Protein AF-A0A1Q4BIJ0-F1 (afdb_monomer_lite)

Sequence (460 aa):
MELNVNDRIIAKPTLNDIAAAIDAAPYPAGWYINLEADDGTYIEAFPEDRAFRLHCERKDQSWRSADTVDAAQLKDILGLYLRRDPSWHRACDWKSEDDNNAPATGISSKSEPPAWAIAVFVGTIATFFIGFNLMDAISDSWRDALPSSDYFWISLIFAPMVLLLVLALAVKLIAVRKAAHWPSAMGRVTRSAIRARRSQGTSDTVQVHNEPAIAYEFTALGRKWTGQRISLGDDTGGANTEATLQRYPVGATVKVFYNPKDPKDCVLERDPPAGLGKGCLIGLAALILFGIVVWYLVTNATSLLGQYLPKGNPPLTVFATCFGLLLLLISITGRRASRIAANWPTVQGRIVVSEVKTVNNAPEGHSRTRYTPAVEYVYQVNGHDYHGRQINYGITTSGSRKSAEKTTARYPVGKVLDVHYDPANPSNATLEHSTGFYWFILAIAAACFALAVYTSGLLG

Structure (mmCIF, N/CA/C/O backbone):
data_AF-A0A1Q4BIJ0-F1
#
_entry.id   AF-A0A1Q4BIJ0-F1
#
loop_
_atom_site.group_PDB
_atom_site.id
_atom_site.type_symbol
_atom_site.label_atom_id
_atom_site.label_alt_id
_atom_site.label_comp_id
_atom_site.label_asym_id
_atom_site.label_entity_id
_atom_site.label_seq_id
_atom_site.pdbx_PDB_ins_code
_atom_site.Cartn_x
_atom_site.Cartn_y
_atom_site.Cartn_z
_atom_site.occupancy
_atom_site.B_iso_or_equiv
_atom_site.auth_seq_id
_atom_site.auth_comp_id
_atom_site.auth_asym_id
_atom_site.auth_atom_id
_atom_site.pdbx_PDB_model_num
ATOM 1 N N . MET A 1 1 ? -18.326 16.879 -4.953 1.00 86.38 1 MET A N 1
ATOM 2 C CA . MET A 1 1 ? -18.970 16.451 -3.697 1.00 86.38 1 MET A CA 1
ATOM 3 C C . MET A 1 1 ? -19.418 15.027 -3.877 1.00 86.38 1 MET A C 1
ATOM 5 O O . MET A 1 1 ? -20.100 14.745 -4.855 1.00 86.38 1 MET A O 1
ATOM 9 N N . GLU A 1 2 ? -19.012 14.159 -2.966 1.00 85.94 2 GLU A N 1
ATOM 10 C CA . GLU A 1 2 ? -19.294 12.729 -2.984 1.00 85.94 2 GLU A CA 1
ATOM 11 C C . GLU A 1 2 ? -20.067 12.368 -1.715 1.00 85.94 2 GLU A C 1
ATOM 13 O O . GLU A 1 2 ? -19.727 12.829 -0.629 1.00 85.94 2 GLU A O 1
ATOM 18 N N . LEU A 1 3 ? -21.132 11.579 -1.850 1.00 87.19 3 LEU A N 1
ATOM 19 C CA . LEU A 1 3 ? -21.892 11.065 -0.712 1.00 87.19 3 LEU A CA 1
ATOM 20 C C . LEU A 1 3 ? -21.524 9.602 -0.502 1.00 87.19 3 LEU A C 1
ATOM 22 O O . LEU A 1 3 ? -21.690 8.788 -1.406 1.00 87.19 3 LEU A O 1
ATOM 26 N N . ASN A 1 4 ? -21.065 9.262 0.690 1.00 84.00 4 ASN A N 1
ATOM 27 C CA . ASN A 1 4 ? -20.798 7.904 1.116 1.00 84.00 4 ASN A CA 1
ATOM 28 C C . ASN A 1 4 ? -21.829 7.505 2.176 1.00 84.00 4 ASN A C 1
ATOM 30 O O . ASN A 1 4 ? -21.890 8.104 3.246 1.00 84.00 4 ASN A O 1
ATOM 34 N N . VAL A 1 5 ? -22.652 6.505 1.871 1.00 87.19 5 VAL A N 1
ATOM 35 C CA . VAL A 1 5 ? -23.630 5.940 2.807 1.00 87.19 5 VAL A CA 1
ATOM 36 C C . VAL A 1 5 ? -23.211 4.513 3.098 1.00 87.19 5 VAL A C 1
ATOM 38 O O . VAL A 1 5 ? -23.379 3.647 2.238 1.00 87.19 5 VAL A O 1
ATOM 41 N N . ASN A 1 6 ? -22.679 4.261 4.295 1.00 80.75 6 ASN A N 1
ATOM 42 C CA . ASN A 1 6 ? -22.272 2.924 4.732 1.00 80.75 6 ASN A CA 1
ATOM 43 C C . ASN A 1 6 ? -21.430 2.179 3.667 1.00 80.75 6 ASN A C 1
ATOM 45 O O . ASN A 1 6 ? -21.803 1.099 3.204 1.00 80.75 6 ASN A O 1
ATOM 49 N N . ASP A 1 7 ? -20.340 2.817 3.230 1.00 71.94 7 ASP A N 1
ATOM 50 C CA . ASP A 1 7 ? -19.381 2.357 2.209 1.00 71.94 7 ASP A CA 1
ATOM 51 C C . ASP A 1 7 ? -19.888 2.334 0.752 1.00 71.94 7 ASP A C 1
ATOM 53 O O . ASP A 1 7 ? -19.166 1.918 -0.162 1.00 71.94 7 ASP A O 1
ATOM 57 N N . ARG A 1 8 ? -21.103 2.835 0.488 1.00 77.75 8 ARG A N 1
ATOM 58 C CA . ARG A 1 8 ? -21.632 3.043 -0.867 1.00 77.75 8 ARG A CA 1
ATOM 59 C C . ARG A 1 8 ? -21.433 4.491 -1.314 1.00 77.75 8 ARG A C 1
ATOM 61 O O . ARG A 1 8 ? -22.084 5.393 -0.794 1.00 77.75 8 ARG A O 1
ATOM 68 N N . ILE A 1 9 ? -20.606 4.692 -2.342 1.00 79.38 9 ILE A N 1
ATOM 69 C CA . ILE A 1 9 ? -20.271 6.022 -2.876 1.00 79.38 9 ILE A CA 1
ATOM 70 C C . ILE A 1 9 ? -21.228 6.435 -4.002 1.00 79.38 9 ILE A C 1
ATOM 72 O O . ILE A 1 9 ? -21.471 5.688 -4.952 1.00 79.38 9 ILE A O 1
ATOM 76 N N . ILE A 1 10 ? -21.720 7.668 -3.916 1.00 85.69 10 ILE A N 1
ATOM 77 C CA . ILE A 1 10 ? -22.498 8.375 -4.930 1.00 85.69 10 ILE A CA 1
ATOM 78 C C . ILE A 1 10 ? -21.699 9.627 -5.314 1.00 85.69 10 ILE A C 1
ATOM 80 O O . ILE A 1 10 ? -21.695 10.623 -4.597 1.00 85.69 10 ILE A O 1
ATOM 84 N N . ALA A 1 11 ? -21.008 9.574 -6.458 1.00 78.31 11 ALA A N 1
ATOM 85 C CA . ALA A 1 11 ? -20.055 10.608 -6.894 1.00 78.31 11 ALA A CA 1
ATOM 86 C C . ALA A 1 11 ? -20.697 11.957 -7.290 1.00 78.31 11 ALA A C 1
ATOM 88 O O . ALA A 1 11 ? -20.009 12.964 -7.438 1.00 78.31 11 ALA A O 1
ATOM 89 N N . LYS A 1 12 ? -22.015 11.980 -7.520 1.00 88.25 12 LYS A N 1
ATOM 90 C CA . LYS A 1 12 ? -22.801 13.191 -7.812 1.00 88.25 12 LYS A CA 1
ATOM 91 C C . LYS A 1 12 ? -24.128 13.126 -7.056 1.00 88.25 12 LYS A C 1
ATOM 93 O O . LYS A 1 12 ? -25.154 12.839 -7.673 1.00 88.25 12 LYS A O 1
ATOM 98 N N . PRO A 1 13 ? -24.101 13.306 -5.729 1.00 91.12 13 PRO A N 1
ATOM 99 C CA . PRO A 1 13 ? -25.284 13.129 -4.912 1.00 91.12 13 PRO A CA 1
ATOM 100 C C . PRO A 1 13 ? -26.304 14.234 -5.162 1.00 91.12 13 PRO A C 1
ATOM 102 O O . PRO A 1 13 ? -25.963 15.398 -5.380 1.00 91.12 13 PRO A O 1
ATOM 105 N N . THR A 1 14 ? -27.572 13.853 -5.115 1.00 93.56 14 THR A N 1
ATOM 106 C CA . THR A 1 14 ? -28.728 14.747 -5.153 1.00 93.56 14 THR A CA 1
ATOM 107 C C . THR A 1 14 ? -29.363 14.851 -3.766 1.00 93.56 14 THR A C 1
ATOM 109 O O . THR A 1 14 ? -29.119 14.024 -2.887 1.00 93.56 14 THR A O 1
ATOM 112 N N . LEU A 1 15 ? -30.232 15.847 -3.562 1.00 92.00 15 LEU A N 1
ATOM 113 C CA . LEU A 1 15 ? -31.019 15.957 -2.324 1.00 92.00 15 LEU A CA 1
ATOM 114 C C . LEU A 1 15 ? -31.876 14.705 -2.074 1.00 92.00 15 LEU A C 1
ATOM 116 O O . LEU A 1 15 ? -32.070 14.315 -0.926 1.00 92.00 15 LEU A O 1
ATOM 120 N N . ASN A 1 16 ? -32.341 14.052 -3.143 1.00 92.44 16 ASN A N 1
ATOM 121 C CA . ASN A 1 16 ? -33.109 12.815 -3.044 1.00 92.44 16 ASN A CA 1
ATOM 122 C C . ASN A 1 16 ? -32.250 11.648 -2.549 1.00 92.44 16 ASN A C 1
ATOM 124 O O . ASN A 1 16 ? -32.754 10.826 -1.794 1.00 92.44 16 ASN A O 1
ATOM 128 N N . ASP A 1 17 ? -30.968 11.584 -2.925 1.00 90.25 17 ASP A N 1
ATOM 129 C CA . ASP A 1 17 ? -30.052 10.540 -2.445 1.00 90.25 17 ASP A CA 1
ATOM 130 C C . ASP A 1 17 ? -29.789 10.681 -0.940 1.00 90.25 17 ASP A C 1
ATOM 132 O O . ASP A 1 17 ? -29.810 9.691 -0.210 1.00 90.25 17 ASP A O 1
ATOM 136 N N . ILE A 1 18 ? -29.614 11.920 -0.464 1.00 91.94 18 ILE A N 1
ATOM 137 C CA . ILE A 1 18 ? -29.474 12.237 0.965 1.00 91.94 18 ILE A CA 1
ATOM 138 C C . ILE A 1 18 ? -30.755 11.858 1.718 1.00 91.94 18 ILE A C 1
ATOM 140 O O . ILE A 1 18 ? -30.697 11.163 2.732 1.00 91.94 18 ILE A O 1
ATOM 144 N N . ALA A 1 19 ? -31.918 12.281 1.214 1.00 93.19 19 ALA A N 1
ATOM 145 C CA . ALA A 1 19 ? -33.196 11.984 1.850 1.00 93.19 19 ALA A CA 1
ATOM 146 C C . ALA A 1 19 ? -33.470 10.475 1.899 1.00 93.19 19 ALA A C 1
ATOM 148 O O . ALA A 1 19 ? -33.804 9.959 2.959 1.00 93.19 19 ALA A O 1
ATOM 149 N N . ALA A 1 20 ? -33.244 9.761 0.793 1.00 90.88 20 ALA A N 1
ATOM 150 C CA . ALA A 1 20 ? -33.418 8.314 0.719 1.00 90.88 20 ALA A CA 1
ATOM 151 C C . ALA A 1 20 ? -32.497 7.564 1.690 1.00 90.88 20 ALA A C 1
ATOM 153 O O . ALA A 1 20 ? -32.920 6.575 2.281 1.00 90.88 20 ALA A O 1
ATOM 154 N N . ALA A 1 21 ? -31.261 8.034 1.888 1.00 90.00 21 ALA A N 1
ATOM 155 C CA . ALA A 1 21 ? -30.342 7.448 2.860 1.00 90.00 21 ALA A CA 1
ATOM 156 C C . ALA A 1 21 ? -30.822 7.637 4.310 1.00 90.00 21 ALA A 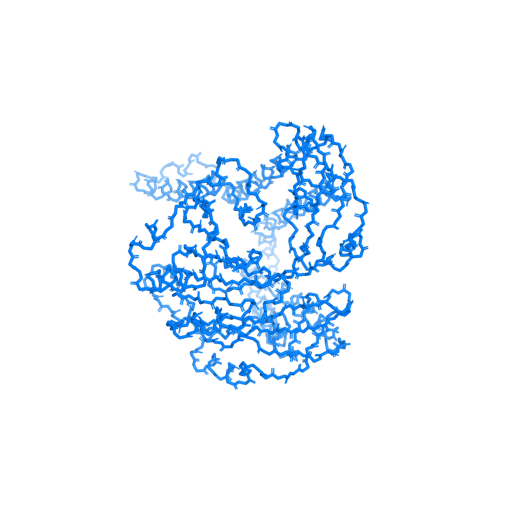C 1
ATOM 158 O O . ALA A 1 21 ? -30.732 6.705 5.105 1.00 90.00 21 ALA A O 1
ATOM 159 N N . ILE A 1 22 ? -31.360 8.816 4.637 1.00 91.62 22 ILE A N 1
ATOM 160 C CA . ILE A 1 22 ? -31.866 9.166 5.977 1.00 91.62 22 ILE A CA 1
ATOM 161 C C . ILE A 1 22 ? -33.271 8.592 6.237 1.00 91.62 22 ILE A C 1
ATOM 163 O O . ILE A 1 22 ? -33.682 8.450 7.378 1.00 91.62 22 ILE A O 1
ATOM 167 N N . ASP A 1 23 ? -34.039 8.240 5.210 1.00 91.94 23 ASP A N 1
ATOM 168 C CA . ASP A 1 23 ? -35.353 7.604 5.393 1.00 91.94 23 ASP A CA 1
ATOM 169 C C . ASP A 1 23 ? -35.275 6.072 5.437 1.00 91.94 23 ASP A C 1
ATOM 171 O O . ASP A 1 23 ? -36.260 5.410 5.758 1.00 91.94 23 ASP A O 1
ATOM 175 N N . ALA A 1 24 ? -34.103 5.488 5.168 1.00 86.75 24 ALA A N 1
ATOM 176 C CA . ALA A 1 24 ? -33.889 4.041 5.101 1.00 86.75 24 ALA A CA 1
ATOM 177 C C . ALA A 1 24 ? -33.825 3.332 6.472 1.00 86.75 24 ALA A C 1
ATOM 179 O O . ALA A 1 24 ? -33.307 2.218 6.558 1.00 86.75 24 ALA A O 1
ATOM 180 N N . ALA A 1 25 ? -34.328 3.951 7.546 1.00 77.44 25 ALA A N 1
ATOM 181 C CA . ALA A 1 25 ? -34.373 3.335 8.870 1.00 77.44 25 ALA A CA 1
ATOM 182 C C . ALA A 1 25 ? -35.164 2.003 8.844 1.00 77.44 25 ALA A C 1
ATOM 184 O O . ALA A 1 25 ? -36.178 1.905 8.148 1.00 77.44 25 ALA A O 1
ATOM 185 N N . PRO A 1 26 ? -34.768 0.978 9.628 1.00 81.75 26 PRO A N 1
ATOM 186 C CA . PRO A 1 26 ? -33.729 0.985 10.664 1.00 81.75 26 PRO A CA 1
ATOM 187 C C . PRO A 1 26 ? -32.293 0.871 10.120 1.00 81.75 26 PRO A C 1
ATOM 189 O O . PRO A 1 26 ? -32.035 0.165 9.148 1.00 81.75 26 PRO A O 1
ATOM 192 N N . TYR A 1 27 ? -31.340 1.522 10.796 1.00 83.81 27 TYR A N 1
ATOM 193 C CA . TYR A 1 27 ? -29.927 1.516 10.400 1.00 83.81 27 TYR A CA 1
ATOM 194 C C . TYR A 1 27 ? -29.164 0.298 10.944 1.00 83.81 27 TYR A C 1
ATOM 196 O O . TYR A 1 27 ? -29.341 -0.056 12.113 1.00 83.81 27 TYR A O 1
ATOM 204 N N . PRO A 1 28 ? -28.282 -0.335 10.145 1.00 76.44 28 PRO A N 1
ATOM 205 C CA . PRO A 1 28 ? -27.388 -1.380 10.635 1.00 76.44 28 PRO A CA 1
ATOM 206 C C . PRO A 1 28 ? -26.351 -0.827 11.628 1.00 76.44 28 PRO A C 1
ATOM 208 O O . PRO A 1 28 ? -26.053 0.368 11.658 1.00 76.44 28 PRO A O 1
ATOM 211 N N . ALA A 1 29 ? -25.763 -1.708 12.441 1.00 70.56 29 ALA A N 1
ATOM 212 C CA . ALA A 1 29 ? -24.706 -1.325 13.374 1.00 70.56 29 ALA A CA 1
ATOM 213 C C . ALA A 1 29 ? -23.483 -0.770 12.620 1.00 70.56 29 ALA A C 1
ATOM 215 O O . ALA A 1 29 ? -22.953 -1.432 11.730 1.00 70.56 29 ALA A O 1
ATOM 216 N N . GLY A 1 30 ? -23.029 0.430 12.994 1.00 68.25 30 GLY A N 1
ATOM 217 C CA . GLY A 1 30 ? -21.918 1.116 12.324 1.00 68.25 30 GLY A CA 1
ATOM 218 C C . GLY A 1 30 ? -22.308 1.897 11.067 1.00 68.25 30 GLY A C 1
ATOM 219 O O . GLY A 1 30 ? -21.415 2.378 10.375 1.00 68.25 30 GLY A O 1
ATOM 220 N N . TRP A 1 31 ? -23.607 2.045 10.781 1.00 85.94 31 TRP A N 1
ATOM 221 C CA . TRP A 1 31 ? -24.082 2.909 9.702 1.00 85.94 31 TRP A CA 1
ATOM 222 C C . TRP A 1 31 ? -23.600 4.349 9.893 1.00 85.94 31 TRP A C 1
ATOM 224 O O . TRP A 1 31 ? -23.631 4.886 11.003 1.00 85.94 31 TRP A O 1
ATOM 234 N N . TYR A 1 32 ? -23.197 4.973 8.793 1.00 85.44 32 TYR A N 1
ATOM 235 C CA . TYR A 1 32 ? -22.818 6.376 8.730 1.00 85.44 32 TYR A CA 1
ATOM 236 C C . TYR A 1 32 ? -23.207 6.958 7.371 1.00 85.44 32 TYR A C 1
ATOM 238 O O . TYR A 1 32 ? -23.329 6.236 6.372 1.00 85.44 32 TYR A O 1
ATOM 246 N N . ILE A 1 33 ? -23.375 8.275 7.340 1.00 88.19 33 ILE A N 1
ATOM 247 C CA . ILE A 1 33 ? -23.522 9.059 6.118 1.00 88.19 33 ILE A CA 1
ATOM 248 C C . ILE A 1 33 ? -22.468 10.159 6.127 1.00 88.19 33 ILE A C 1
ATOM 250 O O . ILE A 1 33 ? -22.396 10.935 7.071 1.00 88.19 33 ILE A O 1
ATOM 254 N N . ASN A 1 34 ? -21.643 10.216 5.090 1.00 89.88 34 ASN A N 1
ATOM 255 C CA . ASN A 1 34 ? -20.579 11.198 4.941 1.00 89.88 34 ASN A CA 1
ATOM 256 C C . ASN A 1 34 ? -20.732 11.928 3.602 1.00 89.88 34 ASN A C 1
ATOM 258 O O . ASN A 1 34 ? -20.774 11.288 2.553 1.00 89.88 34 ASN A O 1
ATOM 262 N N . LEU A 1 35 ? -20.823 13.255 3.632 1.00 89.94 35 LEU A N 1
ATOM 263 C CA . LEU A 1 35 ? -20.842 14.102 2.446 1.00 89.94 35 LEU A CA 1
ATOM 264 C C . LEU A 1 35 ? -19.529 14.890 2.383 1.00 89.94 35 LEU A C 1
ATOM 266 O O . LEU A 1 35 ? -19.307 15.805 3.174 1.00 89.94 35 LEU A O 1
ATOM 270 N N . GLU A 1 36 ? -18.678 14.536 1.424 1.00 86.38 36 GLU A N 1
ATOM 271 C CA . GLU A 1 36 ? -17.321 15.064 1.269 1.00 86.38 36 GLU A CA 1
ATOM 272 C C . GLU A 1 36 ? -17.242 16.044 0.092 1.00 86.38 36 GLU A C 1
ATOM 274 O O . GLU A 1 36 ? -17.779 15.803 -0.995 1.00 86.38 36 GLU A O 1
ATOM 279 N N . ALA A 1 37 ? -16.592 17.185 0.304 1.00 83.31 37 ALA A N 1
ATOM 280 C CA . ALA A 1 37 ? -16.313 18.193 -0.706 1.00 83.31 37 ALA A CA 1
ATOM 281 C C . ALA A 1 37 ? -14.951 17.964 -1.375 1.00 83.31 37 ALA A C 1
ATOM 283 O O . ALA A 1 37 ? -14.056 17.330 -0.831 1.00 83.31 37 ALA A O 1
ATOM 284 N N . ASP A 1 38 ? -14.766 18.543 -2.564 1.00 78.12 38 ASP A N 1
ATOM 285 C CA . ASP A 1 38 ? -13.561 18.315 -3.382 1.00 78.12 38 ASP A CA 1
ATOM 286 C C . ASP A 1 38 ? -12.271 18.880 -2.745 1.00 78.12 38 ASP A C 1
ATOM 288 O O . ASP A 1 38 ? -11.174 18.610 -3.225 1.00 78.12 38 ASP A O 1
ATOM 292 N N . ASP A 1 39 ? -12.395 19.698 -1.694 1.00 72.56 39 ASP A N 1
ATOM 293 C CA . ASP A 1 39 ? -11.279 20.258 -0.928 1.00 72.56 39 ASP A CA 1
ATOM 294 C C . ASP A 1 39 ? -10.913 19.432 0.321 1.00 72.56 39 ASP A C 1
ATOM 296 O O . ASP A 1 39 ? -10.081 19.876 1.114 1.00 72.56 39 ASP A O 1
ATOM 300 N N . GLY A 1 40 ? -11.520 18.250 0.487 1.00 68.62 40 GLY A N 1
ATOM 301 C CA . GLY A 1 40 ? -11.313 17.343 1.618 1.00 68.62 40 GLY A CA 1
ATOM 302 C C . GLY A 1 40 ? -12.094 17.717 2.881 1.00 68.62 40 GLY A C 1
ATOM 303 O O . GLY A 1 40 ? -11.981 17.027 3.888 1.00 68.62 40 GLY A O 1
ATOM 304 N N . THR A 1 41 ? -12.884 18.797 2.854 1.00 79.69 41 THR A N 1
ATOM 305 C CA . THR A 1 41 ? -13.832 19.104 3.934 1.00 79.69 41 THR A CA 1
ATOM 306 C C . THR A 1 41 ? -14.989 18.113 3.872 1.00 79.69 41 THR A C 1
ATOM 308 O O . THR A 1 41 ? -15.486 17.839 2.780 1.00 79.69 41 THR A O 1
ATOM 311 N N . TYR A 1 42 ? -15.473 17.623 5.010 1.00 86.50 42 TYR A N 1
ATOM 312 C CA . TYR A 1 42 ? -16.628 16.725 5.018 1.00 86.50 42 TYR A CA 1
ATOM 313 C C . TYR A 1 42 ? -17.540 16.927 6.226 1.00 86.50 42 TYR A C 1
ATOM 315 O O . TYR A 1 42 ? -17.110 17.435 7.262 1.00 86.50 42 TYR A O 1
ATOM 323 N N . ILE A 1 43 ? -18.806 16.526 6.070 1.00 89.50 43 ILE A N 1
ATOM 324 C CA . ILE A 1 43 ? -19.767 16.368 7.166 1.00 89.50 43 ILE A CA 1
ATOM 325 C C . ILE A 1 43 ? -20.175 14.902 7.226 1.00 89.50 43 ILE A C 1
ATOM 327 O O . ILE A 1 43 ? -20.760 14.371 6.282 1.00 89.50 43 ILE A O 1
ATOM 331 N N . GLU A 1 44 ? -19.916 14.275 8.363 1.00 89.19 44 GLU A N 1
ATOM 332 C CA . GLU A 1 44 ? -20.292 12.905 8.672 1.00 89.19 44 GLU A CA 1
ATOM 333 C C . GLU A 1 44 ? -21.363 12.883 9.765 1.00 89.19 44 GLU A C 1
ATOM 335 O O . GLU A 1 44 ? -21.318 13.670 10.709 1.00 89.19 44 GLU A O 1
ATOM 340 N N . ALA A 1 45 ? -22.345 11.993 9.651 1.00 89.44 45 ALA A N 1
ATOM 341 C CA . ALA A 1 45 ? -23.373 11.801 10.661 1.00 89.44 45 ALA A CA 1
ATOM 342 C C . ALA A 1 45 ? -23.534 10.325 11.028 1.00 89.44 45 ALA A C 1
ATOM 344 O O . ALA A 1 45 ? -23.565 9.441 10.166 1.00 89.44 45 ALA A O 1
ATOM 345 N N . PHE A 1 46 ? -23.691 10.089 12.330 1.00 86.56 46 PHE A N 1
ATOM 346 C CA . PHE A 1 46 ? -23.890 8.774 12.926 1.00 86.56 46 PHE A CA 1
ATOM 347 C C . PHE A 1 46 ? -25.230 8.726 13.658 1.00 86.56 46 PHE A C 1
ATOM 349 O O . PHE A 1 46 ? -25.602 9.717 14.292 1.00 86.56 46 PHE A O 1
ATOM 356 N N . PRO A 1 47 ? -25.947 7.597 13.625 1.00 85.38 47 PRO A N 1
ATOM 357 C CA . PRO A 1 47 ? -27.176 7.433 14.372 1.00 85.38 47 PRO A CA 1
ATOM 358 C C . PRO A 1 47 ? -26.842 7.263 15.858 1.00 85.38 47 PRO A C 1
ATOM 360 O O . PRO A 1 47 ? -25.985 6.461 16.231 1.00 85.38 47 PRO A O 1
ATOM 363 N N . GLU A 1 48 ? -27.534 8.014 16.708 1.00 82.44 48 GLU A N 1
ATOM 364 C CA . GLU A 1 48 ? -27.437 7.939 18.163 1.00 82.44 48 GLU A CA 1
ATOM 365 C C . GLU A 1 48 ? -28.855 7.928 18.743 1.00 82.44 48 GLU A C 1
ATOM 367 O O . GLU A 1 48 ? -29.610 8.895 18.626 1.00 82.44 48 GLU A O 1
ATOM 372 N N . ASP A 1 49 ? -29.244 6.785 19.309 1.00 79.94 49 ASP A N 1
ATOM 373 C CA . ASP A 1 49 ? -30.607 6.473 19.750 1.00 79.94 49 ASP A CA 1
ATOM 374 C C . ASP A 1 49 ? -31.678 6.664 18.653 1.00 79.94 49 ASP A C 1
ATOM 376 O O . ASP A 1 49 ? -31.874 5.785 17.814 1.00 79.94 49 ASP A O 1
ATOM 380 N N . ARG A 1 50 ? -32.407 7.791 18.670 1.00 81.00 50 ARG A N 1
ATOM 381 C CA . ARG A 1 50 ? -33.462 8.156 17.696 1.00 81.00 50 ARG A CA 1
ATOM 382 C C . ARG A 1 50 ? -33.116 9.399 16.867 1.00 81.00 50 ARG A C 1
ATOM 384 O O . ARG A 1 50 ? -33.982 9.934 16.178 1.00 81.00 50 ARG A O 1
ATOM 391 N N . ALA A 1 51 ? -31.880 9.868 16.967 1.00 90.00 51 ALA A N 1
ATOM 392 C CA . ALA A 1 51 ? -31.386 11.086 16.346 1.00 90.00 51 ALA A CA 1
ATOM 393 C C . ALA A 1 51 ? -30.002 10.828 15.724 1.00 90.00 51 ALA A C 1
ATOM 395 O O . ALA A 1 51 ? -29.572 9.679 15.592 1.00 90.00 51 ALA A O 1
ATOM 396 N N . PHE A 1 52 ? -29.312 11.889 15.316 1.00 89.31 52 PHE A N 1
ATOM 397 C CA . PHE A 1 52 ? -27.999 11.817 14.692 1.00 89.31 52 PHE A CA 1
ATOM 398 C C . PHE A 1 52 ? -27.016 12.744 15.375 1.00 89.31 52 PHE A C 1
ATOM 400 O O . PHE A 1 52 ? -27.364 13.853 15.775 1.00 89.31 52 PHE A O 1
ATOM 407 N N . ARG A 1 53 ? -25.758 12.326 15.448 1.00 90.94 53 ARG A N 1
ATOM 408 C CA . ARG A 1 53 ? -24.660 13.203 15.841 1.00 90.94 53 ARG A CA 1
ATOM 409 C C . ARG A 1 53 ? -23.759 13.478 14.654 1.00 90.94 53 ARG A C 1
ATOM 411 O O . ARG A 1 53 ? -23.411 12.548 13.929 1.00 90.94 53 ARG A O 1
ATOM 418 N N . LEU A 1 54 ? -23.395 14.747 14.477 1.00 90.19 54 LEU A N 1
ATOM 419 C CA . LEU A 1 54 ? -22.596 15.198 13.345 1.00 90.19 54 LEU A CA 1
ATOM 420 C C . LEU A 1 54 ? -21.146 15.408 13.755 1.00 90.19 54 LEU A C 1
ATOM 422 O O . LEU A 1 54 ? -20.852 15.851 14.868 1.00 90.19 54 LEU A O 1
ATOM 426 N N . HIS A 1 55 ? -20.266 15.132 12.810 1.00 86.75 55 HIS A N 1
ATOM 427 C CA . HIS A 1 55 ? -18.853 15.443 12.822 1.00 86.75 55 HIS A CA 1
ATOM 428 C C . HIS A 1 55 ? -18.542 16.227 11.544 1.00 86.75 55 HIS A C 1
ATOM 430 O O . HIS A 1 55 ? -19.017 15.880 10.467 1.00 86.75 55 HIS A O 1
ATOM 436 N N . CYS A 1 56 ? -17.764 17.294 11.653 1.00 85.19 56 CYS A N 1
ATOM 437 C CA . CYS A 1 56 ? -17.279 18.055 10.513 1.00 85.19 56 CYS A CA 1
ATOM 438 C C . CYS A 1 56 ? -15.774 18.242 10.639 1.00 85.19 56 CYS A C 1
ATOM 440 O O . CYS A 1 56 ? -15.309 18.660 11.694 1.00 85.19 56 CYS A O 1
ATOM 442 N N . GLU A 1 57 ? -15.034 18.038 9.554 1.00 80.56 57 GLU A N 1
ATOM 443 C CA . GLU A 1 57 ? -13.592 18.287 9.508 1.00 80.56 57 GLU A CA 1
ATOM 444 C C . GLU A 1 57 ? -13.260 19.265 8.380 1.00 80.56 57 GLU A C 1
ATOM 446 O O . GLU A 1 57 ? -13.729 19.112 7.249 1.00 80.56 57 GLU A O 1
ATOM 451 N N . ARG A 1 58 ? -12.461 20.294 8.682 1.00 79.81 58 ARG A N 1
ATOM 452 C CA . ARG A 1 58 ? -11.987 21.293 7.719 1.00 79.81 58 ARG A CA 1
ATOM 453 C C . ARG A 1 58 ? -10.535 21.657 8.001 1.00 79.81 58 ARG A C 1
ATOM 455 O O . ARG A 1 58 ? -10.272 22.356 8.972 1.00 79.81 58 ARG A O 1
ATOM 462 N N . LYS A 1 59 ? -9.617 21.293 7.096 1.00 57.06 59 LYS A N 1
ATOM 463 C CA . LYS A 1 59 ? -8.213 21.767 7.089 1.00 57.06 59 LYS A CA 1
ATOM 464 C C . LYS A 1 59 ? -7.566 21.777 8.491 1.00 57.06 59 LYS A C 1
ATOM 466 O O . LYS A 1 59 ? -7.057 22.814 8.909 1.00 57.06 59 LYS A O 1
ATOM 471 N N . ASP A 1 60 ? -7.642 20.649 9.198 1.00 57.56 60 ASP A N 1
ATOM 472 C CA . ASP A 1 60 ? -7.111 20.416 10.557 1.00 57.56 60 ASP A CA 1
ATOM 473 C C . ASP A 1 60 ? -7.940 20.962 11.735 1.00 57.56 60 ASP A C 1
ATOM 475 O O . ASP A 1 60 ? -7.458 20.999 12.865 1.00 57.56 60 ASP A O 1
ATOM 479 N N . GLN A 1 61 ? -9.191 21.365 11.512 1.00 70.44 61 GLN A N 1
ATOM 480 C CA . GLN A 1 61 ? -10.146 21.656 12.584 1.00 70.44 61 GLN A CA 1
ATOM 481 C C . GLN A 1 61 ? -11.311 20.679 12.503 1.00 70.44 61 GLN A C 1
ATOM 483 O O . GLN A 1 61 ? -11.965 20.591 11.460 1.00 70.44 61 GLN A O 1
ATOM 488 N N . SER A 1 62 ? -11.575 19.967 13.597 1.00 76.19 62 SER A N 1
ATOM 489 C CA . SER A 1 62 ? -12.747 19.113 13.727 1.00 76.19 62 SER A CA 1
ATOM 490 C C . SER A 1 62 ? -13.752 19.696 14.716 1.00 76.19 62 SER A C 1
ATOM 492 O O . SER A 1 62 ? -13.417 20.224 15.783 1.00 76.19 62 SER A O 1
ATOM 494 N N . TRP A 1 63 ? -15.022 19.617 14.337 1.00 82.56 63 TRP A N 1
ATOM 495 C CA . TRP A 1 63 ? -16.144 20.018 15.165 1.00 82.56 63 TRP A CA 1
ATOM 496 C C . TRP A 1 63 ? -17.149 18.889 15.267 1.00 82.56 63 TRP A C 1
ATOM 498 O O . TRP A 1 63 ? -17.412 18.164 14.309 1.00 82.56 63 TRP A O 1
ATOM 508 N N . ARG A 1 64 ? -17.791 18.810 16.424 1.00 85.56 64 ARG A N 1
ATOM 509 C CA . ARG A 1 64 ? -18.887 17.884 16.687 1.00 85.56 64 ARG A CA 1
ATOM 510 C C . ARG A 1 64 ? -20.144 18.664 17.032 1.00 85.56 64 ARG A C 1
ATOM 512 O O . ARG A 1 64 ? -20.052 19.697 17.699 1.00 85.56 64 ARG A O 1
ATOM 519 N N . SER A 1 65 ? -21.313 18.180 16.621 1.00 88.00 65 SER A N 1
ATOM 520 C CA . SER A 1 65 ? -22.565 18.796 17.063 1.00 88.00 65 SER A CA 1
ATOM 521 C C . SER A 1 65 ? -22.689 18.705 18.589 1.00 88.00 65 SER A C 1
ATOM 523 O O . SER A 1 65 ? -22.381 17.672 19.194 1.00 88.00 65 SER A O 1
ATOM 525 N N . ALA A 1 66 ? -23.084 19.811 19.222 1.00 82.31 66 ALA A N 1
ATOM 526 C CA . ALA A 1 66 ? -23.233 19.910 20.672 1.00 82.31 66 ALA A CA 1
ATOM 527 C C . ALA A 1 66 ? -24.329 18.974 21.192 1.00 82.31 66 ALA A C 1
ATOM 529 O O . ALA A 1 66 ? -24.130 18.317 22.215 1.00 82.31 66 ALA A O 1
ATOM 530 N N . ASP A 1 67 ? -25.425 18.908 20.439 1.00 84.62 67 ASP A N 1
ATOM 531 C CA . ASP A 1 67 ? -26.590 18.066 20.662 1.00 84.62 67 ASP A CA 1
ATOM 532 C C . ASP A 1 67 ? -26.825 17.162 19.443 1.00 84.62 67 ASP A C 1
ATOM 534 O O . ASP A 1 67 ? -26.234 17.343 18.369 1.00 84.62 67 ASP A O 1
ATOM 538 N N . THR A 1 68 ? -27.672 16.149 19.612 1.00 88.56 68 THR A N 1
ATOM 539 C CA . THR A 1 68 ? -28.128 15.306 18.503 1.00 88.56 68 THR A CA 1
ATOM 540 C C . THR A 1 68 ? -29.190 16.034 17.682 1.00 88.56 68 THR A C 1
ATOM 542 O O . THR A 1 68 ? -30.104 16.622 18.257 1.00 88.56 68 THR A O 1
ATOM 545 N N . VAL A 1 69 ? -29.116 15.941 16.357 1.00 91.25 69 VAL A N 1
ATOM 546 C CA . VAL A 1 69 ? -30.102 16.509 15.425 1.00 91.25 69 VAL A CA 1
ATOM 547 C C . VAL A 1 69 ? -31.071 15.434 14.944 1.00 91.25 69 VAL A C 1
ATOM 549 O O . VAL A 1 69 ? -30.703 14.263 14.819 1.00 91.25 69 VAL A O 1
ATOM 552 N N . ASP A 1 70 ? -32.311 15.808 14.655 1.00 93.19 70 ASP A N 1
ATOM 553 C CA . ASP A 1 70 ? -33.284 14.873 14.089 1.00 93.19 70 ASP A CA 1
ATOM 554 C C . ASP A 1 70 ? -33.070 14.636 12.576 1.00 93.19 70 ASP A C 1
ATOM 556 O O . ASP A 1 70 ? -32.225 15.252 11.922 1.00 93.19 70 ASP A O 1
ATOM 560 N N . ALA A 1 71 ? -33.838 13.705 12.003 1.00 91.12 71 ALA A N 1
ATOM 561 C CA . ALA A 1 71 ? -33.745 13.352 10.587 1.00 91.12 71 ALA A CA 1
ATOM 562 C C . ALA A 1 71 ? -34.081 14.518 9.636 1.00 91.12 71 ALA A C 1
ATOM 564 O O . ALA A 1 71 ? -33.533 14.581 8.535 1.00 91.12 71 ALA A O 1
ATOM 565 N N . ALA A 1 72 ? -34.981 15.426 10.028 1.00 90.44 72 ALA A N 1
ATOM 566 C CA . ALA A 1 72 ? -35.369 16.567 9.202 1.00 90.44 72 ALA A CA 1
ATOM 567 C C . ALA A 1 72 ? -34.255 17.622 9.190 1.00 90.44 72 ALA A C 1
ATOM 569 O O . ALA A 1 72 ? -33.817 18.049 8.124 1.00 90.44 72 ALA A O 1
ATOM 570 N N . GLN A 1 73 ? -33.716 17.943 10.366 1.00 91.81 73 GLN A N 1
ATOM 571 C CA . GLN A 1 73 ? -32.574 18.836 10.529 1.00 91.81 73 GLN A CA 1
ATOM 572 C C . G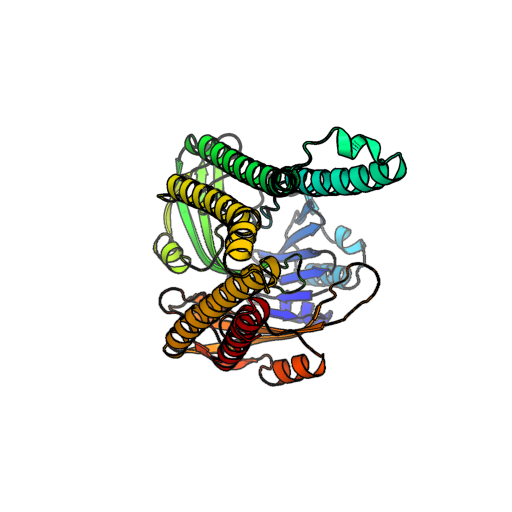LN A 1 73 ? -31.329 18.306 9.815 1.00 91.81 73 GLN A C 1
ATOM 574 O O . GLN A 1 73 ? -30.639 19.071 9.144 1.00 91.81 73 GLN A O 1
ATOM 579 N N . LEU A 1 74 ? -31.052 16.998 9.886 1.00 93.19 74 LEU A N 1
ATOM 580 C CA . LEU A 1 74 ? -29.924 16.401 9.168 1.00 93.19 74 LEU A CA 1
ATOM 581 C C . LEU A 1 74 ? -30.057 16.570 7.645 1.00 93.19 74 LEU A C 1
ATOM 583 O O . LEU A 1 74 ? -29.079 16.925 6.981 1.00 93.19 74 LEU A O 1
ATOM 587 N N . LYS A 1 75 ? -31.257 16.351 7.086 1.00 95.31 75 LYS A N 1
ATOM 588 C CA . LYS A 1 75 ? -31.531 16.568 5.653 1.00 95.31 75 LYS A CA 1
ATOM 589 C C . LYS A 1 75 ? -31.296 18.021 5.250 1.00 95.31 75 LYS A C 1
ATOM 591 O O . LYS A 1 75 ? -30.701 18.266 4.201 1.00 95.31 75 LYS A O 1
ATOM 596 N N . ASP A 1 76 ? -31.716 18.968 6.084 1.00 93.19 76 ASP A N 1
ATOM 597 C CA . ASP A 1 76 ? -31.520 20.395 5.830 1.00 93.19 76 ASP A CA 1
ATOM 598 C C . ASP A 1 76 ? -30.038 20.783 5.881 1.00 93.19 76 ASP A C 1
ATOM 600 O O . ASP A 1 76 ? -29.548 21.435 4.955 1.00 93.19 76 ASP A O 1
ATOM 604 N N . ILE A 1 77 ? -29.295 20.325 6.896 1.00 93.00 77 ILE A N 1
ATOM 605 C CA . ILE A 1 77 ? -27.852 20.579 7.041 1.00 93.00 77 ILE A CA 1
ATOM 606 C C . ILE A 1 77 ? -27.087 20.034 5.834 1.00 93.00 77 ILE A C 1
ATOM 608 O O . ILE A 1 77 ? -26.356 20.779 5.175 1.00 93.00 77 ILE A O 1
ATOM 612 N N . LEU A 1 78 ? -27.277 18.753 5.504 1.00 93.00 78 LEU A N 1
ATOM 613 C CA . LEU A 1 78 ? -26.595 18.126 4.371 1.00 93.00 78 LEU A CA 1
ATOM 614 C C . LEU A 1 78 ? -27.050 18.722 3.034 1.00 93.00 78 LEU A C 1
ATOM 616 O O . LEU A 1 78 ? -26.250 18.826 2.107 1.00 93.00 78 LEU A O 1
ATOM 620 N N . GLY A 1 79 ? -28.301 19.175 2.925 1.00 93.31 79 GLY A N 1
ATOM 621 C CA . GLY A 1 79 ? -28.808 19.860 1.739 1.00 93.31 79 GLY A CA 1
ATOM 622 C C . GLY A 1 79 ? -28.216 21.258 1.538 1.00 93.31 79 GLY A C 1
ATOM 623 O O . GLY A 1 79 ? -27.905 21.640 0.407 1.00 93.31 79 GLY A O 1
ATOM 624 N N . LEU A 1 80 ? -28.030 22.027 2.614 1.00 93.00 80 LEU A N 1
ATOM 625 C CA . LEU A 1 80 ? -27.301 23.300 2.587 1.00 93.00 80 LEU A CA 1
ATOM 626 C C . LEU A 1 80 ? -25.824 23.074 2.247 1.00 93.00 80 LEU A C 1
ATOM 628 O O . LEU A 1 80 ? -25.287 23.760 1.375 1.00 93.00 80 LEU A O 1
ATOM 632 N N . TYR A 1 81 ? -25.201 22.059 2.850 1.00 92.62 81 TYR A N 1
ATOM 633 C CA . TYR A 1 81 ? -23.820 21.686 2.557 1.00 92.62 81 TYR A CA 1
ATOM 634 C C . TYR A 1 81 ? -23.637 21.278 1.093 1.00 92.62 81 TYR A C 1
ATOM 636 O O . TYR A 1 81 ? -22.761 21.816 0.422 1.00 92.62 81 TYR A O 1
ATOM 644 N N . LEU A 1 82 ? -24.524 20.436 0.547 1.00 92.31 82 LEU A N 1
ATOM 645 C CA . LEU A 1 82 ? -24.508 20.014 -0.858 1.00 92.31 82 LEU A CA 1
ATOM 646 C C . LEU A 1 82 ? -24.575 21.203 -1.833 1.00 92.31 82 LEU A C 1
ATOM 648 O O . LEU A 1 82 ? -23.963 21.185 -2.901 1.00 92.31 82 LEU A O 1
ATOM 652 N N . ARG A 1 83 ? -25.306 22.261 -1.461 1.00 92.00 83 ARG A N 1
ATOM 653 C CA . ARG A 1 83 ? -25.424 23.507 -2.237 1.00 92.00 83 ARG A CA 1
ATOM 654 C C . ARG A 1 83 ? -24.277 24.495 -1.998 1.00 92.00 83 ARG A C 1
ATOM 656 O O . ARG A 1 83 ? -24.291 25.571 -2.589 1.00 92.00 83 ARG A O 1
ATOM 663 N N . ARG A 1 84 ? -23.286 24.137 -1.171 1.00 88.62 84 ARG A N 1
ATOM 664 C CA . ARG A 1 84 ? -22.184 25.006 -0.716 1.00 88.62 84 ARG A CA 1
ATOM 665 C C . ARG A 1 84 ? -22.672 26.286 -0.026 1.00 88.62 84 ARG A C 1
ATOM 667 O O . ARG A 1 84 ? -21.993 27.310 -0.072 1.00 88.62 84 ARG A O 1
ATOM 674 N N . ASP A 1 85 ? -23.838 26.233 0.615 1.00 89.00 85 ASP A N 1
ATOM 675 C CA . ASP A 1 85 ? -24.397 27.367 1.346 1.00 89.00 85 ASP A CA 1
ATOM 676 C C . ASP A 1 85 ? -23.782 27.438 2.753 1.00 89.00 85 ASP A C 1
ATOM 678 O O . ASP A 1 85 ? -24.037 26.547 3.560 1.00 89.00 85 ASP A O 1
ATOM 682 N N . PRO A 1 86 ? -23.009 28.482 3.104 1.00 83.62 86 PRO A N 1
ATOM 683 C CA . PRO A 1 86 ? -22.293 28.560 4.380 1.00 83.62 86 PRO A CA 1
ATOM 684 C C . PRO A 1 86 ? -23.205 28.604 5.619 1.00 83.62 86 PRO A C 1
ATOM 686 O O . PRO A 1 86 ? -22.714 28.480 6.741 1.00 83.62 86 PRO A O 1
ATOM 689 N N . SER A 1 87 ? -24.519 28.785 5.450 1.00 87.12 87 SER A N 1
ATOM 690 C CA . SER A 1 87 ? -25.486 28.769 6.550 1.00 87.12 87 SER A CA 1
ATOM 691 C C . SER A 1 87 ? -25.655 27.399 7.215 1.00 87.12 87 SER A C 1
ATOM 693 O O . SER A 1 87 ? -26.129 27.364 8.351 1.00 87.12 87 SER A O 1
ATOM 695 N N . TRP A 1 88 ? -25.195 26.296 6.599 1.00 87.12 88 TRP A N 1
ATOM 696 C CA . TRP A 1 88 ? -25.230 24.956 7.215 1.00 87.12 88 TRP A CA 1
ATOM 697 C C . TRP A 1 88 ? -24.556 24.932 8.598 1.00 87.12 88 TRP A C 1
ATOM 699 O O . TRP A 1 88 ? -25.028 24.261 9.509 1.00 87.12 88 TRP A O 1
ATOM 709 N N . HIS A 1 89 ? -23.499 25.726 8.799 1.00 82.19 89 HIS A N 1
ATOM 710 C CA . HIS A 1 89 ? -22.771 25.788 10.070 1.00 82.19 89 HIS A CA 1
ATOM 711 C C . HIS A 1 89 ? -23.591 26.460 11.190 1.00 82.19 89 HIS A C 1
ATOM 713 O O . HIS A 1 89 ? -23.265 26.334 12.364 1.00 82.19 89 HIS A O 1
ATOM 719 N N . ARG A 1 90 ? -24.660 27.193 10.856 1.00 83.94 90 ARG A N 1
ATOM 720 C CA . ARG A 1 90 ? -25.570 27.808 11.839 1.00 83.94 90 ARG A CA 1
ATOM 721 C C . ARG A 1 90 ? -26.807 26.960 12.122 1.00 83.94 90 ARG A C 1
ATOM 723 O O . ARG A 1 90 ? -27.598 27.330 12.980 1.00 83.94 90 ARG A O 1
ATOM 730 N N . ALA A 1 91 ? -26.998 25.870 11.384 1.00 81.81 91 ALA A N 1
ATOM 731 C CA . ALA A 1 91 ? -28.168 25.011 11.524 1.00 81.81 91 ALA A CA 1
ATOM 732 C C . ALA A 1 91 ? -28.085 24.079 12.749 1.00 81.81 91 ALA A C 1
ATOM 734 O O . ALA A 1 91 ? -29.094 23.496 13.135 1.00 81.81 91 ALA A O 1
ATOM 735 N N . CYS A 1 92 ? -26.918 23.977 13.393 1.00 85.25 92 CYS A N 1
ATOM 736 C CA . CYS A 1 92 ? -26.756 23.382 14.716 1.00 85.25 92 CYS A CA 1
ATOM 737 C C . CYS A 1 92 ? -25.585 24.028 15.468 1.00 85.25 92 CYS A C 1
ATOM 739 O O . CYS A 1 92 ? -24.712 24.649 14.857 1.00 85.25 92 CYS A O 1
ATOM 741 N N . ASP A 1 93 ? -25.551 23.846 16.786 1.00 86.25 93 ASP A N 1
ATOM 742 C CA . ASP A 1 93 ? -24.425 24.271 17.612 1.00 86.25 93 ASP A CA 1
ATOM 743 C C . ASP A 1 93 ? -23.252 23.296 17.467 1.00 86.25 93 ASP A C 1
ATOM 745 O O . ASP A 1 93 ? -23.412 22.079 17.584 1.00 86.25 93 ASP A O 1
ATOM 749 N N . TRP A 1 94 ? -22.058 23.838 17.239 1.00 83.25 94 TRP A N 1
ATOM 750 C CA . TRP A 1 94 ? -20.823 23.079 17.048 1.00 83.25 94 TRP A CA 1
ATOM 751 C C . TRP A 1 94 ? -19.877 23.287 18.229 1.00 83.25 94 TRP A C 1
ATOM 753 O O . TRP A 1 94 ? -19.673 24.411 18.688 1.00 83.25 94 TRP A O 1
ATOM 763 N N . LYS A 1 95 ? -19.257 22.207 18.700 1.00 83.38 95 LYS A N 1
ATOM 764 C CA . LYS A 1 95 ? -18.169 22.233 19.683 1.00 83.38 95 LYS A CA 1
ATOM 765 C C . LYS A 1 95 ? -16.871 21.830 18.997 1.00 83.38 95 LYS A C 1
ATOM 767 O O . LYS A 1 95 ? -16.857 20.837 18.273 1.00 83.38 95 LYS A O 1
ATOM 772 N N . SER A 1 96 ? -15.804 22.599 19.222 1.00 73.75 96 SER A N 1
ATOM 773 C CA . SER A 1 96 ? -14.454 22.204 18.801 1.00 73.75 96 SER A CA 1
ATOM 774 C C . SER A 1 96 ? -14.068 20.910 19.508 1.00 73.75 96 SER A C 1
ATOM 776 O O . SER A 1 96 ? -14.257 20.784 20.718 1.00 73.75 96 SER A O 1
ATOM 778 N N . GLU A 1 97 ? -13.544 19.949 18.759 1.00 58.28 97 GLU A N 1
ATOM 779 C CA . GLU A 1 97 ? -13.164 18.646 19.298 1.00 58.28 97 GLU A CA 1
ATOM 780 C C . GLU A 1 97 ? -11.859 18.678 20.120 1.00 58.28 97 GLU A C 1
ATOM 782 O O . GLU A 1 97 ? -11.555 17.732 20.857 1.00 58.28 97 GLU A O 1
ATOM 787 N N . ASP A 1 98 ? -11.134 19.801 20.061 1.00 51.16 98 ASP A N 1
ATOM 788 C CA . ASP A 1 98 ? -9.950 20.078 20.881 1.00 51.16 98 ASP A CA 1
ATOM 789 C C . ASP A 1 98 ? -10.287 20.210 22.377 1.00 51.16 98 ASP A C 1
ATOM 791 O O . ASP A 1 98 ? -9.478 19.844 23.235 1.00 51.16 98 ASP A O 1
ATOM 795 N N . ASP A 1 99 ? -11.513 20.628 22.709 1.00 40.81 99 ASP A N 1
ATOM 796 C CA . ASP A 1 99 ? -11.988 20.780 24.083 1.00 40.81 99 ASP A CA 1
ATOM 797 C C . ASP A 1 99 ? -12.870 19.595 24.500 1.00 40.81 99 ASP A C 1
ATOM 799 O O . ASP A 1 99 ? -14.095 19.614 24.440 1.00 40.81 99 ASP A O 1
ATOM 803 N N . ASN A 1 100 ? -12.203 18.571 25.032 1.00 43.62 100 ASN A N 1
ATOM 804 C CA . ASN A 1 100 ? -12.767 17.501 25.855 1.00 43.62 100 ASN A CA 1
ATOM 805 C C . ASN A 1 100 ? -13.811 16.573 25.186 1.00 43.62 100 ASN A C 1
ATOM 807 O O . ASN A 1 100 ? -15.003 16.858 25.104 1.00 43.62 100 ASN A O 1
ATOM 811 N N . ASN A 1 101 ? -13.369 15.324 24.981 1.00 40.69 101 ASN A N 1
ATOM 812 C CA . ASN A 1 101 ? -14.197 14.106 25.002 1.00 40.69 101 ASN A CA 1
ATOM 813 C C . ASN A 1 101 ? -14.828 13.618 23.677 1.00 40.69 101 ASN A C 1
ATOM 815 O O . ASN A 1 101 ? -15.970 13.148 23.656 1.00 40.69 101 ASN A O 1
ATOM 819 N N . ALA A 1 102 ? -14.069 13.621 22.580 1.00 35.44 102 ALA A N 1
ATOM 820 C CA . ALA A 1 102 ? -14.418 12.825 21.405 1.00 35.44 102 ALA A CA 1
ATOM 821 C C . ALA A 1 102 ? -13.962 11.358 21.508 1.00 35.44 102 ALA A C 1
ATOM 823 O O . ALA A 1 102 ? -12.824 11.103 21.918 1.00 35.44 102 ALA A O 1
ATOM 824 N N . PRO A 1 103 ? -14.806 10.382 21.114 1.00 32.16 103 PRO A N 1
ATOM 825 C CA . PRO A 1 103 ? -14.314 9.065 20.737 1.00 32.16 103 PRO A CA 1
ATOM 826 C C . PRO A 1 103 ? -13.392 9.257 19.534 1.00 32.16 103 PRO A C 1
ATOM 828 O O . PRO A 1 103 ? -13.779 9.899 18.567 1.00 32.16 103 PRO A O 1
ATOM 831 N N . ALA A 1 104 ? -12.169 8.741 19.622 1.00 35.47 104 ALA A N 1
ATOM 832 C CA . ALA A 1 104 ? -11.150 8.925 18.599 1.00 35.47 104 ALA A CA 1
ATOM 833 C C . ALA A 1 104 ? -11.615 8.339 17.252 1.00 35.47 104 ALA A C 1
ATOM 835 O O . ALA A 1 104 ? -11.416 7.156 16.976 1.00 35.47 104 ALA A O 1
ATOM 836 N N . THR A 1 105 ? -12.234 9.155 16.402 1.00 32.91 105 THR A N 1
ATOM 837 C CA . THR A 1 105 ? -12.282 8.937 14.960 1.00 32.91 105 THR A CA 1
ATOM 838 C C . THR A 1 105 ? -10.878 9.218 14.454 1.00 32.91 105 THR A C 1
ATOM 840 O O . THR A 1 105 ? -10.473 10.348 14.218 1.00 32.91 105 THR A O 1
ATOM 843 N N . GLY A 1 106 ? -10.065 8.163 14.402 1.00 42.78 106 GLY A N 1
ATOM 844 C CA . GLY A 1 106 ? -8.726 8.249 13.858 1.00 42.78 106 GLY A CA 1
ATOM 845 C C . GLY A 1 106 ? -8.792 8.579 12.377 1.00 42.78 106 GLY A C 1
ATOM 846 O O . GLY A 1 106 ? -9.153 7.709 11.584 1.00 42.78 106 GLY A O 1
ATOM 847 N N . ILE A 1 107 ? -8.380 9.791 12.008 1.00 34.00 107 ILE A N 1
ATOM 848 C CA . ILE A 1 107 ? -7.840 10.084 10.685 1.00 34.00 107 ILE A CA 1
ATOM 849 C C . ILE A 1 107 ? -6.618 11.002 10.821 1.00 34.00 107 ILE A C 1
ATOM 851 O O . ILE A 1 107 ? -6.626 12.033 11.475 1.00 34.00 107 ILE A O 1
ATOM 855 N N . SER A 1 108 ? -5.555 10.557 10.151 1.00 34.31 108 SER A N 1
ATOM 856 C CA . SER A 1 108 ? -4.433 11.345 9.646 1.00 34.31 108 SER A CA 1
ATOM 857 C C . SER A 1 108 ? -3.482 12.004 10.654 1.00 34.31 108 SER A C 1
ATOM 859 O O . SER A 1 108 ? -3.274 13.209 10.641 1.00 34.31 108 SER A O 1
ATOM 861 N N . SER A 1 109 ? -2.661 11.190 11.325 1.00 29.42 109 SER A N 1
ATOM 862 C CA . SER A 1 109 ? -1.224 11.471 11.212 1.00 29.42 109 SER A CA 1
ATOM 863 C C . SER A 1 109 ? -0.701 10.662 10.036 1.00 29.42 109 SER A C 1
ATOM 865 O O . SER A 1 109 ? -0.128 9.586 10.188 1.00 29.42 109 SER A O 1
ATOM 867 N N . LYS A 1 110 ? -0.966 11.146 8.822 1.00 29.16 110 LYS A N 1
ATOM 868 C CA . LYS A 1 110 ? -0.160 10.785 7.660 1.00 29.16 110 LYS A CA 1
ATOM 869 C C . LYS A 1 110 ? 1.288 10.927 8.138 1.00 29.16 110 LYS A C 1
ATOM 871 O O . LYS A 1 110 ? 1.675 12.027 8.534 1.00 29.16 110 LYS A O 1
ATOM 876 N N . SER A 1 111 ? 2.078 9.851 8.192 1.00 36.78 111 SER A N 1
ATOM 877 C CA . SER A 1 111 ? 3.519 10.010 8.365 1.00 36.78 111 SER A CA 1
ATOM 878 C C . SER A 1 111 ? 4.073 10.558 7.049 1.00 36.78 111 SER A C 1
ATOM 880 O O . SER A 1 111 ? 4.822 9.898 6.329 1.00 36.78 111 SER A O 1
ATOM 882 N N . GLU A 1 112 ? 3.641 11.764 6.679 1.00 34.53 112 GLU A N 1
ATOM 883 C CA . GLU A 1 112 ? 4.419 12.583 5.781 1.00 34.53 112 GLU A CA 1
ATOM 884 C C . GLU A 1 112 ? 5.793 12.692 6.447 1.00 34.53 112 GLU A C 1
ATOM 886 O O . GLU A 1 112 ? 5.872 12.881 7.672 1.00 34.53 112 GLU A O 1
ATOM 891 N N . PRO A 1 113 ? 6.890 12.488 5.695 1.00 41.94 113 PRO A N 1
ATOM 892 C CA . PRO A 1 113 ? 8.192 12.847 6.217 1.00 41.94 113 PRO A CA 1
ATOM 893 C C . PRO A 1 113 ? 8.045 14.256 6.798 1.00 41.94 113 PRO A C 1
ATOM 895 O O . PRO A 1 113 ? 7.402 15.082 6.145 1.00 41.94 113 PRO A O 1
ATOM 898 N N . PRO A 1 114 ? 8.541 14.514 8.022 1.00 51.78 114 PRO A N 1
ATOM 899 C CA . PRO A 1 114 ? 8.293 15.776 8.695 1.00 51.78 114 PRO A CA 1
ATOM 900 C C . PRO A 1 114 ? 8.493 16.925 7.708 1.00 51.78 114 PRO A C 1
ATOM 902 O O . PRO A 1 114 ? 9.474 16.891 6.969 1.00 51.78 114 PRO A O 1
ATOM 905 N N . ALA A 1 115 ? 7.597 17.912 7.652 1.00 43.88 115 ALA A N 1
ATOM 906 C CA . ALA A 1 115 ? 7.677 18.968 6.636 1.00 43.88 115 ALA A CA 1
ATOM 907 C C . ALA A 1 115 ? 9.072 19.629 6.588 1.00 43.88 115 ALA A C 1
ATOM 909 O O . ALA A 1 115 ? 9.563 19.980 5.517 1.00 43.88 115 ALA A O 1
ATOM 910 N N . TRP A 1 116 ? 9.768 19.680 7.732 1.00 51.16 116 TRP A N 1
ATOM 911 C CA . TRP A 1 116 ? 11.166 20.097 7.824 1.00 51.16 116 TRP A CA 1
ATOM 912 C C . TRP A 1 116 ? 12.146 19.174 7.076 1.00 51.16 116 TRP A C 1
ATOM 914 O O . TRP A 1 116 ? 13.086 19.669 6.477 1.00 51.16 116 TRP A O 1
ATOM 924 N N . ALA A 1 117 ? 11.951 17.856 7.052 1.00 49.81 117 ALA A N 1
ATOM 925 C CA . ALA A 1 117 ? 12.801 16.897 6.346 1.00 49.81 117 ALA A CA 1
ATOM 926 C C . ALA A 1 117 ? 12.633 16.988 4.819 1.00 49.81 117 ALA A C 1
ATOM 928 O O . ALA A 1 117 ? 13.625 16.930 4.092 1.00 49.81 117 ALA A O 1
ATOM 929 N N . ILE A 1 118 ? 11.402 17.192 4.330 1.00 53.47 118 ILE A N 1
ATOM 930 C CA . ILE A 1 118 ? 11.141 17.447 2.902 1.00 53.47 118 ILE A CA 1
ATOM 931 C C . ILE A 1 118 ? 11.685 18.822 2.510 1.00 53.47 118 ILE A C 1
ATOM 933 O O . ILE A 1 118 ? 12.371 18.932 1.500 1.00 53.47 118 ILE A O 1
ATOM 937 N N . ALA A 1 119 ? 11.448 19.857 3.322 1.00 52.50 119 ALA A N 1
ATOM 938 C CA . ALA A 1 119 ? 11.976 21.200 3.087 1.00 52.50 119 ALA A CA 1
ATOM 939 C C . ALA A 1 119 ? 13.510 21.241 3.136 1.00 52.50 119 ALA A C 1
ATOM 941 O O . ALA A 1 119 ? 14.117 21.957 2.349 1.00 52.50 119 ALA A O 1
ATOM 942 N N . VAL A 1 120 ? 14.150 20.438 3.992 1.00 61.62 120 VAL A N 1
ATOM 943 C CA . VAL A 1 120 ? 15.607 20.266 3.988 1.00 61.62 120 VAL A CA 1
ATOM 944 C C . VAL A 1 120 ? 16.048 19.540 2.721 1.00 61.62 120 VAL A C 1
ATOM 946 O O . VAL A 1 120 ? 16.970 20.011 2.075 1.00 61.62 120 VAL A O 1
ATOM 949 N N . PHE A 1 121 ? 15.397 18.455 2.294 1.00 54.44 121 PHE A N 1
ATOM 950 C CA . PHE A 1 121 ? 15.774 17.745 1.063 1.00 54.44 121 PHE A CA 1
ATOM 951 C C . PHE A 1 121 ? 15.616 18.616 -0.192 1.00 54.44 121 PHE A C 1
ATOM 953 O O . PHE A 1 121 ? 16.572 18.810 -0.942 1.00 54.44 121 PHE A O 1
ATOM 960 N N . VAL A 1 122 ? 14.430 19.196 -0.382 1.00 59.69 122 VAL A N 1
ATOM 961 C CA . VAL A 1 122 ? 14.116 20.097 -1.497 1.00 59.69 122 VAL A CA 1
ATOM 962 C C . VAL A 1 122 ? 14.957 21.363 -1.405 1.00 59.69 122 VAL A C 1
ATOM 964 O O . VAL A 1 122 ? 15.484 21.802 -2.416 1.00 59.69 122 VAL A O 1
ATOM 967 N N . GLY A 1 123 ? 15.161 21.912 -0.207 1.00 60.31 123 GLY A N 1
ATOM 968 C CA . GLY A 1 123 ? 16.016 23.071 0.031 1.00 60.31 123 GLY A CA 1
ATOM 969 C C . GLY A 1 123 ? 17.485 22.787 -0.258 1.00 60.31 123 GLY A C 1
ATOM 970 O O . GLY A 1 123 ? 18.145 23.632 -0.845 1.00 60.31 123 GLY A O 1
ATOM 971 N N . THR A 1 124 ? 17.999 21.597 0.055 1.00 59.75 124 THR A N 1
ATOM 972 C CA . THR A 1 124 ? 19.386 21.219 -0.262 1.00 59.75 124 THR A CA 1
ATOM 973 C C . THR A 1 124 ? 19.554 21.057 -1.771 1.00 59.75 124 THR A C 1
ATOM 975 O O . THR A 1 124 ? 20.499 21.598 -2.336 1.00 59.75 124 THR A O 1
ATOM 978 N N . ILE A 1 125 ? 18.603 20.399 -2.447 1.00 58.34 125 ILE A N 1
ATOM 979 C CA . ILE A 1 125 ? 18.606 20.250 -3.911 1.00 58.34 125 ILE A CA 1
ATOM 980 C C . ILE A 1 125 ? 18.444 21.612 -4.600 1.00 58.34 125 ILE A C 1
ATOM 982 O O . ILE A 1 125 ? 19.195 21.921 -5.517 1.00 58.34 125 ILE A O 1
ATOM 986 N N . ALA A 1 126 ? 17.514 22.456 -4.152 1.00 56.81 126 ALA A N 1
ATOM 987 C CA . ALA A 1 126 ? 17.248 23.768 -4.737 1.00 56.81 126 ALA A CA 1
ATOM 988 C C . ALA A 1 126 ? 18.388 24.756 -4.478 1.00 56.81 126 ALA A C 1
ATOM 990 O O . ALA A 1 1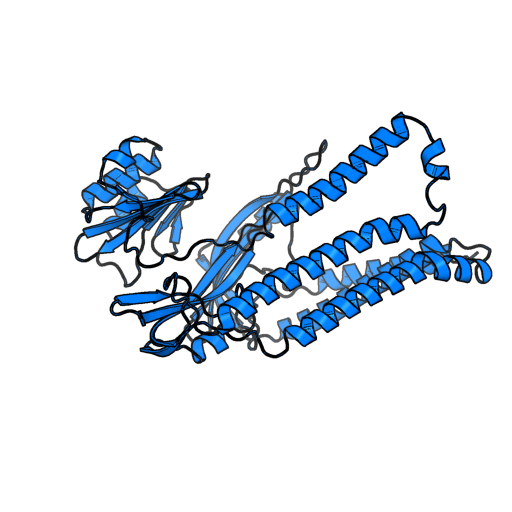26 ? 18.821 25.420 -5.409 1.00 56.81 126 ALA A O 1
ATOM 991 N N . THR A 1 127 ? 18.932 24.819 -3.259 1.00 60.38 127 THR A N 1
ATOM 992 C CA . THR A 1 127 ? 20.111 25.649 -2.946 1.00 60.38 127 THR A CA 1
ATOM 993 C C . THR A 1 127 ? 21.318 25.191 -3.755 1.00 60.38 127 THR A C 1
ATOM 995 O O . THR A 1 127 ? 22.119 26.017 -4.174 1.00 60.38 127 THR A O 1
ATOM 998 N N . PHE A 1 128 ? 21.422 23.893 -4.041 1.00 63.97 128 PHE A N 1
ATOM 999 C CA . PHE A 1 128 ? 22.463 23.356 -4.903 1.00 63.97 128 PHE A CA 1
ATOM 1000 C C . PHE A 1 128 ? 22.253 23.722 -6.379 1.00 63.97 128 PHE A C 1
ATOM 1002 O O . PHE A 1 128 ? 23.174 24.231 -7.001 1.00 63.97 128 PHE A O 1
ATOM 1009 N N . PHE A 1 129 ? 21.049 23.553 -6.934 1.00 60.09 129 PHE A N 1
ATOM 1010 C CA . PHE A 1 129 ? 20.740 23.948 -8.316 1.00 60.09 129 PHE A CA 1
ATOM 1011 C C . PHE A 1 129 ? 20.838 25.464 -8.532 1.00 60.09 129 PHE A C 1
ATOM 1013 O O . PHE A 1 129 ? 21.353 25.905 -9.560 1.00 60.09 129 PHE A O 1
ATOM 1020 N N . ILE A 1 130 ? 20.368 26.256 -7.566 1.00 62.97 130 ILE A N 1
ATOM 1021 C CA . ILE A 1 130 ? 20.450 27.719 -7.575 1.00 62.97 130 ILE A CA 1
ATOM 1022 C C . ILE A 1 130 ? 21.901 28.147 -7.383 1.00 62.97 130 ILE A C 1
ATOM 1024 O O . ILE A 1 130 ? 22.380 28.951 -8.165 1.00 62.97 130 ILE A O 1
ATOM 1028 N N . GLY A 1 131 ? 22.623 27.582 -6.413 1.00 62.56 131 GLY A N 1
ATOM 1029 C CA . GLY A 1 131 ? 24.044 27.854 -6.194 1.00 62.56 131 GLY A CA 1
ATOM 1030 C C . GLY A 1 131 ? 24.895 27.511 -7.415 1.00 62.56 131 GLY A C 1
ATOM 1031 O O . GLY A 1 131 ? 25.719 28.319 -7.815 1.00 62.56 131 GLY A O 1
ATOM 1032 N N . PHE A 1 132 ? 24.627 26.378 -8.069 1.00 59.75 132 PHE A N 1
ATOM 1033 C CA . PHE A 1 132 ? 25.288 25.952 -9.303 1.00 59.75 132 PHE A CA 1
ATOM 1034 C C . PHE A 1 132 ? 25.014 26.915 -10.467 1.00 59.75 132 PHE A C 1
ATOM 1036 O O . PHE A 1 132 ? 25.955 27.379 -11.100 1.00 59.75 132 PHE A O 1
ATOM 1043 N N . ASN A 1 133 ? 23.750 27.290 -10.707 1.00 58.81 133 ASN A N 1
ATOM 1044 C CA . ASN A 1 133 ? 23.401 28.254 -11.760 1.00 58.81 133 ASN A CA 1
ATOM 1045 C C . ASN A 1 133 ? 23.932 29.668 -11.474 1.00 58.81 133 ASN A C 1
ATOM 1047 O O . ASN A 1 133 ? 24.339 30.373 -12.393 1.00 58.81 133 ASN A O 1
ATOM 1051 N N . LEU A 1 134 ? 23.932 30.094 -10.209 1.00 58.09 134 LEU A N 1
ATOM 1052 C CA . LEU A 1 134 ? 24.424 31.411 -9.807 1.00 58.09 134 LEU A CA 1
ATOM 1053 C C . LEU A 1 134 ? 25.957 31.472 -9.870 1.00 58.09 134 LEU A C 1
ATOM 1055 O O . LEU A 1 134 ? 26.505 32.491 -10.268 1.00 58.09 134 LEU A O 1
ATOM 1059 N N . MET A 1 135 ? 26.653 30.389 -9.511 1.00 54.56 135 MET A N 1
ATOM 1060 C CA . MET A 1 135 ? 28.116 30.304 -9.575 1.00 54.56 135 MET A CA 1
ATOM 1061 C C . MET A 1 135 ? 28.626 30.152 -11.015 1.00 54.56 135 MET A C 1
ATOM 1063 O O . MET A 1 135 ? 29.629 30.782 -11.347 1.00 54.56 135 MET A O 1
ATOM 1067 N N . ASP A 1 136 ? 27.909 29.436 -11.891 1.00 56.94 136 ASP A N 1
ATOM 1068 C CA . ASP A 1 136 ? 28.172 29.432 -13.344 1.00 56.94 136 ASP A CA 1
ATOM 1069 C C . ASP A 1 136 ? 27.978 30.823 -13.977 1.00 56.94 136 ASP A C 1
ATOM 1071 O O . ASP A 1 136 ? 28.657 31.167 -14.941 1.00 56.94 136 ASP A O 1
ATOM 1075 N N . ALA A 1 137 ? 27.096 31.659 -13.418 1.00 57.50 137 ALA A N 1
ATOM 1076 C CA . ALA A 1 137 ? 26.876 33.025 -13.893 1.00 57.50 137 ALA A CA 1
ATOM 1077 C C . ALA A 1 137 ? 27.948 34.037 -13.433 1.00 57.50 137 ALA A C 1
ATOM 1079 O O . ALA A 1 137 ? 27.997 35.143 -13.973 1.00 57.50 137 ALA A O 1
ATOM 1080 N N . ILE A 1 138 ? 28.785 33.700 -12.439 1.00 59.91 138 ILE A N 1
ATOM 1081 C CA . ILE A 1 138 ? 29.733 34.642 -11.811 1.00 59.91 138 ILE A CA 1
ATOM 1082 C C . ILE A 1 138 ? 31.175 34.453 -12.320 1.00 59.91 138 ILE A C 1
ATOM 1084 O O . ILE A 1 138 ? 31.841 35.456 -12.563 1.00 59.91 138 ILE A O 1
ATOM 1088 N N . SER A 1 139 ? 31.678 33.218 -12.485 1.00 66.06 139 SER A N 1
ATOM 1089 C CA . SER A 1 139 ? 32.950 32.884 -13.183 1.00 66.06 139 SER A CA 1
ATOM 1090 C C . SER A 1 139 ? 33.234 31.373 -13.129 1.00 66.06 139 SER A C 1
ATOM 1092 O O . SER A 1 139 ? 32.747 30.717 -12.222 1.00 66.06 139 SER A O 1
ATOM 1094 N N . ASP A 1 140 ? 34.071 30.812 -14.011 1.00 63.31 140 ASP A N 1
ATOM 1095 C CA . ASP A 1 140 ? 34.441 29.377 -13.968 1.00 63.31 140 ASP A CA 1
ATOM 1096 C C . ASP A 1 140 ? 35.484 29.015 -12.882 1.00 63.31 140 ASP A C 1
ATOM 1098 O O . ASP A 1 140 ? 35.682 27.841 -12.573 1.00 63.31 140 ASP A O 1
ATOM 1102 N N . SER A 1 141 ? 36.140 30.002 -12.263 1.00 65.25 141 SER A N 1
ATOM 1103 C CA . SER A 1 141 ? 37.323 29.814 -11.398 1.00 65.25 141 SER A CA 1
ATOM 1104 C C . SER A 1 141 ? 37.054 29.102 -10.066 1.00 65.25 141 SER A C 1
ATOM 1106 O O . SER A 1 141 ? 37.974 28.580 -9.439 1.00 65.25 141 SER A O 1
ATOM 1108 N N . TRP A 1 142 ? 35.800 29.041 -9.610 1.00 60.97 142 TRP A N 1
ATOM 1109 C CA . TRP A 1 142 ? 35.442 28.275 -8.409 1.00 60.97 142 TRP A CA 1
ATOM 1110 C C . TRP A 1 142 ? 35.506 26.762 -8.646 1.00 60.97 142 TRP A C 1
ATOM 1112 O O . TRP A 1 142 ? 35.695 26.008 -7.690 1.00 60.97 142 TRP A O 1
ATOM 1122 N N . ARG A 1 143 ? 35.374 26.308 -9.903 1.00 57.88 143 ARG A N 1
ATOM 1123 C CA . ARG A 1 143 ? 35.501 24.889 -10.267 1.00 57.88 143 ARG A CA 1
ATOM 1124 C C . ARG A 1 143 ? 36.921 24.384 -10.014 1.00 57.88 143 ARG A C 1
ATOM 1126 O O . ARG A 1 143 ? 37.079 23.238 -9.609 1.00 57.88 143 ARG A O 1
ATOM 1133 N N . ASP A 1 144 ? 37.916 25.262 -10.146 1.00 61.91 144 ASP A N 1
ATOM 1134 C CA . ASP A 1 144 ? 39.330 24.966 -9.882 1.00 61.91 144 ASP A CA 1
ATOM 1135 C C . ASP A 1 144 ? 39.646 24.827 -8.381 1.00 61.91 144 ASP A C 1
ATOM 1137 O O . ASP A 1 144 ? 40.643 24.211 -8.006 1.00 61.91 144 ASP A O 1
ATOM 1141 N N . ALA A 1 145 ? 38.800 25.389 -7.507 1.00 61.91 145 ALA A N 1
ATOM 1142 C CA . ALA A 1 145 ? 38.932 25.281 -6.052 1.00 61.91 145 ALA A CA 1
ATOM 1143 C C . ALA A 1 145 ? 38.269 24.015 -5.479 1.00 61.91 145 ALA A C 1
ATOM 1145 O O . ALA A 1 145 ? 38.557 23.622 -4.344 1.00 61.91 145 ALA A O 1
ATOM 1146 N N . LEU A 1 146 ? 37.376 23.375 -6.240 1.00 60.31 146 LEU A N 1
ATOM 1147 C CA . LEU A 1 146 ? 36.782 22.099 -5.861 1.00 60.31 146 LEU A CA 1
ATOM 1148 C C . LEU A 1 146 ? 37.703 20.943 -6.267 1.00 60.31 146 LEU A C 1
ATOM 1150 O O . LEU A 1 146 ? 38.385 21.026 -7.288 1.00 60.31 146 LEU A O 1
ATOM 1154 N N . PRO A 1 147 ? 37.720 19.832 -5.507 1.00 60.81 147 PRO A N 1
ATOM 1155 C CA . PRO A 1 147 ? 38.457 18.648 -5.922 1.00 60.81 147 PRO A CA 1
ATOM 1156 C C . PRO A 1 147 ? 37.967 18.210 -7.308 1.00 60.81 147 PRO A C 1
ATOM 1158 O O . PRO A 1 147 ? 36.813 17.809 -7.452 1.00 60.81 147 PRO A O 1
ATOM 1161 N N . SER A 1 148 ? 38.841 18.244 -8.316 1.00 57.69 148 SER A N 1
ATOM 1162 C CA . SER A 1 148 ? 38.538 17.927 -9.725 1.00 57.69 148 SER A CA 1
ATOM 1163 C C . SER A 1 148 ? 38.243 16.446 -9.989 1.00 57.69 148 SER A C 1
ATOM 1165 O O . SER A 1 148 ? 38.316 15.969 -11.117 1.00 57.69 148 SER A O 1
ATOM 1167 N N . SER A 1 149 ? 37.932 15.684 -8.943 1.00 60.41 149 SER A N 1
ATOM 1168 C CA . SER A 1 149 ? 37.657 14.265 -9.057 1.00 60.41 149 SER A CA 1
ATOM 1169 C C . SER A 1 149 ? 36.176 14.056 -9.372 1.00 60.41 149 SER A C 1
ATOM 1171 O O . SER A 1 149 ? 35.315 14.529 -8.624 1.00 60.41 149 SER A O 1
ATOM 1173 N N . ASP A 1 150 ? 35.880 13.251 -10.390 1.00 57.97 150 ASP A N 1
ATOM 1174 C CA . ASP A 1 150 ? 34.519 12.840 -10.775 1.00 57.97 150 ASP A CA 1
ATOM 1175 C C . ASP A 1 150 ? 33.709 12.232 -9.601 1.00 57.97 150 ASP A C 1
ATOM 1177 O O . ASP A 1 150 ? 32.477 12.214 -9.594 1.00 57.97 150 ASP A O 1
ATOM 1181 N N . TYR A 1 151 ? 34.404 11.792 -8.549 1.00 56.50 151 TYR A N 1
ATOM 1182 C CA . TYR A 1 151 ? 33.872 11.217 -7.312 1.00 56.50 151 TYR A CA 1
ATOM 1183 C C . TYR A 1 151 ? 33.253 12.227 -6.337 1.00 56.50 151 TYR A C 1
ATOM 1185 O O . TYR A 1 151 ? 32.455 11.840 -5.475 1.00 56.50 151 TYR A O 1
ATOM 1193 N N . PHE A 1 152 ? 33.614 13.508 -6.454 1.00 61.62 152 PHE A N 1
ATOM 1194 C CA . PHE A 1 152 ? 33.071 14.580 -5.619 1.00 61.62 152 PHE A CA 1
ATOM 1195 C C . PHE A 1 152 ? 31.563 14.724 -5.861 1.00 61.62 152 PHE A C 1
ATOM 1197 O O . PHE A 1 152 ? 30.774 14.735 -4.918 1.00 61.62 152 PHE A O 1
ATOM 1204 N N . TRP A 1 153 ? 31.152 14.698 -7.130 1.00 59.91 153 TRP A N 1
ATOM 1205 C CA . TRP A 1 153 ? 29.755 14.841 -7.544 1.00 59.91 153 TRP A CA 1
ATOM 1206 C C . TRP A 1 153 ? 28.885 13.641 -7.157 1.00 59.91 153 TRP A C 1
ATOM 1208 O O . TRP A 1 153 ? 27.757 13.818 -6.700 1.00 59.91 153 TRP A O 1
ATOM 1218 N N . ILE A 1 154 ? 29.419 12.419 -7.261 1.00 61.50 154 ILE A N 1
ATOM 1219 C CA . ILE A 1 154 ? 28.719 11.204 -6.809 1.00 61.50 154 ILE A CA 1
ATOM 1220 C C . ILE A 1 154 ? 28.500 11.265 -5.290 1.00 61.50 154 ILE A C 1
ATOM 1222 O O . ILE A 1 154 ? 27.388 11.044 -4.806 1.00 61.50 154 ILE A O 1
ATOM 1226 N N . SER A 1 155 ? 29.536 11.630 -4.532 1.00 62.94 155 SER A N 1
ATOM 1227 C CA . SER A 1 155 ? 29.453 11.759 -3.072 1.00 62.94 155 SER A CA 1
ATOM 1228 C C . SER A 1 155 ? 28.451 12.835 -2.645 1.00 62.94 155 SER A C 1
ATOM 1230 O O . SER A 1 155 ? 27.736 12.646 -1.663 1.00 62.94 155 SER A O 1
ATOM 1232 N N . LEU A 1 156 ? 28.333 13.921 -3.413 1.00 65.06 156 LEU A N 1
ATOM 1233 C CA . LEU A 1 156 ? 27.401 15.017 -3.151 1.00 65.06 156 LEU A CA 1
ATOM 1234 C C . LEU A 1 156 ? 25.922 14.613 -3.280 1.00 65.06 156 LEU A C 1
ATOM 1236 O O . LEU A 1 156 ? 25.083 15.145 -2.561 1.00 65.06 156 LEU A O 1
ATOM 1240 N N . ILE A 1 157 ? 25.594 13.656 -4.155 1.00 64.69 157 ILE A N 1
ATOM 1241 C CA . ILE A 1 157 ? 24.221 13.148 -4.325 1.00 64.69 157 ILE A CA 1
ATOM 1242 C C . ILE A 1 157 ? 23.896 12.090 -3.261 1.00 64.69 157 ILE A C 1
ATOM 1244 O O . ILE A 1 157 ? 22.813 12.094 -2.672 1.00 64.69 157 ILE A O 1
ATOM 1248 N N . PHE A 1 158 ? 24.835 11.182 -2.984 1.00 66.94 158 PHE A N 1
ATOM 1249 C CA . PHE A 1 158 ? 24.596 10.058 -2.076 1.00 66.94 158 PHE A CA 1
ATOM 1250 C C . PHE A 1 158 ? 24.687 10.438 -0.590 1.00 66.94 158 PHE A C 1
ATOM 1252 O O . PHE A 1 158 ? 23.894 9.934 0.209 1.00 66.94 158 PHE A O 1
ATOM 1259 N N . ALA A 1 159 ? 25.594 11.338 -0.196 1.00 69.69 159 ALA A N 1
ATOM 1260 C CA . ALA A 1 159 ? 25.765 11.754 1.199 1.00 69.69 159 ALA A CA 1
ATOM 1261 C C . ALA A 1 159 ? 24.490 12.335 1.851 1.00 69.69 159 ALA A C 1
ATOM 1263 O O . ALA A 1 159 ? 24.137 11.873 2.940 1.00 69.69 159 ALA A O 1
ATOM 1264 N N . PRO A 1 160 ? 23.746 13.277 1.234 1.00 69.62 160 PRO A N 1
ATOM 1265 C CA . PRO A 1 160 ? 22.511 13.794 1.823 1.00 69.62 160 PRO A CA 1
ATOM 1266 C C . PRO A 1 160 ? 21.403 12.735 1.892 1.00 69.62 160 PRO A C 1
ATOM 1268 O O . PRO A 1 160 ? 20.639 12.721 2.856 1.00 69.62 160 PRO A O 1
ATOM 1271 N N . MET A 1 161 ? 21.337 11.801 0.935 1.00 65.31 161 MET A N 1
ATOM 1272 C CA . MET A 1 161 ? 20.375 10.692 0.975 1.00 65.31 161 MET A CA 1
ATOM 1273 C C . MET A 1 161 ? 20.653 9.748 2.156 1.00 65.31 161 MET A C 1
ATOM 1275 O O . MET A 1 161 ? 19.732 9.375 2.885 1.00 65.31 161 MET A O 1
ATOM 1279 N N . VAL A 1 162 ? 21.924 9.403 2.389 1.00 71.62 162 VAL A N 1
ATOM 1280 C CA . VAL A 1 162 ? 22.340 8.591 3.544 1.00 71.62 162 VAL A CA 1
ATOM 1281 C C . VAL A 1 162 ? 22.086 9.340 4.854 1.00 71.62 162 VAL A C 1
ATOM 1283 O O . VAL A 1 162 ? 21.536 8.758 5.789 1.00 71.62 162 VAL A O 1
ATOM 1286 N N . LEU A 1 163 ? 22.417 10.634 4.919 1.00 75.50 163 LEU A N 1
ATOM 1287 C CA . LEU A 1 163 ? 22.185 11.472 6.097 1.00 75.50 163 LEU A CA 1
ATOM 1288 C C . LEU A 1 163 ? 20.696 11.547 6.464 1.00 75.50 163 LEU A C 1
ATOM 1290 O O . LEU A 1 163 ? 20.346 11.362 7.630 1.00 75.50 163 LEU A O 1
ATOM 1294 N N . LEU A 1 164 ? 19.814 11.769 5.485 1.00 68.56 164 LEU A N 1
ATOM 1295 C CA . LEU A 1 164 ? 18.367 11.798 5.708 1.00 68.56 164 LEU A CA 1
ATOM 1296 C C . LEU A 1 164 ? 17.837 10.462 6.222 1.00 68.56 164 LEU A C 1
ATOM 1298 O O . LEU A 1 164 ? 17.001 10.441 7.124 1.00 68.56 164 LEU A O 1
ATOM 1302 N N . LEU A 1 165 ? 18.341 9.346 5.695 1.00 69.00 165 LEU A N 1
ATOM 1303 C CA . LEU A 1 165 ? 17.923 8.017 6.129 1.00 69.00 165 LEU A CA 1
ATOM 1304 C C . LEU A 1 165 ? 18.380 7.716 7.564 1.00 69.00 165 LEU A C 1
ATOM 1306 O O . LEU A 1 165 ? 17.598 7.200 8.365 1.00 69.00 165 LEU A O 1
ATOM 1310 N N . VAL A 1 166 ? 19.609 8.103 7.921 1.00 74.50 166 VAL A N 1
ATOM 1311 C CA . VAL A 1 166 ? 20.120 8.026 9.300 1.00 74.50 166 VAL A CA 1
ATOM 1312 C C . VAL A 1 166 ? 19.284 8.896 10.239 1.00 74.50 166 VAL A C 1
ATOM 1314 O O . VAL A 1 166 ? 18.919 8.449 11.326 1.00 74.50 166 VAL A O 1
ATOM 1317 N N . LEU A 1 167 ? 18.935 10.114 9.822 1.00 72.25 167 LEU A N 1
ATOM 1318 C CA . LEU A 1 167 ? 18.126 11.032 10.618 1.00 72.25 167 LEU A CA 1
ATOM 1319 C C . LEU A 1 167 ? 16.696 10.507 10.819 1.00 72.25 167 LEU A C 1
ATOM 1321 O O . LEU A 1 167 ? 16.192 10.520 11.941 1.00 72.25 167 LEU A O 1
ATOM 1325 N N . ALA A 1 168 ? 16.063 9.976 9.770 1.00 66.31 168 ALA A N 1
ATOM 1326 C CA . ALA A 1 168 ? 14.750 9.338 9.853 1.00 66.31 168 ALA A CA 1
ATOM 1327 C C . ALA A 1 168 ? 14.763 8.136 10.813 1.00 66.31 168 ALA A C 1
ATOM 1329 O O . ALA A 1 168 ? 13.868 7.992 11.653 1.00 66.31 168 ALA A O 1
ATOM 1330 N N . LEU A 1 169 ? 15.814 7.310 10.749 1.00 71.56 169 LEU A N 1
ATOM 1331 C CA . LEU A 1 169 ? 16.018 6.201 11.677 1.00 71.56 169 LEU A CA 1
ATOM 1332 C C . LEU A 1 169 ? 16.203 6.698 13.117 1.00 71.56 169 LEU A C 1
ATOM 1334 O O . LEU A 1 169 ? 15.579 6.163 14.031 1.00 71.56 169 LEU A O 1
ATOM 1338 N N . ALA A 1 170 ? 17.005 7.743 13.330 1.00 71.62 170 ALA A N 1
ATOM 1339 C CA . ALA A 1 170 ? 17.224 8.334 14.647 1.00 71.62 170 ALA A CA 1
ATOM 1340 C C . ALA A 1 170 ? 15.921 8.874 15.258 1.00 71.62 170 ALA A C 1
ATOM 1342 O O . ALA A 1 170 ? 15.633 8.597 16.423 1.00 71.62 170 ALA A O 1
ATOM 1343 N N . VAL A 1 171 ? 15.090 9.569 14.473 1.00 71.62 171 VAL A N 1
ATOM 1344 C CA . VAL A 1 171 ? 13.769 10.056 14.909 1.00 71.62 171 VAL A CA 1
ATOM 1345 C C . VAL A 1 171 ? 12.868 8.892 15.332 1.00 71.62 171 VAL A C 1
ATOM 1347 O O . VAL A 1 171 ? 12.283 8.932 16.417 1.00 71.62 171 VAL A O 1
ATOM 1350 N N . LYS A 1 172 ? 12.800 7.819 14.531 1.00 68.31 172 LYS A N 1
ATOM 1351 C CA . LYS A 1 172 ? 12.033 6.612 14.880 1.00 68.31 172 LYS A CA 1
ATOM 1352 C C . LYS A 1 172 ? 12.576 5.935 16.145 1.00 68.31 172 LYS A C 1
ATOM 1354 O O . LYS A 1 172 ? 11.792 5.557 17.010 1.00 68.31 172 LYS A O 1
ATOM 1359 N N . LEU A 1 173 ? 13.897 5.845 16.314 1.00 69.81 173 LEU A N 1
ATOM 1360 C CA . LEU A 1 173 ? 14.520 5.289 17.523 1.00 69.81 173 LEU A CA 1
ATOM 1361 C C . LEU A 1 173 ? 14.232 6.131 18.776 1.00 69.81 173 LEU A C 1
ATOM 1363 O O . LEU A 1 173 ? 14.018 5.574 19.854 1.00 69.81 173 LEU A O 1
ATOM 1367 N N . ILE A 1 174 ? 14.185 7.460 18.653 1.00 69.62 174 ILE A N 1
ATOM 1368 C CA . ILE A 1 174 ? 13.796 8.357 19.750 1.00 69.62 174 ILE A CA 1
ATOM 1369 C C . ILE A 1 174 ? 12.329 8.129 20.135 1.00 69.62 174 ILE A C 1
ATOM 1371 O O . ILE A 1 174 ? 12.029 8.043 21.326 1.00 69.62 174 ILE A O 1
ATOM 1375 N N . ALA A 1 175 ? 11.425 7.992 19.160 1.00 66.69 175 ALA A N 1
ATOM 1376 C CA . ALA A 1 175 ? 10.016 7.691 19.417 1.00 66.69 175 ALA A CA 1
ATOM 1377 C C . ALA A 1 175 ? 9.845 6.353 20.159 1.00 66.69 175 ALA A C 1
ATOM 1379 O O . ALA A 1 175 ? 9.148 6.294 21.171 1.00 66.69 175 ALA A O 1
ATOM 1380 N N . VAL A 1 176 ? 10.572 5.313 19.735 1.00 66.19 176 VAL A N 1
ATOM 1381 C CA . VAL A 1 176 ? 10.586 4.000 20.405 1.00 66.19 176 VAL A CA 1
ATOM 1382 C C . VAL A 1 176 ? 11.098 4.106 21.847 1.00 66.19 176 VAL A C 1
ATOM 1384 O O . VAL A 1 176 ? 10.490 3.552 22.759 1.00 66.19 176 VAL A O 1
ATOM 1387 N N . ARG A 1 177 ? 12.179 4.859 22.100 1.00 68.31 177 ARG A N 1
ATOM 1388 C CA . ARG A 1 177 ? 12.704 5.064 23.467 1.00 68.31 177 ARG A CA 1
ATOM 1389 C C . ARG A 1 177 ? 11.728 5.806 24.379 1.00 68.31 177 ARG A C 1
ATOM 1391 O O . ARG A 1 177 ? 11.627 5.472 25.560 1.00 68.31 177 ARG A O 1
ATOM 1398 N N . LYS A 1 178 ? 11.026 6.813 23.850 1.00 67.19 178 LYS A N 1
ATOM 1399 C CA . LYS A 1 178 ? 9.990 7.544 24.596 1.00 67.19 178 LYS A CA 1
ATOM 1400 C C . LYS A 1 178 ? 8.842 6.614 24.978 1.00 67.19 178 LYS A C 1
ATOM 1402 O O . LYS A 1 178 ? 8.404 6.638 26.125 1.00 67.19 178 LYS A O 1
ATOM 1407 N N . ALA A 1 179 ? 8.423 5.762 24.047 1.00 65.50 179 ALA A N 1
ATOM 1408 C CA . ALA A 1 179 ? 7.344 4.821 24.281 1.00 65.50 179 ALA A CA 1
ATOM 1409 C C . ALA A 1 179 ? 7.723 3.684 25.227 1.00 65.50 179 ALA A C 1
ATOM 1411 O O . ALA A 1 179 ? 6.870 3.248 25.983 1.00 65.50 179 ALA A O 1
ATOM 1412 N N . ALA A 1 180 ? 8.990 3.255 25.272 1.00 70.31 180 ALA A N 1
ATOM 1413 C CA . ALA A 1 180 ? 9.459 2.157 26.127 1.00 70.31 180 ALA A CA 1
ATOM 1414 C C . ALA A 1 180 ? 9.145 2.324 27.630 1.00 70.31 180 ALA A C 1
ATOM 1416 O O . ALA A 1 180 ? 9.094 1.336 28.359 1.00 70.31 180 ALA A O 1
ATOM 1417 N N . HIS A 1 181 ? 8.909 3.552 28.096 1.00 76.94 181 HIS A N 1
ATOM 1418 C CA . HIS A 1 181 ? 8.588 3.853 29.495 1.00 76.94 181 HIS A CA 1
ATOM 1419 C C . HIS A 1 181 ? 7.086 4.016 29.755 1.00 76.94 181 HIS A C 1
ATOM 1421 O O . HIS A 1 181 ? 6.689 4.376 30.862 1.00 76.94 181 HIS A O 1
ATOM 1427 N N . TRP A 1 182 ? 6.240 3.784 28.750 1.00 84.75 182 TRP A N 1
ATOM 1428 C CA . TRP A 1 182 ? 4.800 3.913 28.913 1.00 84.75 182 TRP A CA 1
ATOM 1429 C C . TRP A 1 182 ? 4.251 2.839 29.862 1.00 84.75 182 TRP A C 1
ATOM 1431 O O . TRP A 1 182 ? 4.546 1.650 29.667 1.00 84.75 182 TRP A O 1
ATOM 1441 N N . PRO A 1 183 ? 3.468 3.236 30.886 1.00 86.62 183 PRO A N 1
ATOM 1442 C CA . PRO A 1 183 ? 2.730 2.314 31.733 1.00 86.62 183 PRO A CA 1
ATOM 1443 C C . PRO A 1 183 ? 1.684 1.549 30.920 1.00 86.62 183 PRO A C 1
ATOM 1445 O O . PRO A 1 183 ? 1.267 1.968 29.839 1.00 86.62 183 PRO A O 1
ATOM 1448 N N . SER A 1 184 ? 1.249 0.418 31.470 1.00 90.31 184 SER A N 1
ATOM 1449 C CA . SER A 1 184 ? 0.226 -0.423 30.860 1.00 90.31 184 SER A CA 1
ATOM 1450 C C . SER A 1 184 ? -1.038 -0.494 31.705 1.00 90.31 184 SER A C 1
ATOM 1452 O O . SER A 1 184 ? -0.949 -0.646 32.923 1.00 90.31 184 SER A O 1
ATOM 1454 N N . ALA A 1 185 ? -2.193 -0.493 31.052 1.00 91.12 185 ALA A N 1
ATOM 1455 C CA . ALA A 1 185 ? -3.492 -0.788 31.640 1.00 91.12 185 ALA A CA 1
ATOM 1456 C C . ALA A 1 185 ? -4.138 -1.981 30.924 1.00 91.12 185 ALA A C 1
ATOM 1458 O O . ALA A 1 185 ? -3.845 -2.260 29.761 1.00 91.12 185 ALA A O 1
ATOM 1459 N N . MET A 1 186 ? -5.025 -2.691 31.619 1.00 92.88 186 MET A N 1
ATOM 1460 C CA . MET A 1 186 ? -5.849 -3.714 30.979 1.00 92.88 186 MET A CA 1
ATOM 1461 C C . MET A 1 186 ? -7.009 -3.039 30.248 1.00 92.88 186 MET A C 1
ATOM 1463 O O . MET A 1 186 ? -7.677 -2.157 30.793 1.00 92.88 186 MET A O 1
ATOM 1467 N N . GLY A 1 187 ? -7.226 -3.457 29.009 1.00 91.00 187 GLY A N 1
ATOM 1468 C CA . GLY A 1 187 ? -8.302 -3.004 28.148 1.00 91.00 187 GLY A CA 1
ATOM 1469 C C . GLY A 1 187 ? -9.026 -4.170 27.492 1.00 91.00 187 GLY A C 1
ATOM 1470 O O . GLY A 1 187 ? -8.656 -5.333 27.661 1.00 91.00 187 GLY A O 1
ATOM 1471 N N . ARG A 1 188 ? -10.067 -3.851 26.734 1.00 92.94 188 ARG A N 1
ATOM 1472 C CA . ARG A 1 188 ? -10.881 -4.806 25.992 1.00 92.94 188 ARG A CA 1
ATOM 1473 C C . ARG A 1 188 ? -10.998 -4.364 24.544 1.00 92.94 188 ARG A C 1
ATOM 1475 O O . ARG A 1 188 ? -11.269 -3.197 24.275 1.00 92.94 188 ARG A O 1
ATOM 1482 N N . VAL A 1 189 ? -10.825 -5.298 23.616 1.00 90.12 189 VAL A N 1
ATOM 1483 C CA . VAL A 1 189 ? -11.048 -5.048 22.188 1.00 90.12 189 VAL A CA 1
ATOM 1484 C C . VAL A 1 189 ? -12.547 -4.900 21.937 1.00 90.12 189 VAL A C 1
ATOM 1486 O O . VAL A 1 189 ? -13.325 -5.806 22.233 1.00 90.12 189 VAL A O 1
ATOM 1489 N N . THR A 1 190 ? -12.956 -3.763 21.388 1.00 85.44 190 THR A N 1
ATOM 1490 C CA . THR A 1 190 ? -14.349 -3.450 21.044 1.00 85.44 190 THR A CA 1
ATOM 1491 C C . THR A 1 190 ? -14.639 -3.690 19.565 1.00 85.44 190 THR A C 1
ATOM 1493 O O . THR A 1 190 ? -15.764 -4.040 19.219 1.00 85.44 190 THR A O 1
ATOM 1496 N N . ARG A 1 191 ? -13.628 -3.569 18.694 1.00 83.44 191 ARG A N 1
ATOM 1497 C CA . ARG A 1 191 ? -13.736 -3.824 17.250 1.00 83.44 191 ARG A CA 1
ATOM 1498 C C . ARG A 1 191 ? -12.475 -4.502 16.724 1.00 83.44 191 ARG A C 1
ATOM 1500 O O . ARG A 1 191 ? -11.374 -4.123 17.106 1.00 83.44 191 ARG A O 1
ATOM 1507 N N . SER A 1 192 ? -12.652 -5.465 15.825 1.00 84.56 192 SER A N 1
ATOM 1508 C CA . SER A 1 192 ? -11.574 -6.139 15.101 1.00 84.56 192 SER A CA 1
ATOM 1509 C C . SER A 1 192 ? -12.080 -6.468 13.699 1.00 84.56 192 SER A C 1
ATOM 1511 O O . SER A 1 192 ? -12.907 -7.363 13.532 1.00 84.56 192 SER A O 1
ATOM 1513 N N . ALA A 1 193 ? -11.694 -5.659 12.713 1.00 81.88 193 ALA A N 1
ATOM 1514 C CA . ALA A 1 193 ? -12.157 -5.780 11.331 1.00 81.88 193 ALA A CA 1
ATOM 1515 C C . ALA A 1 193 ? -11.082 -5.310 10.344 1.00 81.88 193 ALA A C 1
ATOM 1517 O O . ALA A 1 193 ? -10.132 -4.632 10.729 1.00 81.88 193 ALA A O 1
ATOM 1518 N N . ILE A 1 194 ? -11.244 -5.633 9.063 1.00 81.75 194 ILE A N 1
ATOM 1519 C CA . ILE A 1 194 ? -10.409 -5.080 7.991 1.00 81.75 194 ILE A CA 1
ATOM 1520 C C . ILE A 1 194 ? -11.012 -3.752 7.546 1.00 81.75 194 ILE A C 1
ATOM 1522 O O . ILE A 1 194 ? -12.221 -3.652 7.346 1.00 81.75 194 ILE A O 1
ATOM 1526 N N . ARG A 1 195 ? -10.176 -2.722 7.400 1.00 81.75 195 ARG A N 1
ATOM 1527 C CA . ARG A 1 195 ? -10.559 -1.449 6.786 1.00 81.75 195 ARG A CA 1
ATOM 1528 C C . ARG A 1 195 ? -9.750 -1.256 5.513 1.00 81.75 195 ARG A C 1
ATOM 1530 O O . ARG A 1 195 ? -8.522 -1.303 5.534 1.00 81.75 195 ARG A O 1
ATOM 1537 N N . ALA A 1 196 ? -10.441 -0.992 4.411 1.00 78.38 196 ALA A N 1
ATOM 1538 C CA . ALA A 1 196 ? -9.797 -0.542 3.189 1.00 78.38 196 ALA A CA 1
ATOM 1539 C C . ALA A 1 196 ? -9.403 0.930 3.345 1.00 78.38 196 ALA A C 1
ATOM 1541 O O . ALA A 1 196 ? -10.257 1.819 3.392 1.00 78.38 196 ALA A O 1
ATOM 1542 N N . ARG A 1 197 ? -8.101 1.198 3.431 1.00 75.06 197 ARG A N 1
ATOM 1543 C CA . ARG A 1 197 ? -7.561 2.551 3.394 1.00 75.06 197 ARG A CA 1
ATOM 1544 C C . ARG A 1 197 ? -7.227 2.917 1.957 1.00 75.06 197 ARG A C 1
ATOM 1546 O O . ARG A 1 197 ? -6.408 2.270 1.303 1.00 75.06 197 ARG A O 1
ATOM 1553 N N . ARG A 1 198 ? -7.868 3.974 1.465 1.00 73.44 198 ARG A N 1
ATOM 1554 C CA . ARG A 1 198 ? -7.580 4.568 0.158 1.00 73.44 198 ARG A CA 1
ATOM 1555 C C . ARG A 1 198 ? -6.568 5.684 0.371 1.00 73.44 198 ARG A C 1
ATOM 1557 O O . ARG A 1 198 ? -6.879 6.665 1.037 1.00 73.44 198 ARG A O 1
ATOM 1564 N N . SER A 1 199 ? -5.354 5.526 -0.142 1.00 63.09 199 SER A N 1
ATOM 1565 C CA . SER A 1 199 ? -4.346 6.583 -0.115 1.00 63.09 199 SER A CA 1
ATOM 1566 C C . SER A 1 199 ? -4.201 7.177 -1.514 1.00 63.09 199 SER A C 1
ATOM 1568 O O . SER A 1 199 ? -4.013 6.469 -2.507 1.00 63.09 199 SER A O 1
ATOM 1570 N N . GLN A 1 200 ? -4.329 8.498 -1.613 1.00 56.72 200 GLN A N 1
ATOM 1571 C CA . GLN A 1 200 ? -3.994 9.234 -2.827 1.00 56.72 200 GLN A CA 1
ATOM 1572 C C . GLN A 1 200 ? -2.554 9.729 -2.670 1.00 56.72 200 GLN A C 1
ATOM 1574 O O . GLN A 1 200 ? -2.268 10.601 -1.851 1.00 56.72 200 GLN A O 1
ATOM 1579 N N . GLY A 1 201 ? -1.623 9.083 -3.375 1.00 50.19 201 GLY A N 1
ATOM 1580 C CA . GLY A 1 201 ? -0.227 9.518 -3.413 1.00 50.19 201 GLY A CA 1
ATOM 1581 C C . GLY A 1 201 ? -0.035 10.755 -4.296 1.00 50.19 201 GLY A C 1
ATOM 1582 O O . GLY A 1 201 ? -0.953 11.197 -4.978 1.00 50.19 201 GLY A O 1
ATOM 1583 N N . THR A 1 202 ? 1.194 11.276 -4.341 1.00 40.56 202 THR A N 1
ATOM 1584 C CA . THR A 1 202 ? 1.605 12.376 -5.242 1.00 40.56 202 THR A CA 1
ATOM 1585 C C . THR A 1 202 ? 1.411 12.034 -6.727 1.00 40.56 202 THR A C 1
ATOM 1587 O O . THR A 1 202 ? 1.291 12.916 -7.569 1.00 40.56 202 THR A O 1
ATOM 1590 N N . SER A 1 203 ? 1.358 10.742 -7.061 1.00 49.06 203 SER A N 1
ATOM 1591 C CA . SER A 1 203 ? 0.819 10.253 -8.327 1.00 49.06 203 SER A CA 1
ATOM 1592 C C . SER A 1 203 ? -0.694 10.065 -8.189 1.00 49.06 203 SER A C 1
ATOM 1594 O O . SER A 1 203 ? -1.103 9.300 -7.320 1.00 49.06 203 SER A O 1
ATOM 1596 N N . ASP A 1 204 ? -1.500 10.638 -9.088 1.00 52.47 204 ASP A N 1
ATOM 1597 C CA . ASP A 1 204 ? -2.983 10.572 -9.180 1.00 52.47 204 ASP A CA 1
ATOM 1598 C C . ASP A 1 204 ? -3.629 9.157 -9.164 1.00 52.47 204 ASP A C 1
ATOM 1600 O O . ASP A 1 204 ? -4.831 8.969 -9.366 1.00 52.47 204 ASP A O 1
ATOM 1604 N N . THR A 1 205 ? -2.835 8.108 -8.958 1.00 57.50 205 THR A N 1
ATOM 1605 C CA . THR A 1 205 ? -3.293 6.733 -8.793 1.00 57.50 205 THR A CA 1
ATOM 1606 C C . THR A 1 205 ? -3.587 6.461 -7.320 1.00 57.50 205 THR A C 1
ATOM 1608 O O . THR A 1 205 ? -2.677 6.277 -6.517 1.00 57.50 205 THR A O 1
ATOM 1611 N N . VAL A 1 206 ? -4.875 6.403 -6.979 1.00 65.44 206 VAL A N 1
ATOM 1612 C CA . VAL A 1 206 ? -5.339 5.945 -5.661 1.00 65.44 206 VAL A CA 1
ATOM 1613 C C . VAL A 1 206 ? -4.879 4.499 -5.437 1.00 65.44 206 VAL A C 1
ATOM 1615 O O . VAL A 1 206 ? -5.140 3.631 -6.275 1.00 65.44 206 VAL A O 1
ATOM 1618 N N . GLN A 1 207 ? -4.207 4.237 -4.319 1.00 69.06 207 GLN A N 1
ATOM 1619 C CA . GLN A 1 207 ? -3.888 2.887 -3.859 1.00 69.06 207 GLN A CA 1
ATOM 1620 C C . GLN A 1 207 ? -4.875 2.467 -2.771 1.00 69.06 207 GLN A C 1
ATOM 1622 O O . GLN A 1 207 ? -5.308 3.288 -1.965 1.00 69.06 207 GLN A O 1
ATOM 1627 N N . VAL A 1 208 ? -5.267 1.194 -2.779 1.00 76.25 208 VAL A N 1
ATOM 1628 C CA . VAL A 1 208 ? -6.115 0.603 -1.739 1.00 76.25 208 VAL A CA 1
ATOM 1629 C C . VAL A 1 208 ? -5.259 -0.372 -0.954 1.00 76.25 208 VAL A C 1
ATOM 1631 O O . VAL A 1 208 ? -4.731 -1.322 -1.529 1.00 76.25 208 VAL A O 1
ATOM 1634 N N . HIS A 1 209 ? -5.135 -0.127 0.344 1.00 78.25 209 HIS A N 1
ATOM 1635 C CA . HIS A 1 209 ? -4.441 -0.999 1.280 1.00 78.25 209 HIS A CA 1
ATOM 1636 C C . HIS A 1 209 ? -5.450 -1.538 2.290 1.00 78.25 209 HIS A C 1
ATOM 1638 O O . HIS A 1 209 ? -6.209 -0.776 2.883 1.00 78.25 209 HIS A O 1
ATOM 1644 N N . ASN A 1 210 ? -5.471 -2.856 2.480 1.00 80.81 210 ASN A N 1
ATOM 1645 C CA . ASN A 1 210 ? -6.268 -3.480 3.532 1.00 80.81 210 ASN A CA 1
ATOM 1646 C C . ASN A 1 210 ? -5.462 -3.449 4.836 1.00 80.81 210 ASN A C 1
ATOM 1648 O O . ASN A 1 210 ? -4.411 -4.093 4.941 1.00 80.81 210 ASN A O 1
ATOM 1652 N N . GLU A 1 211 ? -5.947 -2.689 5.813 1.00 79.94 211 GLU A N 1
ATOM 1653 C CA . GLU A 1 211 ? -5.307 -2.488 7.114 1.00 79.94 211 GLU A CA 1
ATOM 1654 C C . GLU A 1 211 ? -6.173 -3.089 8.237 1.00 79.94 211 GLU A C 1
ATOM 1656 O O . GLU A 1 211 ? -7.408 -3.044 8.160 1.00 79.94 211 GLU A O 1
ATOM 1661 N N . PRO A 1 212 ? -5.562 -3.664 9.289 1.00 79.12 212 PRO A N 1
ATOM 1662 C CA . PRO A 1 212 ? -6.302 -4.141 10.451 1.00 79.12 212 PRO A CA 1
ATOM 1663 C C . PRO A 1 212 ? -6.828 -2.950 11.265 1.00 79.12 212 PRO A C 1
ATOM 1665 O O . PRO A 1 212 ? -6.065 -2.176 11.834 1.00 79.12 212 PRO A O 1
ATOM 1668 N N . ALA A 1 213 ? -8.147 -2.813 11.357 1.00 81.81 213 ALA A N 1
ATOM 1669 C CA . ALA A 1 213 ? -8.812 -1.817 12.187 1.00 81.81 213 ALA A CA 1
ATOM 1670 C C . ALA A 1 213 ? -9.216 -2.439 13.528 1.00 81.81 213 ALA A C 1
ATOM 1672 O O . ALA A 1 213 ? -10.305 -3.006 13.678 1.00 81.81 213 ALA A O 1
ATOM 1673 N N . ILE A 1 214 ? -8.324 -2.311 14.510 1.00 84.56 214 ILE A N 1
ATOM 1674 C CA . ILE A 1 214 ? -8.564 -2.735 15.890 1.00 84.56 214 ILE A CA 1
ATOM 1675 C C . ILE A 1 214 ? -8.969 -1.515 16.711 1.00 84.56 214 ILE A C 1
ATOM 1677 O O . ILE A 1 214 ? -8.244 -0.530 16.727 1.00 84.56 214 ILE A O 1
ATOM 1681 N N . ALA A 1 215 ? -10.098 -1.578 17.414 1.00 85.81 215 ALA A N 1
ATOM 1682 C CA . ALA A 1 215 ? -10.467 -0.587 18.422 1.00 85.81 215 ALA A CA 1
ATOM 1683 C C . ALA A 1 215 ? -10.563 -1.256 19.790 1.00 85.81 215 ALA A C 1
ATOM 1685 O O . ALA A 1 215 ? -11.022 -2.395 19.909 1.00 85.81 215 ALA A O 1
ATOM 1686 N N . TYR A 1 216 ? -10.130 -0.548 20.823 1.00 86.38 216 TYR A N 1
ATOM 1687 C CA . TYR A 1 216 ? -10.120 -1.045 22.191 1.00 86.38 216 TYR A CA 1
ATOM 1688 C C . TYR A 1 216 ? -10.460 0.063 23.181 1.00 86.38 216 TYR A C 1
ATOM 1690 O O . TYR A 1 216 ? -10.211 1.243 22.939 1.00 86.38 216 TYR A O 1
ATOM 1698 N N . GLU A 1 217 ? -11.012 -0.335 24.321 1.00 89.94 217 GLU A N 1
ATOM 1699 C CA . GLU A 1 217 ? -11.268 0.529 25.469 1.00 89.94 217 GLU A CA 1
ATOM 1700 C C . GLU A 1 217 ? -10.387 0.114 26.649 1.00 89.94 217 GLU A C 1
ATOM 1702 O O . GLU A 1 217 ? -10.114 -1.068 26.846 1.00 89.94 217 GLU A O 1
ATOM 1707 N N . PHE A 1 218 ? -9.931 1.067 27.454 1.00 91.44 218 PHE A N 1
ATOM 1708 C CA . PHE A 1 218 ? -9.154 0.801 28.663 1.00 91.44 218 PHE A CA 1
ATOM 1709 C C . PHE A 1 218 ? -9.433 1.856 29.729 1.00 91.44 218 PHE A C 1
ATOM 1711 O O . PHE A 1 218 ? -9.968 2.924 29.443 1.00 91.44 218 PHE A O 1
ATOM 1718 N N . THR A 1 219 ? -9.089 1.559 30.981 1.00 89.50 219 THR A N 1
ATOM 1719 C CA . THR A 1 219 ? -9.216 2.523 32.082 1.00 89.50 219 THR A CA 1
ATOM 1720 C C . THR A 1 219 ? -7.832 2.932 32.563 1.00 89.50 219 THR A C 1
ATOM 1722 O O . THR A 1 219 ? -7.045 2.085 32.977 1.00 89.50 219 THR A O 1
ATOM 1725 N N . ALA A 1 220 ? -7.540 4.230 32.524 1.00 86.06 220 ALA A N 1
ATOM 1726 C CA . ALA A 1 220 ? -6.289 4.810 32.997 1.00 86.06 220 ALA A CA 1
ATOM 1727 C C . ALA A 1 220 ? -6.569 6.123 33.730 1.00 86.06 220 ALA A C 1
ATOM 1729 O O . ALA A 1 220 ? -7.428 6.904 33.319 1.00 86.06 220 ALA A O 1
ATOM 1730 N N . LEU A 1 221 ? -5.848 6.367 34.830 1.00 84.12 221 LEU A N 1
ATOM 1731 C CA . LEU A 1 221 ? -6.010 7.573 35.658 1.00 84.12 221 LEU A CA 1
ATOM 1732 C C . LEU A 1 221 ? -7.472 7.809 36.106 1.00 84.12 221 LEU A C 1
ATOM 1734 O O . LEU A 1 221 ? -7.945 8.940 36.150 1.00 84.12 221 LEU A O 1
ATOM 1738 N N . GLY A 1 222 ? -8.214 6.729 36.389 1.00 81.19 222 GLY A N 1
ATOM 1739 C CA . GLY A 1 222 ? -9.622 6.791 36.808 1.00 81.19 222 GLY A CA 1
ATOM 1740 C C . GLY A 1 222 ? -10.619 7.176 35.706 1.00 81.19 222 GLY A C 1
ATOM 1741 O O . GLY A 1 222 ? -11.793 7.379 36.004 1.00 81.19 222 GLY A O 1
ATOM 1742 N N . ARG A 1 223 ? -10.184 7.270 34.443 1.00 86.50 223 ARG A N 1
ATOM 1743 C CA . ARG A 1 223 ? -11.029 7.590 33.283 1.00 86.50 223 ARG A CA 1
ATOM 1744 C C . ARG A 1 223 ? -10.975 6.473 32.244 1.00 86.50 223 ARG A C 1
ATOM 1746 O O . ARG A 1 223 ? -9.955 5.797 32.105 1.00 86.50 223 ARG A O 1
ATOM 1753 N N . LYS A 1 224 ? -12.081 6.275 31.525 1.00 85.94 224 LYS A N 1
ATOM 1754 C CA . LYS A 1 224 ? -12.128 5.381 30.364 1.00 85.94 224 LYS A CA 1
ATOM 1755 C C . LYS A 1 224 ? -11.572 6.097 29.138 1.00 85.94 224 LYS A C 1
ATOM 1757 O O . LYS A 1 224 ? -11.904 7.253 28.899 1.00 85.94 224 LYS A O 1
ATOM 1762 N N . TRP A 1 225 ? -10.763 5.384 28.374 1.00 86.88 225 TRP A N 1
ATOM 1763 C CA . TRP A 1 225 ? -10.105 5.843 27.161 1.00 86.88 225 TRP A CA 1
ATOM 1764 C C . TRP A 1 225 ? -10.311 4.820 26.052 1.00 86.88 225 TRP A C 1
ATOM 1766 O O . TRP A 1 225 ? -10.467 3.627 26.316 1.00 86.88 225 TRP A O 1
ATOM 1776 N N . THR A 1 226 ? -10.288 5.286 24.809 1.00 83.69 226 THR A N 1
ATOM 1777 C CA . THR A 1 226 ? -10.382 4.441 23.617 1.00 83.69 226 THR A CA 1
ATOM 1778 C C . THR A 1 226 ? -9.157 4.644 22.746 1.00 83.69 226 THR A C 1
ATOM 1780 O O . THR A 1 226 ? -8.695 5.775 22.605 1.00 83.69 226 THR A O 1
ATOM 1783 N N . GLY A 1 227 ? -8.668 3.576 22.125 1.00 78.56 227 GLY A N 1
ATOM 1784 C CA . GLY A 1 227 ? -7.557 3.634 21.184 1.00 78.56 227 GLY A CA 1
ATOM 1785 C C . GLY A 1 227 ? -7.785 2.746 19.970 1.00 78.56 227 GLY A C 1
ATOM 1786 O O . GLY A 1 227 ? -8.642 1.861 19.981 1.00 78.56 227 GLY A O 1
ATOM 1787 N N . GLN A 1 228 ? -7.023 3.022 18.911 1.00 81.69 228 GLN A N 1
ATOM 1788 C CA . GLN A 1 228 ? -7.099 2.300 17.635 1.00 81.69 228 GLN A CA 1
ATOM 1789 C C . GLN A 1 228 ? -5.730 1.871 17.088 1.00 81.69 228 GLN A C 1
ATOM 1791 O O . GLN A 1 228 ? -5.639 1.253 16.032 1.00 81.69 228 GLN A O 1
ATOM 1796 N N . ARG A 1 229 ? -4.640 2.223 17.776 1.00 78.31 229 ARG A N 1
ATOM 1797 C CA . ARG A 1 229 ? -3.284 2.006 17.268 1.00 78.31 229 ARG A CA 1
ATOM 1798 C C . ARG A 1 229 ? -2.760 0.668 17.757 1.00 78.31 229 ARG A C 1
ATOM 1800 O O . ARG A 1 229 ? -2.718 0.399 18.955 1.00 78.31 229 ARG A O 1
ATOM 1807 N N . ILE A 1 230 ? -2.327 -0.167 16.822 1.00 80.94 230 ILE A N 1
ATOM 1808 C CA . ILE A 1 230 ? -1.723 -1.453 17.162 1.00 80.94 230 ILE A CA 1
ATOM 1809 C C . ILE A 1 230 ? -0.283 -1.224 17.603 1.00 80.94 230 ILE A C 1
ATOM 1811 O O . ILE A 1 230 ? 0.053 -1.596 18.718 1.00 80.94 230 ILE A O 1
ATOM 1815 N N . SER A 1 231 ? 0.536 -0.540 16.799 1.00 75.06 231 SER A N 1
ATOM 1816 C CA . SER A 1 231 ? 1.946 -0.281 17.110 1.00 75.06 231 SER A CA 1
ATOM 1817 C C . SER A 1 231 ? 2.335 1.201 16.981 1.00 75.06 231 SER A C 1
ATOM 1819 O O . SER A 1 231 ? 1.541 2.054 16.579 1.00 75.06 231 SER A O 1
ATOM 1821 N N . LEU A 1 232 ? 3.580 1.533 17.348 1.00 65.44 232 LEU A N 1
ATOM 1822 C CA . LEU A 1 232 ? 4.163 2.867 17.122 1.00 65.44 232 LEU A CA 1
ATOM 1823 C C . LEU A 1 232 ? 4.505 3.156 15.652 1.00 65.44 232 LEU A C 1
ATOM 1825 O O . LEU A 1 232 ? 4.811 4.303 15.311 1.00 65.44 232 LEU A O 1
ATOM 1829 N N . GLY A 1 233 ? 4.510 2.134 14.798 1.00 59.91 233 GLY A N 1
ATOM 1830 C CA . GLY A 1 233 ? 4.648 2.292 13.356 1.00 59.91 233 GLY A CA 1
ATOM 1831 C C . GLY A 1 233 ? 3.293 2.516 12.692 1.00 59.91 233 GLY A C 1
ATOM 1832 O O . GLY A 1 233 ? 2.269 2.085 13.213 1.00 59.91 233 GLY A O 1
ATOM 1833 N N . ASP A 1 234 ? 3.302 3.152 11.520 1.00 53.25 234 ASP A N 1
ATOM 1834 C CA . ASP A 1 234 ? 2.179 3.004 10.598 1.00 53.25 234 ASP A CA 1
ATOM 1835 C C . ASP A 1 234 ? 2.199 1.543 10.140 1.00 53.25 234 ASP A C 1
ATOM 1837 O O . ASP A 1 234 ? 3.190 1.091 9.550 1.00 53.25 234 ASP A O 1
ATOM 1841 N N . ASP A 1 235 ? 1.147 0.787 10.456 1.00 53.25 235 ASP A N 1
ATOM 1842 C CA . ASP A 1 235 ? 0.948 -0.531 9.867 1.00 53.25 235 ASP A CA 1
ATOM 1843 C C . ASP A 1 235 ? 0.799 -0.312 8.363 1.00 53.25 235 ASP A C 1
ATOM 1845 O O . ASP A 1 235 ? -0.221 0.167 7.882 1.00 53.25 235 ASP A O 1
ATOM 1849 N N . THR A 1 236 ? 1.842 -0.637 7.602 1.00 48.59 236 THR A N 1
ATOM 1850 C CA . THR A 1 236 ? 1.922 -0.409 6.146 1.00 48.59 236 THR A CA 1
ATOM 1851 C C . THR A 1 236 ? 0.986 -1.317 5.331 1.00 48.59 236 THR A C 1
ATOM 1853 O O . THR A 1 236 ? 1.142 -1.450 4.118 1.00 48.59 236 THR A O 1
ATOM 1856 N N . GLY A 1 237 ? -0.027 -1.894 5.986 1.00 49.59 237 GLY A N 1
ATOM 1857 C CA . GLY A 1 237 ? -1.066 -2.729 5.403 1.00 49.59 237 GLY A CA 1
ATOM 1858 C C . GLY A 1 237 ? -0.563 -4.054 4.826 1.00 49.59 237 GLY A C 1
ATOM 1859 O O . GLY A 1 237 ? 0.615 -4.270 4.540 1.00 49.59 237 GLY A O 1
ATOM 1860 N N . GLY A 1 238 ? -1.500 -4.973 4.615 1.00 52.94 238 GLY A N 1
ATOM 1861 C CA . GLY A 1 238 ? -1.311 -6.122 3.735 1.00 52.94 238 GLY A CA 1
ATOM 1862 C C . GLY A 1 238 ? -0.822 -7.402 4.408 1.00 52.94 238 GLY A C 1
ATOM 1863 O O . GLY A 1 238 ? -1.618 -8.308 4.617 1.00 52.94 238 GLY A O 1
ATOM 1864 N N . ALA A 1 239 ? 0.478 -7.517 4.697 1.00 55.06 239 ALA A N 1
ATOM 1865 C CA . ALA A 1 239 ? 1.116 -8.832 4.876 1.00 55.06 239 ALA A CA 1
ATOM 1866 C C . ALA A 1 239 ? 0.734 -9.588 6.164 1.00 55.06 239 ALA A C 1
ATOM 1868 O O . ALA A 1 239 ? 0.800 -10.811 6.179 1.00 55.06 239 ALA A O 1
ATOM 1869 N N . ASN A 1 240 ? 0.324 -8.885 7.226 1.00 65.94 240 ASN A N 1
ATOM 1870 C CA . ASN A 1 240 ? 0.012 -9.490 8.532 1.00 65.94 240 ASN A CA 1
ATOM 1871 C C . ASN A 1 240 ? -1.417 -9.196 9.021 1.00 65.94 240 ASN A C 1
ATOM 1873 O O . ASN A 1 240 ? -1.726 -9.461 10.180 1.00 65.94 240 ASN A O 1
ATOM 1877 N N . THR A 1 241 ? -2.293 -8.653 8.169 1.00 74.88 241 THR A N 1
ATOM 1878 C CA . THR A 1 241 ? -3.625 -8.166 8.572 1.00 74.88 241 THR A CA 1
ATOM 1879 C C . THR A 1 241 ? -4.453 -9.246 9.276 1.00 74.88 241 THR A C 1
ATOM 1881 O O . THR A 1 241 ? -4.990 -9.009 10.354 1.00 74.88 241 THR A O 1
ATOM 1884 N N . GLU A 1 242 ? -4.505 -10.458 8.722 1.00 77.81 242 GLU A N 1
ATOM 1885 C CA . GLU A 1 242 ? -5.291 -11.558 9.291 1.00 77.81 242 GLU A CA 1
ATOM 1886 C C . GLU A 1 242 ? -4.681 -12.111 10.589 1.00 77.81 242 GLU A C 1
ATOM 1888 O O . GLU A 1 242 ? -5.392 -12.339 11.567 1.00 77.81 242 GLU A O 1
ATOM 1893 N N . ALA A 1 243 ? -3.352 -12.237 10.648 1.00 80.50 243 ALA A N 1
ATOM 1894 C CA . ALA A 1 243 ? -2.650 -12.654 11.862 1.00 80.50 243 ALA A CA 1
ATOM 1895 C C . ALA A 1 243 ? -2.878 -11.666 13.024 1.00 80.50 243 ALA A C 1
ATOM 1897 O O . ALA A 1 243 ? -3.021 -12.079 14.176 1.00 80.50 243 ALA A O 1
ATOM 1898 N N . THR A 1 244 ? -2.958 -10.366 12.727 1.00 82.25 244 THR A N 1
ATOM 1899 C CA . THR A 1 244 ? -3.291 -9.330 13.711 1.00 82.25 244 THR A CA 1
ATOM 1900 C C . THR A 1 244 ? -4.732 -9.461 14.208 1.00 82.25 244 THR A C 1
ATOM 1902 O O . THR A 1 244 ? -4.963 -9.393 15.415 1.00 82.25 244 THR A O 1
ATOM 1905 N N . LEU A 1 245 ? -5.700 -9.705 13.319 1.00 83.19 245 LEU A N 1
ATOM 1906 C CA . LEU A 1 245 ? -7.100 -9.925 13.707 1.00 83.19 245 LEU A CA 1
ATOM 1907 C C . LEU A 1 245 ? -7.262 -11.161 14.603 1.00 83.19 245 LEU A C 1
ATOM 1909 O O . LEU A 1 245 ? -7.973 -11.107 15.605 1.00 83.19 245 LEU A O 1
ATOM 1913 N N . GLN A 1 246 ? -6.548 -12.248 14.293 1.00 85.19 246 GLN A N 1
ATOM 1914 C CA . GLN A 1 246 ? -6.526 -13.460 15.120 1.00 85.19 246 GLN A CA 1
ATOM 1915 C C . GLN A 1 246 ? -5.883 -13.227 16.495 1.00 85.19 246 GLN A C 1
ATOM 1917 O O . GLN A 1 246 ? -6.302 -13.830 17.482 1.00 85.19 246 GLN A O 1
ATOM 1922 N N . ARG A 1 247 ? -4.881 -12.342 16.582 1.00 84.88 247 ARG A N 1
ATOM 1923 C CA . ARG A 1 247 ? -4.244 -11.950 17.851 1.00 84.88 247 ARG A CA 1
ATOM 1924 C C . ARG A 1 247 ? -5.161 -11.085 18.719 1.00 84.88 247 ARG A C 1
ATOM 1926 O O . ARG A 1 247 ? -5.092 -11.171 19.944 1.00 84.88 247 ARG A O 1
ATOM 1933 N N . TYR A 1 248 ? -6.016 -10.276 18.093 1.00 88.25 248 TYR A N 1
ATOM 1934 C CA . TYR A 1 248 ? -6.894 -9.315 18.761 1.00 88.25 248 TYR A CA 1
ATOM 1935 C C . TYR A 1 248 ? -8.374 -9.507 18.380 1.00 88.25 248 TYR A C 1
ATOM 1937 O O . TYR A 1 248 ? -8.961 -8.627 17.744 1.00 88.25 248 TYR A O 1
ATOM 1945 N N . PRO A 1 249 ? -9.017 -10.626 18.764 1.00 89.69 249 PRO A N 1
ATOM 1946 C CA . PRO A 1 249 ? -10.433 -10.834 18.487 1.00 89.69 249 PRO A CA 1
ATOM 1947 C C . PRO A 1 249 ? -11.318 -9.922 19.351 1.00 89.69 249 PRO A C 1
ATOM 1949 O O . PRO A 1 249 ? -10.936 -9.501 20.447 1.00 89.69 249 PRO A O 1
ATOM 1952 N N . VAL A 1 250 ? -12.529 -9.622 18.870 1.00 89.94 250 VAL A N 1
ATOM 1953 C CA . VAL A 1 250 ? -13.498 -8.794 19.610 1.00 89.94 250 VAL A CA 1
ATOM 1954 C C . VAL A 1 250 ? -13.788 -9.410 20.978 1.00 89.94 250 VAL A C 1
ATOM 1956 O O . VAL A 1 250 ? -14.053 -10.602 21.107 1.00 89.94 250 VAL A O 1
ATOM 1959 N N . GLY A 1 251 ? -13.742 -8.579 22.016 1.00 87.81 251 GLY A N 1
ATOM 1960 C CA . GLY A 1 251 ? -13.956 -8.980 23.399 1.00 87.81 251 GLY A CA 1
ATOM 1961 C C . GLY A 1 251 ? -12.710 -9.490 24.120 1.00 87.81 251 GLY A C 1
ATOM 1962 O O . GLY A 1 251 ? -12.791 -9.670 25.335 1.00 87.81 251 GLY A O 1
ATOM 1963 N N . ALA A 1 252 ? -11.578 -9.669 23.430 1.00 90.44 252 ALA A N 1
ATOM 1964 C CA . ALA A 1 252 ? -10.324 -10.066 24.057 1.00 90.44 252 ALA A CA 1
ATOM 1965 C C . ALA A 1 252 ? -9.828 -9.012 25.048 1.00 90.44 252 ALA A C 1
ATOM 1967 O O . ALA A 1 252 ? -9.877 -7.806 24.785 1.00 90.44 252 ALA A O 1
ATOM 1968 N N . THR A 1 253 ? -9.299 -9.482 26.174 1.00 92.56 253 THR A N 1
ATOM 1969 C CA . THR A 1 253 ? -8.617 -8.630 27.143 1.00 92.56 253 THR A CA 1
ATOM 1970 C C . THR A 1 253 ? -7.178 -8.411 26.689 1.00 92.56 253 THR A C 1
ATOM 1972 O O . THR A 1 253 ? -6.412 -9.364 26.552 1.00 92.56 253 THR A O 1
ATOM 1975 N N . VAL A 1 254 ? -6.804 -7.155 26.469 1.00 92.25 254 VAL A N 1
ATOM 1976 C CA . VAL A 1 254 ? -5.504 -6.757 25.919 1.00 92.25 254 VAL A CA 1
ATOM 1977 C C . VAL A 1 254 ? -4.777 -5.816 26.865 1.00 92.25 254 VAL A C 1
ATOM 1979 O O . VAL A 1 254 ? -5.389 -5.082 27.639 1.00 92.25 254 VAL A O 1
ATOM 1982 N N . LYS A 1 255 ? -3.447 -5.829 26.804 1.00 92.00 255 LYS A N 1
ATOM 1983 C CA . LYS A 1 255 ? -2.617 -4.862 27.516 1.00 92.00 255 LYS A CA 1
ATOM 1984 C C . LYS A 1 255 ? -2.441 -3.633 26.628 1.00 92.00 255 LYS A C 1
ATOM 1986 O O . LYS A 1 255 ? -1.892 -3.745 25.540 1.00 92.00 255 LYS A O 1
ATOM 1991 N N . VAL A 1 256 ? -2.903 -2.484 27.101 1.00 90.56 256 VAL A N 1
ATOM 1992 C CA . VAL A 1 256 ? -2.779 -1.200 26.410 1.00 90.56 256 VAL A CA 1
ATOM 1993 C C . VAL A 1 256 ? -1.673 -0.398 27.073 1.00 90.56 256 VAL A C 1
ATOM 1995 O O . VAL A 1 256 ? -1.724 -0.148 28.277 1.00 90.56 256 VAL A O 1
ATOM 1998 N N . PHE A 1 257 ? -0.681 0.020 26.299 1.00 89.19 257 PHE A N 1
ATOM 1999 C CA . PHE A 1 257 ? 0.349 0.954 26.739 1.00 89.19 257 PHE A CA 1
ATOM 2000 C C . PHE A 1 257 ? -0.093 2.368 26.402 1.00 89.19 257 PHE A C 1
ATOM 2002 O O . PHE A 1 257 ? -0.557 2.606 25.292 1.00 89.19 257 PHE A O 1
ATOM 2009 N N . TYR A 1 258 ? 0.041 3.304 27.335 1.00 86.38 258 TYR A N 1
ATOM 2010 C CA . TYR A 1 258 ? -0.425 4.675 27.137 1.00 86.38 258 TYR A CA 1
ATOM 2011 C C . TYR A 1 258 ? 0.595 5.686 27.650 1.00 86.38 258 TYR A C 1
ATOM 2013 O O . TYR A 1 258 ? 1.289 5.448 28.638 1.00 86.38 258 TYR A O 1
ATOM 2021 N N . ASN A 1 259 ? 0.670 6.841 27.002 1.00 86.38 259 ASN A N 1
ATOM 2022 C CA . ASN A 1 259 ? 1.454 7.962 27.484 1.00 86.38 259 ASN A CA 1
ATOM 2023 C C . ASN A 1 259 ? 0.754 8.586 28.713 1.00 86.38 259 ASN A C 1
ATOM 2025 O O . ASN A 1 259 ? -0.380 9.046 28.613 1.00 86.38 259 ASN A O 1
ATOM 2029 N N . PRO A 1 260 ? 1.394 8.649 29.895 1.00 83.56 260 PRO A N 1
ATOM 2030 C CA . PRO A 1 260 ? 0.740 9.142 31.106 1.00 83.56 260 PRO A CA 1
ATOM 2031 C C . PRO A 1 260 ? 0.482 10.655 31.082 1.00 83.56 260 PRO A C 1
ATOM 2033 O O . PRO A 1 260 ? -0.328 11.135 31.869 1.00 83.56 260 PRO A O 1
ATOM 2036 N N . LYS A 1 261 ? 1.159 11.405 30.199 1.00 82.50 261 LYS A N 1
ATOM 2037 C CA . LYS A 1 261 ? 0.900 12.837 29.983 1.00 82.50 261 LYS A CA 1
ATOM 2038 C C . LYS A 1 261 ? -0.247 13.084 29.004 1.00 82.50 261 LYS A C 1
ATOM 2040 O O . LYS A 1 261 ? -0.895 14.117 29.100 1.00 82.50 261 LYS A O 1
ATOM 2045 N N . ASP A 1 262 ? -0.478 12.146 28.091 1.00 79.94 262 ASP A N 1
ATOM 2046 C CA . ASP A 1 262 ? -1.567 12.189 27.119 1.00 79.94 262 ASP A CA 1
ATOM 2047 C C . ASP A 1 262 ? -2.081 10.766 26.840 1.00 79.94 262 ASP A C 1
ATOM 2049 O O . ASP A 1 262 ? -1.577 10.089 25.943 1.00 79.94 262 ASP A O 1
ATOM 2053 N N . PRO A 1 263 ? -3.072 10.275 27.606 1.00 82.06 263 PRO A N 1
ATOM 2054 C CA . PRO A 1 263 ? -3.565 8.906 27.467 1.00 82.06 263 PRO A CA 1
ATOM 2055 C C . PRO A 1 263 ? -4.210 8.586 26.112 1.00 82.06 263 PRO A C 1
ATOM 2057 O O . PRO A 1 263 ? -4.445 7.409 25.837 1.00 82.06 263 PRO A O 1
ATOM 2060 N N . LYS A 1 264 ? -4.494 9.589 25.263 1.00 78.75 264 LYS A N 1
ATOM 2061 C CA . LYS A 1 264 ? -4.942 9.357 23.880 1.00 78.75 264 LYS A CA 1
ATOM 2062 C C . LYS A 1 264 ? -3.842 8.696 23.044 1.00 78.75 264 LYS A C 1
ATOM 2064 O O . LYS A 1 264 ? -4.137 7.883 22.169 1.00 78.75 264 LYS A O 1
ATOM 2069 N N . ASP A 1 265 ? -2.579 8.994 23.343 1.00 81.25 265 ASP A N 1
ATOM 2070 C CA . ASP A 1 265 ? -1.419 8.344 22.739 1.00 81.25 265 ASP A CA 1
ATOM 2071 C C . ASP A 1 265 ? -1.205 6.974 23.396 1.00 81.25 265 ASP A C 1
ATOM 2073 O O . ASP A 1 265 ? -0.518 6.823 24.410 1.00 81.25 265 ASP A O 1
ATOM 2077 N N . CYS A 1 266 ? -1.882 5.971 22.842 1.00 82.81 266 CYS A N 1
ATOM 2078 C CA . CYS A 1 266 ? -1.877 4.605 23.341 1.00 82.81 266 CYS A CA 1
ATOM 2079 C C . CYS A 1 266 ? -1.702 3.590 22.211 1.00 82.81 266 CYS A C 1
ATOM 2081 O O . CYS A 1 266 ? -2.111 3.840 21.080 1.00 82.81 266 CYS A O 1
ATOM 2083 N N . VAL A 1 267 ? -1.096 2.444 22.525 1.00 85.69 267 VAL A N 1
ATOM 2084 C CA . VAL A 1 267 ? -0.786 1.358 21.584 1.00 85.69 267 VAL A CA 1
ATOM 2085 C C . VAL A 1 267 ? -0.950 -0.011 22.249 1.00 85.69 267 VAL A C 1
ATOM 2087 O O . VAL A 1 267 ? -0.770 -0.143 23.462 1.00 85.69 267 VAL A O 1
ATOM 2090 N N . LEU A 1 268 ? -1.255 -1.046 21.464 1.00 86.12 268 LEU A N 1
ATOM 2091 C CA . LEU A 1 268 ? -1.280 -2.443 21.933 1.00 86.12 268 LEU A CA 1
ATOM 2092 C C . LEU A 1 268 ? 0.124 -3.065 21.986 1.00 86.12 268 LEU A C 1
ATOM 2094 O O . LEU A 1 268 ? 0.444 -3.843 22.882 1.00 86.12 268 LEU A O 1
ATOM 2098 N N . GLU A 1 269 ? 0.977 -2.682 21.041 1.00 84.75 269 GLU A N 1
ATOM 2099 C CA . GLU A 1 269 ? 2.344 -3.147 20.857 1.00 84.75 269 GLU A CA 1
ATOM 2100 C C . GLU A 1 269 ? 3.298 -1.950 20.960 1.00 84.75 269 GLU A C 1
ATOM 2102 O O . GLU A 1 269 ? 3.446 -1.128 20.054 1.00 84.75 269 GLU A O 1
ATOM 2107 N N . ARG A 1 270 ? 3.944 -1.828 22.120 1.00 79.00 270 ARG A N 1
ATOM 2108 C CA . ARG A 1 270 ? 4.941 -0.784 22.395 1.00 79.00 270 ARG A CA 1
ATOM 2109 C C . ARG A 1 270 ? 6.321 -1.137 21.848 1.00 79.00 270 ARG A C 1
ATOM 2111 O O . ARG A 1 270 ? 7.107 -0.253 21.505 1.00 79.00 270 ARG A O 1
ATOM 2118 N N . ASP A 1 271 ? 6.636 -2.425 21.839 1.00 72.94 271 ASP A N 1
ATOM 2119 C CA . ASP A 1 271 ? 7.967 -2.895 21.499 1.00 72.94 271 ASP A CA 1
ATOM 2120 C C . ASP A 1 271 ? 8.131 -2.915 19.969 1.00 72.94 271 ASP A C 1
ATOM 2122 O O . ASP A 1 271 ? 7.201 -3.283 19.249 1.00 72.94 271 ASP A O 1
ATOM 2126 N N . PRO A 1 272 ? 9.293 -2.492 19.439 1.00 64.69 272 PRO A N 1
ATOM 2127 C CA . PRO A 1 272 ? 9.531 -2.522 18.004 1.00 64.69 272 PRO A CA 1
ATOM 2128 C C . PRO A 1 272 ? 9.469 -3.969 17.491 1.00 64.69 272 PRO A C 1
ATOM 2130 O O . PRO A 1 272 ? 9.869 -4.884 18.221 1.00 64.69 272 PRO A O 1
ATOM 2133 N N . PRO A 1 273 ? 9.045 -4.194 16.232 1.00 64.62 273 PRO A N 1
ATOM 2134 C CA . PRO A 1 273 ? 9.005 -5.535 15.669 1.00 64.62 273 PRO A CA 1
ATOM 2135 C C . PRO A 1 273 ? 10.377 -6.203 15.795 1.00 64.62 273 PRO A C 1
ATOM 2137 O O . PRO A 1 273 ? 11.425 -5.572 15.592 1.00 64.62 273 PRO A O 1
ATOM 2140 N N . ALA A 1 274 ? 10.370 -7.486 16.161 1.00 59.34 274 ALA A N 1
ATOM 2141 C CA . ALA A 1 274 ? 11.590 -8.248 16.376 1.00 59.34 274 ALA A CA 1
ATOM 2142 C C . ALA A 1 274 ? 12.489 -8.159 15.132 1.00 59.34 274 ALA A C 1
ATOM 2144 O O . ALA A 1 274 ? 12.100 -8.540 14.032 1.00 59.34 274 ALA A O 1
ATOM 2145 N N . GLY A 1 275 ? 13.700 -7.624 15.306 1.00 58.94 275 GLY A N 1
ATOM 2146 C CA . GLY A 1 275 ? 14.662 -7.476 14.215 1.00 58.94 275 GLY A CA 1
ATOM 2147 C C . GLY A 1 275 ? 14.663 -6.126 13.496 1.00 58.94 275 GLY A C 1
ATOM 2148 O O . GLY A 1 275 ? 15.522 -5.961 12.638 1.00 58.94 275 GLY A O 1
ATOM 2149 N N . LEU A 1 276 ? 13.834 -5.138 13.871 1.00 65.25 276 LEU A N 1
ATOM 2150 C CA . LEU A 1 276 ? 13.859 -3.788 13.273 1.00 65.25 276 LEU A CA 1
ATOM 2151 C C . LEU A 1 276 ? 15.276 -3.189 13.246 1.00 65.25 276 LEU A C 1
ATOM 2153 O O . LEU A 1 276 ? 15.745 -2.741 12.206 1.00 65.25 276 LEU A O 1
ATOM 2157 N N . GLY A 1 277 ? 16.003 -3.258 14.367 1.00 63.50 277 GLY A N 1
ATOM 2158 C CA . GLY A 1 277 ? 17.381 -2.760 14.442 1.00 63.50 277 GLY A CA 1
ATOM 2159 C C . GLY A 1 277 ? 18.338 -3.483 13.487 1.00 63.50 277 GLY A C 1
ATOM 2160 O O . GLY A 1 277 ? 19.128 -2.837 12.804 1.00 63.50 277 GLY A O 1
ATOM 2161 N N . LYS A 1 278 ? 18.231 -4.816 13.376 1.00 69.81 278 LYS A N 1
ATOM 2162 C CA . LYS A 1 278 ? 19.038 -5.611 12.434 1.00 69.81 278 LYS A CA 1
ATOM 2163 C C . LYS A 1 278 ? 18.651 -5.309 10.984 1.00 69.81 278 LYS A C 1
ATOM 2165 O O . LYS A 1 278 ? 19.533 -5.139 10.155 1.00 69.81 278 LYS A O 1
ATOM 2170 N N . GLY A 1 279 ? 17.357 -5.186 10.691 1.00 68.56 279 GLY A N 1
ATOM 2171 C CA . GLY A 1 279 ? 16.830 -4.858 9.367 1.00 68.56 279 GLY A CA 1
ATOM 2172 C C . GLY A 1 279 ? 17.258 -3.471 8.891 1.00 68.56 279 GLY A C 1
ATOM 2173 O O . GLY A 1 279 ? 17.701 -3.332 7.756 1.00 68.56 279 GLY A O 1
ATOM 2174 N N . CYS A 1 280 ? 17.225 -2.462 9.765 1.00 68.88 280 CYS A N 1
ATOM 2175 C CA . CYS A 1 280 ? 17.716 -1.122 9.444 1.00 68.88 280 CYS A CA 1
ATOM 2176 C C . CYS A 1 280 ? 19.230 -1.103 9.199 1.00 68.88 280 CYS A C 1
ATOM 2178 O O . CYS A 1 280 ? 19.677 -0.452 8.260 1.00 68.88 280 CYS A O 1
ATOM 2180 N N . LEU A 1 281 ? 20.019 -1.843 9.990 1.00 71.69 281 LEU A N 1
ATOM 2181 C CA . LEU A 1 281 ? 21.464 -1.969 9.768 1.00 71.69 281 LEU A CA 1
ATOM 2182 C C . LEU A 1 281 ? 21.784 -2.691 8.455 1.00 71.69 281 LEU A C 1
ATOM 2184 O O . LEU A 1 281 ? 22.639 -2.230 7.707 1.00 71.69 281 LEU A O 1
ATOM 2188 N N . ILE A 1 282 ? 21.076 -3.782 8.149 1.00 77.88 282 ILE A N 1
ATOM 2189 C CA . ILE A 1 282 ? 21.216 -4.508 6.879 1.00 77.88 282 ILE A CA 1
ATOM 2190 C C . ILE A 1 282 ? 20.827 -3.604 5.706 1.00 77.88 282 ILE A C 1
ATOM 2192 O O . ILE A 1 282 ? 21.561 -3.540 4.726 1.00 77.88 282 ILE A O 1
ATOM 2196 N N . GLY A 1 283 ? 19.714 -2.874 5.810 1.00 70.31 283 GLY A N 1
ATOM 2197 C CA . GLY A 1 283 ? 19.271 -1.939 4.777 1.00 70.31 283 GLY A CA 1
ATOM 2198 C C . GLY A 1 283 ? 20.277 -0.812 4.538 1.00 70.31 283 GLY A C 1
ATOM 2199 O O . GLY A 1 283 ? 20.607 -0.512 3.393 1.00 70.31 283 GLY A O 1
ATOM 2200 N N . LEU A 1 284 ? 20.827 -0.234 5.608 1.00 74.88 284 LEU A N 1
ATOM 2201 C CA . LEU A 1 284 ? 21.847 0.810 5.520 1.00 74.88 284 LEU A CA 1
ATOM 2202 C C . LEU A 1 284 ? 23.159 0.271 4.931 1.00 74.88 284 LEU A C 1
ATOM 2204 O O . LEU A 1 284 ? 23.726 0.896 4.038 1.00 74.88 284 LEU A O 1
ATOM 2208 N N . ALA A 1 285 ? 23.605 -0.914 5.354 1.00 78.56 285 ALA A N 1
ATOM 2209 C CA . ALA A 1 285 ? 24.770 -1.580 4.776 1.00 78.56 285 ALA A CA 1
ATOM 2210 C C . ALA A 1 285 ? 24.565 -1.912 3.289 1.00 78.56 285 ALA A C 1
ATOM 2212 O O . ALA A 1 285 ? 25.473 -1.706 2.490 1.00 78.56 285 ALA A O 1
ATOM 2213 N N . ALA A 1 286 ? 23.370 -2.367 2.898 1.00 76.69 286 ALA A N 1
ATOM 2214 C CA . ALA A 1 286 ? 23.026 -2.652 1.508 1.00 76.69 286 ALA A CA 1
ATOM 2215 C C . ALA A 1 286 ? 23.022 -1.385 0.641 1.00 76.69 286 ALA A C 1
ATOM 2217 O O . ALA A 1 286 ? 23.505 -1.426 -0.485 1.00 76.69 286 ALA A O 1
ATOM 2218 N N . LEU A 1 287 ? 22.535 -0.254 1.162 1.00 72.69 287 LEU A N 1
ATOM 2219 C CA . LEU A 1 287 ? 22.579 1.034 0.462 1.00 72.69 287 LEU A CA 1
ATOM 2220 C C . LEU A 1 287 ? 24.006 1.559 0.297 1.00 72.69 287 LEU A C 1
ATOM 2222 O O . LEU A 1 287 ? 24.357 2.033 -0.781 1.00 72.69 287 LEU A O 1
ATOM 2226 N N . ILE A 1 288 ? 24.834 1.447 1.338 1.00 79.00 288 ILE A N 1
ATOM 2227 C CA . ILE A 1 288 ? 26.254 1.810 1.257 1.00 79.00 288 ILE A CA 1
ATOM 2228 C C . ILE A 1 288 ? 26.957 0.922 0.231 1.00 79.00 288 ILE A C 1
ATOM 2230 O O . ILE A 1 288 ? 27.637 1.433 -0.655 1.00 79.00 288 ILE A O 1
ATOM 2234 N N . LEU A 1 289 ? 26.753 -0.396 0.303 1.00 83.12 289 LEU A N 1
ATOM 2235 C CA . LEU A 1 289 ? 27.311 -1.344 -0.656 1.00 83.12 289 LEU A CA 1
ATOM 2236 C C . LEU A 1 289 ? 26.848 -1.032 -2.083 1.00 83.12 289 LEU A C 1
ATOM 2238 O O . LEU A 1 289 ? 27.663 -1.033 -2.997 1.00 83.12 289 LEU A O 1
ATOM 2242 N N . PHE A 1 290 ? 25.566 -0.718 -2.276 1.00 79.25 290 PHE A N 1
ATOM 2243 C CA . PHE A 1 290 ? 25.028 -0.303 -3.569 1.00 79.25 290 PHE A CA 1
ATOM 2244 C C . PHE A 1 290 ? 25.722 0.962 -4.085 1.00 79.25 290 PHE A C 1
ATOM 2246 O O . PHE A 1 290 ? 26.149 0.987 -5.236 1.00 79.25 290 PHE A O 1
ATOM 2253 N N . GLY A 1 291 ? 25.910 1.972 -3.231 1.00 72.81 291 GLY A N 1
ATOM 2254 C CA . GLY A 1 291 ? 26.675 3.174 -3.564 1.00 72.81 291 GLY A CA 1
ATOM 2255 C C . GLY A 1 291 ? 28.119 2.862 -3.969 1.00 72.81 291 GLY A C 1
ATOM 2256 O O . GLY A 1 291 ? 28.580 3.364 -4.989 1.00 72.81 291 GLY A O 1
ATOM 2257 N N . ILE A 1 29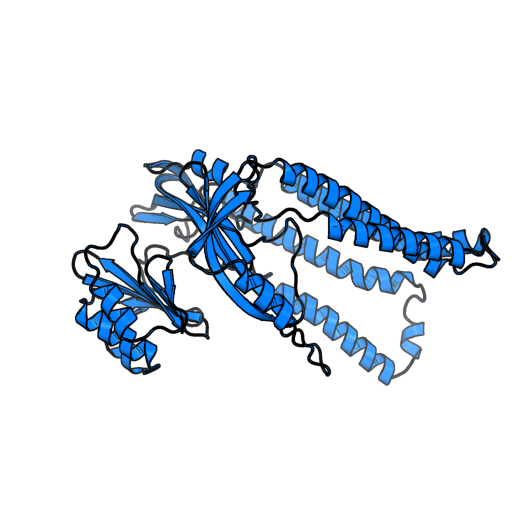2 ? 28.804 1.976 -3.235 1.00 81.50 292 ILE A N 1
ATOM 2258 C CA . ILE A 1 292 ? 30.171 1.518 -3.550 1.00 81.50 292 ILE A CA 1
ATOM 2259 C C . ILE A 1 292 ? 30.215 0.783 -4.896 1.00 81.50 292 ILE A C 1
ATOM 2261 O O . ILE A 1 292 ? 31.124 1.010 -5.690 1.00 81.50 292 ILE A O 1
ATOM 2265 N N . VAL A 1 293 ? 29.238 -0.084 -5.177 1.00 81.69 293 VAL A N 1
ATOM 2266 C CA . VAL A 1 293 ? 29.147 -0.817 -6.448 1.00 81.69 293 VAL A CA 1
ATOM 2267 C C . VAL A 1 293 ? 28.895 0.141 -7.609 1.00 81.69 293 VAL A C 1
ATOM 2269 O O . VAL A 1 293 ? 29.581 0.046 -8.622 1.00 81.69 293 VAL A O 1
ATOM 2272 N N . VAL A 1 294 ? 27.954 1.080 -7.470 1.00 74.38 294 VAL A N 1
ATOM 2273 C CA . VAL A 1 294 ? 27.681 2.104 -8.493 1.00 74.38 294 VAL A CA 1
ATOM 2274 C C . VAL A 1 294 ? 28.924 2.951 -8.742 1.00 74.38 294 VAL A C 1
ATOM 2276 O O . VAL A 1 294 ? 29.306 3.135 -9.893 1.00 74.38 294 VAL A O 1
ATOM 2279 N N . TRP A 1 295 ? 29.585 3.403 -7.676 1.00 74.00 295 TRP A N 1
ATOM 2280 C CA . TRP A 1 295 ? 30.849 4.129 -7.752 1.00 74.00 295 TRP A CA 1
ATOM 2281 C C . TRP A 1 295 ? 31.892 3.331 -8.543 1.00 74.00 295 TRP A C 1
ATOM 2283 O O . TRP A 1 295 ? 32.340 3.794 -9.586 1.00 74.00 295 TRP A O 1
ATOM 2293 N N . TYR A 1 296 ? 32.171 2.086 -8.140 1.00 80.69 296 TYR A N 1
ATOM 2294 C CA . TYR A 1 296 ? 33.138 1.212 -8.810 1.00 80.69 296 TYR A CA 1
ATOM 2295 C C . TYR A 1 296 ? 32.799 0.967 -10.289 1.00 80.69 296 TYR A C 1
ATOM 2297 O O . TYR A 1 296 ? 33.690 0.987 -11.141 1.00 80.69 296 TYR A O 1
ATOM 2305 N N . LEU A 1 297 ? 31.520 0.749 -10.614 1.00 75.44 297 LEU A N 1
ATOM 2306 C CA . LEU A 1 297 ? 31.057 0.532 -11.987 1.00 75.44 297 LEU A CA 1
ATOM 2307 C C . LEU A 1 297 ? 31.255 1.768 -12.869 1.00 75.44 297 LEU A C 1
ATOM 2309 O O . LEU A 1 297 ? 31.617 1.629 -14.035 1.00 75.44 297 LEU A O 1
ATOM 2313 N N . VAL A 1 298 ? 31.035 2.966 -12.330 1.00 69.19 298 VAL A N 1
ATOM 2314 C CA . VAL A 1 298 ? 31.199 4.217 -13.080 1.00 69.19 298 VAL A CA 1
ATOM 2315 C C . VAL A 1 298 ? 32.678 4.541 -13.297 1.00 69.19 298 VAL A C 1
ATOM 2317 O O . VAL A 1 298 ? 33.035 5.055 -14.356 1.00 69.19 298 VAL A O 1
ATOM 2320 N N . THR A 1 299 ? 33.547 4.214 -12.340 1.00 69.19 299 THR A N 1
ATOM 2321 C CA . THR A 1 299 ? 34.896 4.798 -12.280 1.00 69.19 299 THR A CA 1
ATOM 2322 C C . THR A 1 299 ? 36.000 3.808 -12.638 1.00 69.19 299 THR A C 1
ATOM 2324 O O . THR A 1 299 ? 36.891 4.092 -13.441 1.00 69.19 299 THR A O 1
ATOM 2327 N N . ASN A 1 300 ? 35.935 2.607 -12.070 1.00 75.69 300 ASN A N 1
ATOM 2328 C CA . ASN A 1 300 ? 36.969 1.589 -12.217 1.00 75.69 300 ASN A CA 1
ATOM 2329 C C . ASN A 1 300 ? 36.618 0.595 -13.322 1.00 75.69 300 ASN A C 1
ATOM 2331 O O . ASN A 1 300 ? 37.496 0.184 -14.074 1.00 75.69 300 ASN A O 1
ATOM 2335 N N . ALA A 1 301 ? 35.347 0.211 -13.459 1.00 77.94 301 ALA A N 1
ATOM 2336 C CA . ALA A 1 301 ? 34.954 -0.745 -14.492 1.00 77.94 301 ALA A CA 1
ATOM 2337 C C . ALA A 1 301 ? 35.066 -0.146 -15.903 1.00 77.94 301 ALA A C 1
ATOM 2339 O O . ALA A 1 301 ? 35.494 -0.837 -16.823 1.00 77.94 301 ALA A O 1
ATOM 2340 N N . THR A 1 302 ? 34.740 1.137 -16.075 1.00 74.94 302 THR A N 1
ATOM 2341 C CA . THR A 1 302 ? 34.865 1.852 -17.358 1.00 74.94 302 THR A CA 1
ATOM 2342 C C . THR A 1 302 ? 36.320 1.969 -17.813 1.00 74.94 302 THR A C 1
ATOM 2344 O O . THR A 1 302 ? 36.628 1.660 -18.964 1.00 74.94 302 THR A O 1
ATOM 2347 N N . SER A 1 303 ? 37.225 2.349 -16.907 1.00 76.25 303 SER A N 1
ATOM 2348 C CA . SER A 1 303 ? 38.661 2.461 -17.186 1.00 76.25 303 SER A CA 1
ATOM 2349 C C . SER A 1 303 ? 39.310 1.099 -17.448 1.00 76.25 303 SER A C 1
ATOM 2351 O O . SER A 1 303 ? 40.082 0.965 -18.396 1.00 76.25 303 SER A O 1
ATOM 2353 N N . LEU A 1 304 ? 38.947 0.068 -16.679 1.00 81.38 304 LEU A N 1
ATOM 2354 C CA . LEU A 1 304 ? 39.430 -1.299 -16.878 1.00 81.38 304 LEU A CA 1
ATOM 2355 C C . LEU A 1 304 ? 38.942 -1.877 -18.213 1.00 81.38 304 LEU A C 1
ATOM 2357 O O . LEU A 1 304 ? 39.741 -2.409 -18.979 1.00 81.38 304 LEU A O 1
ATOM 2361 N N . LEU A 1 305 ? 37.655 -1.731 -18.540 1.00 76.94 305 LEU A N 1
ATOM 2362 C CA . LEU A 1 305 ? 37.113 -2.187 -19.823 1.00 76.94 305 LEU A CA 1
ATOM 2363 C C . LEU A 1 305 ? 37.744 -1.451 -21.008 1.00 76.94 305 LEU A C 1
ATOM 2365 O O . LEU A 1 305 ? 37.956 -2.081 -22.035 1.00 76.94 305 LEU A O 1
ATOM 2369 N N . GLY A 1 306 ? 38.114 -0.175 -20.868 1.00 75.25 306 GLY A N 1
ATOM 2370 C CA . GLY A 1 306 ? 38.850 0.552 -21.907 1.00 75.25 306 GLY A CA 1
ATOM 2371 C C . GLY A 1 306 ? 40.214 -0.062 -22.248 1.00 75.25 306 GLY A C 1
ATOM 2372 O O . GLY A 1 306 ? 40.638 0.007 -23.398 1.00 75.25 306 GLY A O 1
ATOM 2373 N N . GLN A 1 307 ? 40.876 -0.717 -21.287 1.00 81.75 307 GLN A N 1
ATOM 2374 C CA . GLN A 1 307 ? 42.158 -1.396 -21.525 1.00 81.75 307 GLN A CA 1
ATOM 2375 C C . GLN A 1 307 ? 41.991 -2.694 -22.325 1.00 81.75 307 GLN A C 1
ATOM 2377 O O . GLN A 1 307 ? 42.819 -3.001 -23.179 1.00 81.75 307 GLN A O 1
ATOM 2382 N N . TYR A 1 308 ? 40.920 -3.450 -22.067 1.00 81.94 308 TYR A N 1
ATOM 2383 C CA . TYR A 1 308 ? 40.653 -4.727 -22.742 1.00 81.94 308 TYR A CA 1
ATOM 2384 C C . TYR A 1 308 ? 39.826 -4.580 -24.027 1.00 81.94 308 TYR A C 1
ATOM 2386 O O . TYR A 1 308 ? 39.886 -5.447 -24.896 1.00 81.94 308 TYR A O 1
ATOM 2394 N N . LEU A 1 309 ? 39.068 -3.489 -24.166 1.00 82.50 309 LEU A N 1
ATOM 2395 C CA . LEU A 1 309 ? 38.198 -3.187 -25.305 1.00 82.50 309 LEU A CA 1
ATOM 2396 C C . LEU A 1 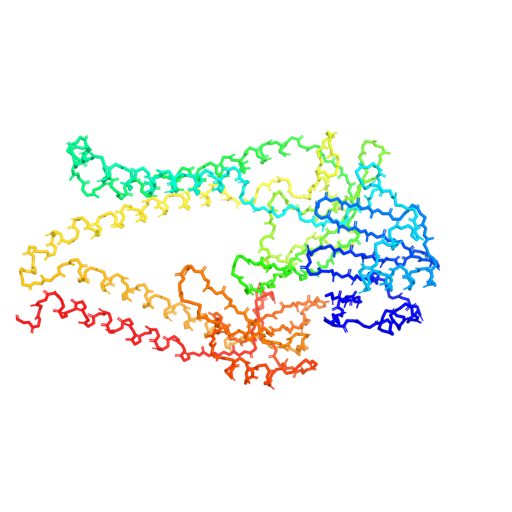309 ? 38.579 -1.829 -25.923 1.00 82.50 309 LEU A C 1
ATOM 2398 O O . LEU A 1 309 ? 37.799 -0.876 -25.864 1.00 82.50 309 LEU A O 1
ATOM 2402 N N . PRO A 1 310 ? 39.768 -1.719 -26.546 1.00 74.38 310 PRO A N 1
ATOM 2403 C CA . PRO A 1 310 ? 40.321 -0.439 -26.999 1.00 74.38 310 PRO A CA 1
ATOM 2404 C C . PRO A 1 310 ? 39.532 0.221 -28.141 1.00 74.38 310 PRO A C 1
ATOM 2406 O O . PRO A 1 310 ? 39.676 1.416 -28.374 1.00 74.38 310 PRO A O 1
ATOM 2409 N N . LYS A 1 311 ? 38.697 -0.542 -28.860 1.00 80.06 311 LYS A N 1
ATOM 2410 C CA . LYS A 1 311 ? 37.812 -0.038 -29.927 1.00 80.06 311 LYS A CA 1
ATOM 2411 C C . LYS A 1 311 ? 36.375 0.235 -29.458 1.00 80.06 311 LYS A C 1
ATOM 2413 O O . LYS A 1 311 ? 35.554 0.687 -30.251 1.00 80.06 311 LYS A O 1
ATOM 2418 N N . GLY A 1 312 ? 36.050 -0.102 -28.210 1.00 81.75 312 GLY A N 1
ATOM 2419 C CA . GLY A 1 312 ? 34.695 -0.013 -27.673 1.00 81.75 312 GLY A CA 1
ATOM 2420 C C . GLY A 1 312 ? 34.372 1.343 -27.042 1.00 81.75 312 GLY A C 1
ATOM 2421 O O . GLY A 1 312 ? 35.228 2.207 -26.884 1.00 81.75 312 GLY A O 1
ATOM 2422 N N . ASN A 1 313 ? 33.118 1.501 -26.622 1.00 82.25 313 ASN A N 1
ATOM 2423 C CA . ASN A 1 313 ? 32.640 2.554 -25.729 1.00 82.25 313 ASN A CA 1
ATOM 2424 C C . ASN A 1 313 ? 32.363 1.925 -24.345 1.00 82.25 313 ASN A C 1
ATOM 2426 O O . ASN A 1 313 ? 31.272 1.376 -24.124 1.00 82.25 313 ASN A O 1
ATOM 2430 N N . PRO A 1 314 ? 33.342 1.940 -23.415 1.00 79.00 314 PRO A N 1
ATOM 2431 C CA . PRO A 1 314 ? 33.216 1.260 -22.128 1.00 79.00 314 PRO A CA 1
ATOM 2432 C C . PRO A 1 314 ? 32.053 1.770 -21.259 1.00 79.00 314 PRO A C 1
ATOM 2434 O O . PRO A 1 314 ? 31.312 0.925 -20.754 1.00 79.00 314 PRO A O 1
ATOM 2437 N N . PRO A 1 315 ? 31.799 3.092 -21.124 1.00 74.75 315 PRO A N 1
ATOM 2438 C CA . PRO A 1 315 ? 30.652 3.592 -20.359 1.00 74.75 315 PRO A CA 1
ATOM 2439 C C . PRO A 1 315 ? 29.302 3.062 -20.855 1.00 74.75 315 PRO A C 1
ATOM 2441 O O . PRO A 1 315 ? 28.495 2.574 -20.062 1.00 74.75 315 PRO A O 1
ATOM 2444 N N . LEU A 1 316 ? 29.066 3.100 -22.171 1.00 72.06 316 LEU A N 1
ATOM 2445 C CA . LEU A 1 316 ? 27.808 2.633 -22.756 1.00 72.06 316 LEU A CA 1
ATOM 2446 C C . LEU A 1 316 ? 27.643 1.111 -22.619 1.00 72.06 316 LEU A C 1
ATOM 2448 O O . LEU A 1 316 ? 26.540 0.627 -22.367 1.00 72.06 316 LEU A O 1
ATOM 2452 N N . THR A 1 317 ? 28.748 0.370 -22.707 1.00 81.56 317 THR A N 1
ATOM 2453 C CA . THR A 1 317 ? 28.782 -1.088 -22.528 1.00 81.56 317 THR A CA 1
ATOM 2454 C C . THR A 1 317 ? 28.434 -1.493 -21.093 1.00 81.56 317 THR A C 1
ATOM 2456 O O . THR A 1 317 ? 27.611 -2.391 -20.890 1.00 81.56 317 THR A O 1
ATOM 2459 N N . VAL A 1 318 ? 29.002 -0.812 -20.088 1.00 79.19 318 VAL A N 1
ATOM 2460 C CA . VAL A 1 318 ? 28.681 -1.043 -18.667 1.00 79.19 318 VAL A CA 1
ATOM 2461 C C . VAL A 1 318 ? 27.211 -0.737 -18.400 1.00 79.19 318 VAL A C 1
ATOM 2463 O O . VAL A 1 318 ? 26.503 -1.578 -17.846 1.00 79.19 318 VAL A O 1
ATOM 2466 N N . PHE A 1 319 ? 26.724 0.422 -18.853 1.00 77.44 319 PHE A N 1
ATOM 2467 C CA . PHE A 1 319 ? 25.325 0.812 -18.681 1.00 77.44 319 PHE A CA 1
ATOM 2468 C C . PHE A 1 319 ? 24.363 -0.213 -19.294 1.00 77.44 319 PHE A C 1
ATOM 2470 O O . PHE A 1 319 ? 23.468 -0.709 -18.607 1.00 77.44 319 PHE A O 1
ATOM 2477 N N . ALA A 1 320 ? 24.566 -0.569 -20.567 1.00 80.69 320 ALA A N 1
ATOM 2478 C CA . ALA A 1 320 ? 23.709 -1.511 -21.279 1.00 80.69 320 ALA A CA 1
ATOM 2479 C C . ALA A 1 320 ? 23.703 -2.899 -20.612 1.00 80.69 320 ALA A C 1
ATOM 2481 O O . ALA A 1 320 ? 22.646 -3.520 -20.491 1.00 80.69 320 ALA A O 1
ATOM 2482 N N . THR A 1 321 ? 24.851 -3.351 -20.096 1.00 86.56 321 THR A N 1
ATOM 2483 C CA . THR A 1 321 ? 24.970 -4.622 -19.363 1.00 86.56 321 THR A CA 1
ATOM 2484 C C . THR A 1 321 ? 24.226 -4.584 -18.028 1.00 86.56 321 THR A C 1
ATOM 2486 O O . THR A 1 321 ? 23.416 -5.469 -17.749 1.00 86.56 321 THR A O 1
ATOM 2489 N N . CYS A 1 322 ? 24.454 -3.558 -17.203 1.00 79.88 322 CYS A N 1
ATOM 2490 C CA . CYS A 1 322 ? 23.799 -3.423 -15.900 1.00 79.88 322 CYS A CA 1
ATOM 2491 C C . CYS A 1 322 ? 22.280 -3.266 -16.039 1.00 79.88 322 CYS A C 1
ATOM 2493 O O . CYS A 1 322 ? 21.520 -3.904 -15.309 1.00 79.88 322 CYS A O 1
ATOM 2495 N N . PHE A 1 323 ? 21.828 -2.463 -17.004 1.00 78.75 323 PHE A N 1
ATOM 2496 C CA . PHE A 1 323 ? 20.407 -2.277 -17.272 1.00 78.75 323 PHE A CA 1
ATOM 2497 C C . PHE A 1 323 ? 19.764 -3.552 -17.841 1.00 78.75 323 PHE A C 1
ATOM 2499 O O . PHE A 1 323 ? 18.687 -3.947 -17.395 1.00 78.75 323 PHE A O 1
ATOM 2506 N N . GLY A 1 324 ? 20.456 -4.262 -18.740 1.00 85.50 324 GLY A N 1
ATOM 2507 C CA . GLY A 1 324 ? 20.036 -5.576 -19.230 1.00 85.50 324 GLY A CA 1
ATOM 2508 C C . GLY A 1 324 ? 19.873 -6.604 -18.105 1.00 85.50 324 GLY A C 1
ATOM 2509 O O . GLY A 1 324 ? 18.853 -7.292 -18.045 1.00 85.50 324 GLY A O 1
ATOM 2510 N N . LEU A 1 325 ? 20.821 -6.667 -17.161 1.00 89.50 325 LEU A N 1
ATOM 2511 C CA . LEU A 1 325 ? 20.745 -7.538 -15.980 1.00 89.50 325 LEU A CA 1
ATOM 2512 C C . LEU A 1 325 ? 19.569 -7.179 -15.065 1.00 89.50 325 LEU A C 1
ATOM 2514 O O . LEU A 1 325 ? 18.843 -8.073 -14.629 1.00 89.50 325 LEU A O 1
ATOM 2518 N N . LEU A 1 326 ? 19.343 -5.888 -14.806 1.00 82.38 326 LEU A N 1
ATOM 2519 C CA . LEU A 1 326 ? 18.201 -5.422 -14.017 1.00 82.38 326 LEU A CA 1
ATOM 2520 C C . LEU A 1 326 ? 16.872 -5.865 -14.648 1.00 82.38 326 LEU A C 1
ATOM 2522 O O . LEU A 1 326 ? 16.031 -6.458 -13.972 1.00 82.38 326 LEU A O 1
ATOM 2526 N N . LEU A 1 327 ? 16.693 -5.628 -15.951 1.00 81.56 327 LEU A N 1
ATOM 2527 C CA . LEU A 1 327 ? 15.484 -6.027 -16.677 1.00 81.56 327 LEU A CA 1
ATOM 2528 C C . LEU A 1 327 ? 15.311 -7.550 -16.724 1.00 81.56 327 LEU A C 1
ATOM 2530 O O . LEU A 1 327 ? 14.192 -8.049 -16.582 1.00 81.56 327 LEU A O 1
ATOM 2534 N N . LEU A 1 328 ? 16.404 -8.303 -16.874 1.00 89.25 328 LEU A N 1
ATOM 2535 C CA . LEU A 1 328 ? 16.386 -9.763 -16.820 1.00 89.25 328 LEU A CA 1
ATOM 2536 C C . LEU A 1 328 ? 15.901 -10.260 -15.452 1.00 89.25 328 LEU A C 1
ATOM 2538 O O . LEU A 1 328 ? 15.021 -11.123 -15.401 1.00 89.25 328 LEU A O 1
ATOM 2542 N N . LEU A 1 329 ? 16.415 -9.692 -14.356 1.00 83.25 329 LEU A N 1
ATOM 2543 C CA . LEU A 1 329 ? 15.977 -10.022 -12.999 1.00 83.25 329 LEU A CA 1
ATOM 2544 C C . LEU A 1 329 ? 14.493 -9.703 -12.798 1.00 83.25 329 LEU A C 1
ATOM 2546 O O . LEU A 1 329 ? 13.762 -10.579 -12.344 1.00 83.25 329 LEU A O 1
ATOM 2550 N N . ILE A 1 330 ? 14.034 -8.512 -13.205 1.00 78.00 330 ILE A N 1
ATOM 2551 C CA . ILE A 1 330 ? 12.615 -8.111 -13.149 1.00 78.00 330 ILE A CA 1
ATOM 2552 C C . ILE A 1 330 ? 11.733 -9.086 -13.945 1.00 78.00 330 ILE A C 1
ATOM 2554 O O . ILE A 1 330 ? 10.672 -9.497 -13.476 1.00 78.00 330 ILE A O 1
ATOM 2558 N N . SER A 1 331 ? 12.167 -9.496 -15.139 1.00 80.38 331 SER A N 1
ATOM 2559 C CA . SER A 1 331 ? 11.445 -10.476 -15.957 1.00 80.38 331 SER A CA 1
ATOM 2560 C C . SER A 1 331 ? 11.378 -11.849 -15.278 1.00 80.38 331 SER A C 1
ATOM 2562 O O . SER A 1 331 ? 10.316 -12.469 -15.255 1.00 80.38 331 SER A O 1
ATOM 2564 N N . ILE A 1 332 ? 12.479 -12.342 -14.701 1.00 83.25 332 ILE A N 1
ATOM 2565 C CA . ILE A 1 332 ? 12.511 -13.654 -14.036 1.00 83.25 332 ILE A CA 1
ATOM 2566 C C . ILE A 1 332 ? 11.644 -13.649 -12.772 1.00 83.25 332 ILE A C 1
ATOM 2568 O O . ILE A 1 332 ? 10.827 -14.557 -12.598 1.00 83.25 332 ILE A O 1
ATOM 2572 N N . THR A 1 333 ? 11.794 -12.649 -11.899 1.00 78.25 333 THR A N 1
ATOM 2573 C CA . THR A 1 333 ? 11.021 -12.550 -10.651 1.00 78.25 333 THR A CA 1
ATOM 2574 C C . THR A 1 333 ? 9.541 -12.328 -10.938 1.00 78.25 333 THR A C 1
ATOM 2576 O O . THR A 1 333 ? 8.707 -13.039 -10.381 1.00 78.25 333 THR A O 1
ATOM 2579 N N . GLY A 1 334 ? 9.213 -11.443 -11.880 1.00 77.69 334 GLY A N 1
ATOM 2580 C CA . GLY A 1 334 ? 7.845 -11.185 -12.317 1.00 77.69 334 GLY A CA 1
ATOM 2581 C C . GLY A 1 334 ? 7.158 -12.414 -12.909 1.00 77.69 334 GLY A C 1
ATOM 2582 O O . GLY A 1 334 ? 6.037 -12.738 -12.525 1.00 77.69 334 GLY A O 1
ATOM 2583 N N . ARG A 1 335 ? 7.846 -13.184 -13.765 1.00 78.56 335 ARG A N 1
ATOM 2584 C CA . ARG A 1 335 ? 7.315 -14.461 -14.280 1.00 78.56 335 ARG A CA 1
ATOM 2585 C C . ARG A 1 335 ? 7.105 -15.490 -13.184 1.00 78.56 335 ARG A C 1
ATOM 2587 O O . ARG A 1 335 ? 6.103 -16.195 -13.216 1.00 78.56 335 ARG A O 1
ATOM 2594 N N . ARG A 1 336 ? 8.053 -15.626 -12.251 1.00 79.69 336 ARG A N 1
ATOM 2595 C CA . ARG A 1 336 ? 7.914 -16.565 -11.128 1.00 79.69 336 ARG A CA 1
ATOM 2596 C C . ARG A 1 336 ? 6.703 -16.199 -10.278 1.00 79.69 336 ARG A C 1
ATOM 2598 O O . ARG A 1 336 ? 5.870 -17.061 -10.035 1.00 79.69 336 ARG A O 1
ATOM 2605 N N . ALA A 1 337 ? 6.575 -14.929 -9.911 1.00 77.56 337 ALA A N 1
ATOM 2606 C CA . ALA A 1 337 ? 5.452 -14.444 -9.126 1.00 77.56 337 ALA A CA 1
ATOM 2607 C C . ALA A 1 337 ? 4.117 -14.587 -9.882 1.00 77.56 337 ALA A C 1
ATOM 2609 O O . ALA A 1 337 ? 3.157 -15.087 -9.317 1.00 77.56 337 ALA A O 1
ATOM 2610 N N . SER A 1 338 ? 4.077 -14.280 -11.183 1.00 73.88 338 SER A N 1
ATOM 2611 C CA . SER A 1 338 ? 2.888 -14.484 -12.023 1.00 73.88 338 SER A CA 1
ATOM 2612 C C . SER A 1 338 ? 2.503 -15.962 -12.174 1.00 73.88 338 SER A C 1
ATOM 2614 O O . SER A 1 338 ? 1.317 -16.267 -12.210 1.00 73.88 338 SER A O 1
ATOM 2616 N N . ARG A 1 339 ? 3.470 -16.891 -12.228 1.00 78.19 339 ARG A N 1
ATOM 2617 C CA . ARG A 1 339 ? 3.199 -18.342 -12.235 1.00 78.19 339 ARG A CA 1
ATOM 2618 C C . ARG A 1 339 ? 2.650 -18.841 -10.903 1.00 78.19 339 ARG A C 1
ATOM 2620 O O . ARG A 1 339 ? 1.804 -19.723 -10.906 1.00 78.19 339 ARG A O 1
ATOM 2627 N N . ILE A 1 340 ? 3.150 -18.310 -9.788 1.00 80.00 340 ILE A N 1
ATOM 2628 C CA . ILE A 1 340 ? 2.608 -18.612 -8.458 1.00 80.00 340 ILE A CA 1
ATOM 2629 C C . ILE A 1 340 ? 1.173 -18.088 -8.374 1.00 80.00 340 ILE A C 1
ATOM 2631 O O . ILE A 1 340 ? 0.282 -18.844 -8.004 1.00 80.00 340 ILE A O 1
ATOM 2635 N N . ALA A 1 341 ? 0.952 -16.846 -8.815 1.00 78.31 341 ALA A N 1
ATOM 2636 C CA . ALA A 1 341 ? -0.366 -16.228 -8.839 1.00 78.31 341 ALA A CA 1
ATOM 2637 C C . ALA A 1 341 ? -1.364 -16.984 -9.727 1.00 78.31 341 ALA A C 1
ATOM 2639 O O . ALA A 1 341 ? -2.514 -17.166 -9.350 1.00 78.31 341 ALA A O 1
ATOM 2640 N N . ALA A 1 342 ? -0.908 -17.546 -10.851 1.00 79.00 342 ALA A N 1
ATOM 2641 C CA . ALA A 1 342 ? -1.748 -18.367 -11.722 1.00 79.00 342 ALA A CA 1
ATOM 2642 C C . ALA A 1 342 ? -2.341 -19.615 -11.035 1.00 79.00 342 ALA A C 1
ATOM 2644 O O . ALA A 1 342 ? -3.329 -20.149 -11.528 1.00 79.00 342 ALA A O 1
ATOM 2645 N N . ASN A 1 343 ? -1.758 -20.071 -9.921 1.00 86.00 343 ASN A N 1
ATOM 2646 C CA . ASN A 1 343 ? -2.259 -21.198 -9.128 1.00 86.00 343 ASN A CA 1
ATOM 2647 C C . ASN A 1 343 ? -2.973 -20.752 -7.842 1.00 86.00 343 ASN A C 1
ATOM 2649 O O . ASN A 1 343 ? -3.238 -21.583 -6.971 1.00 86.00 343 ASN A O 1
ATOM 2653 N N . TRP A 1 344 ? -3.234 -19.455 -7.674 1.00 91.06 344 TRP A N 1
ATOM 2654 C CA . TRP A 1 344 ? -3.951 -18.962 -6.509 1.00 91.06 344 TRP A CA 1
ATOM 2655 C C . TRP A 1 344 ? -5.409 -19.435 -6.493 1.00 91.06 344 TRP A C 1
ATOM 2657 O O . TRP A 1 344 ? -6.042 -19.519 -7.549 1.00 91.06 344 TRP A O 1
ATOM 2667 N N . PRO A 1 345 ? -5.954 -19.731 -5.300 1.00 93.56 345 PRO A N 1
ATOM 2668 C CA . PRO A 1 345 ? -7.372 -20.000 -5.133 1.00 93.56 345 PRO A CA 1
ATOM 2669 C C . PRO A 1 345 ? -8.216 -18.793 -5.554 1.00 93.56 345 PRO A C 1
ATOM 2671 O O . PRO A 1 345 ? -7.783 -17.639 -5.495 1.00 93.56 345 PRO A O 1
ATOM 2674 N N . THR A 1 346 ? -9.451 -19.081 -5.956 1.00 94.69 346 THR A N 1
ATOM 2675 C CA . THR A 1 346 ? -10.420 -18.084 -6.413 1.00 94.69 346 THR A CA 1
ATOM 2676 C C . THR A 1 346 ? -11.594 -17.962 -5.460 1.00 94.69 346 THR A C 1
ATOM 2678 O O . THR A 1 346 ? -12.095 -18.964 -4.949 1.00 94.69 346 THR A O 1
ATOM 2681 N N . VAL A 1 347 ? -12.095 -16.742 -5.300 1.00 96.12 347 VAL A N 1
ATOM 2682 C CA . VAL A 1 347 ? -13.360 -16.453 -4.621 1.00 96.12 347 VAL A CA 1
ATOM 2683 C C . VAL A 1 347 ? -14.207 -15.500 -5.461 1.00 96.12 347 VAL A C 1
ATOM 2685 O O . VAL A 1 347 ? -13.675 -14.712 -6.241 1.00 96.12 347 VAL A O 1
ATOM 2688 N N . GLN A 1 348 ? -15.531 -15.557 -5.310 1.00 96.88 348 GLN A N 1
ATOM 2689 C CA . GLN A 1 348 ? -16.420 -14.604 -5.969 1.00 96.88 348 GLN A CA 1
ATOM 2690 C C . GLN A 1 348 ? -16.234 -13.207 -5.371 1.00 96.88 348 GLN A C 1
ATOM 2692 O O . GLN A 1 348 ? -16.441 -12.995 -4.175 1.00 96.88 348 GLN A O 1
ATOM 2697 N N . GLY A 1 349 ? -15.869 -12.251 -6.219 1.00 95.06 349 GLY A N 1
ATOM 2698 C CA . GLY A 1 349 ? -15.802 -10.835 -5.886 1.00 95.06 349 GLY A CA 1
ATOM 2699 C C . GLY A 1 349 ? -16.721 -10.004 -6.769 1.00 95.06 349 GLY A C 1
ATOM 2700 O O . GLY A 1 349 ? -17.273 -10.480 -7.761 1.00 95.06 349 GLY A O 1
ATOM 2701 N N . ARG A 1 350 ? -16.898 -8.733 -6.413 1.00 96.62 350 ARG A N 1
ATOM 2702 C CA . ARG A 1 350 ? -17.758 -7.791 -7.135 1.00 96.62 350 ARG A CA 1
ATOM 2703 C C . ARG A 1 350 ? -17.049 -6.467 -7.354 1.00 96.62 350 ARG A C 1
ATOM 2705 O O . ARG A 1 350 ? -16.462 -5.916 -6.428 1.00 96.62 350 ARG A O 1
ATOM 2712 N N . ILE A 1 351 ? -17.164 -5.925 -8.562 1.00 95.50 351 ILE A N 1
ATOM 2713 C CA . ILE A 1 351 ? -16.666 -4.585 -8.877 1.00 95.50 351 ILE A CA 1
ATOM 2714 C C . ILE A 1 351 ? -17.498 -3.531 -8.138 1.00 95.50 351 ILE A C 1
ATOM 2716 O O . ILE A 1 351 ? -18.721 -3.492 -8.285 1.00 95.50 351 ILE A O 1
ATOM 2720 N N . VAL A 1 352 ? -16.831 -2.652 -7.394 1.00 93.00 352 VAL A N 1
ATOM 2721 C CA . VAL A 1 352 ? -17.446 -1.529 -6.665 1.00 93.00 352 VAL A CA 1
ATOM 2722 C C . VAL A 1 352 ? -17.080 -0.167 -7.241 1.00 93.00 352 VAL A C 1
ATOM 2724 O O . VAL A 1 352 ? -17.876 0.759 -7.141 1.00 93.00 352 VAL A O 1
ATOM 2727 N N . VAL A 1 353 ? -15.935 -0.053 -7.919 1.00 90.38 353 VAL A N 1
ATOM 2728 C CA . VAL A 1 353 ? -15.537 1.158 -8.652 1.00 90.38 353 VAL A CA 1
ATOM 2729 C C . VAL A 1 353 ? -15.088 0.763 -10.048 1.00 90.38 353 VAL A C 1
ATOM 2731 O O . VAL A 1 353 ? -14.350 -0.207 -10.209 1.00 90.38 353 VAL A O 1
ATOM 2734 N N . SER A 1 354 ? -15.526 1.514 -11.057 1.00 91.50 354 SER A N 1
ATOM 2735 C CA . SER A 1 354 ? -15.040 1.369 -12.428 1.00 91.50 354 SER A CA 1
ATOM 2736 C C . SER A 1 354 ? -15.175 2.679 -13.185 1.00 91.50 354 SER A C 1
ATOM 2738 O O . SER A 1 354 ? -16.254 3.047 -13.648 1.00 91.50 354 SER A O 1
ATOM 2740 N N . GLU A 1 355 ? -14.071 3.404 -13.292 1.00 89.38 355 GLU A N 1
ATOM 2741 C CA . GLU A 1 355 ? -14.045 4.731 -13.897 1.00 89.38 355 GLU A CA 1
ATOM 2742 C C . GLU A 1 355 ? -12.717 5.010 -14.600 1.00 89.38 355 GLU A C 1
ATOM 2744 O O . GLU A 1 355 ? -11.711 4.327 -14.398 1.00 89.38 355 GLU A O 1
ATOM 2749 N N . VAL A 1 356 ? -12.707 6.026 -15.458 1.00 86.31 356 VAL A N 1
ATOM 2750 C CA . VAL A 1 356 ? -11.495 6.469 -16.146 1.00 86.31 356 VAL A CA 1
ATOM 2751 C C . VAL A 1 356 ? -10.954 7.695 -15.427 1.00 86.31 356 VAL A C 1
ATOM 2753 O O . VAL A 1 356 ? -11.545 8.769 -15.507 1.00 86.31 356 VAL A O 1
ATOM 2756 N N . LYS A 1 357 ? -9.808 7.545 -14.759 1.00 83.69 357 LYS A N 1
ATOM 2757 C CA . LYS A 1 357 ? -9.102 8.663 -14.132 1.00 83.69 357 LYS A CA 1
ATOM 2758 C C . LYS A 1 357 ? -8.154 9.322 -15.116 1.00 83.69 357 LYS A C 1
ATOM 2760 O O . LYS A 1 357 ? -7.481 8.649 -15.899 1.00 83.69 357 LYS A O 1
ATOM 2765 N N . THR A 1 358 ? -8.099 10.644 -15.049 1.00 79.62 358 THR A N 1
ATOM 2766 C CA . THR A 1 358 ? -7.126 11.443 -15.789 1.00 79.62 358 THR A CA 1
ATOM 2767 C C . THR A 1 358 ? -5.916 11.651 -14.895 1.00 79.62 358 THR A C 1
ATOM 2769 O O . THR A 1 358 ? -6.070 12.122 -13.779 1.00 79.62 358 THR A O 1
ATOM 2772 N N . VAL A 1 359 ? -4.735 11.275 -15.376 1.00 70.69 359 VAL A N 1
ATOM 2773 C CA . VAL A 1 359 ? -3.458 11.488 -14.695 1.00 70.69 359 VAL A CA 1
ATOM 2774 C C . VAL A 1 359 ? -2.732 12.599 -15.439 1.00 70.69 359 VAL A C 1
ATOM 2776 O O . VAL A 1 359 ? -2.294 12.412 -16.583 1.00 70.69 359 VAL A O 1
ATOM 2779 N N . ASN A 1 360 ? -2.622 13.759 -14.795 1.00 68.00 360 ASN A N 1
ATOM 2780 C CA . ASN A 1 360 ? -1.863 14.890 -15.311 1.00 68.00 360 ASN A CA 1
ATOM 2781 C C . ASN A 1 360 ? -0.454 14.858 -14.718 1.00 68.00 360 ASN A C 1
ATOM 2783 O O . ASN A 1 360 ? -0.232 15.286 -13.593 1.00 68.00 360 ASN A O 1
ATOM 2787 N N . ASN A 1 361 ? 0.515 14.372 -15.491 1.00 55.62 361 ASN A N 1
ATOM 2788 C CA . ASN A 1 361 ? 1.922 14.520 -15.133 1.00 55.62 361 ASN A CA 1
ATOM 2789 C C . ASN A 1 361 ? 2.451 15.776 -15.828 1.00 55.62 361 ASN A C 1
ATOM 2791 O O . ASN A 1 361 ? 2.630 15.756 -17.046 1.00 55.62 361 ASN A O 1
ATOM 2795 N N . ALA A 1 362 ? 2.692 16.851 -15.079 1.00 49.66 362 ALA A N 1
ATOM 2796 C CA . ALA A 1 362 ? 3.356 18.040 -15.603 1.00 49.66 362 ALA A CA 1
ATOM 2797 C C . ALA A 1 362 ? 4.590 18.386 -14.761 1.00 49.66 362 ALA A C 1
ATOM 2799 O O . ALA A 1 362 ? 4.465 18.751 -13.595 1.00 49.66 362 ALA A O 1
ATOM 2800 N N . PRO A 1 363 ? 5.776 18.327 -15.375 1.00 44.69 363 PRO A N 1
ATOM 2801 C CA . PRO A 1 363 ? 6.780 19.370 -15.267 1.00 44.69 363 PRO A CA 1
ATOM 2802 C C . PRO A 1 363 ? 6.755 20.188 -16.569 1.00 44.69 363 PRO A C 1
ATOM 2804 O O . PRO A 1 363 ? 6.695 19.621 -17.657 1.00 44.69 363 PRO A O 1
ATOM 2807 N N . GLU A 1 364 ? 6.704 21.511 -16.422 1.00 51.56 364 GLU A N 1
ATOM 2808 C CA . GLU A 1 364 ? 6.766 22.584 -17.432 1.00 51.56 364 GLU A CA 1
ATOM 2809 C C . GLU A 1 364 ? 6.822 22.195 -18.930 1.00 51.56 364 GLU A C 1
ATOM 2811 O O . GLU A 1 364 ? 7.802 21.669 -19.452 1.00 51.56 364 GLU A O 1
ATOM 2816 N N . GLY A 1 365 ? 5.767 22.579 -19.661 1.00 46.41 365 GLY A N 1
ATOM 2817 C CA . GLY A 1 365 ? 5.830 22.874 -21.099 1.00 46.41 365 GLY A CA 1
ATOM 2818 C C . GLY A 1 365 ? 5.076 21.928 -22.034 1.00 46.41 365 GLY A C 1
ATOM 2819 O O . GLY A 1 365 ? 4.598 22.381 -23.068 1.00 46.41 365 GLY A O 1
ATOM 2820 N N . HIS A 1 366 ? 4.909 20.644 -21.697 1.00 50.34 366 HIS A N 1
ATOM 2821 C CA . HIS A 1 366 ? 4.206 19.682 -22.565 1.00 50.34 366 HIS A CA 1
ATOM 2822 C C . HIS A 1 366 ? 3.270 18.780 -21.748 1.00 50.34 366 HIS A C 1
ATOM 2824 O O . HIS A 1 366 ? 3.664 17.719 -21.264 1.00 50.34 366 HIS A O 1
ATOM 2830 N N . SER A 1 367 ? 2.005 19.187 -21.598 1.00 54.22 367 SER A N 1
ATOM 2831 C CA . SER A 1 367 ? 0.990 18.355 -20.940 1.00 54.22 367 SER A CA 1
ATOM 2832 C C . SER A 1 367 ? 0.689 17.122 -21.795 1.00 54.22 367 SER A C 1
ATOM 2834 O O . SER A 1 367 ? 0.127 17.227 -22.886 1.00 54.22 367 SER A O 1
ATOM 2836 N N . ARG A 1 368 ? 1.054 15.932 -21.306 1.00 62.34 368 ARG A N 1
ATOM 2837 C CA . ARG A 1 368 ? 0.588 14.662 -21.871 1.00 62.34 368 ARG A CA 1
ATOM 2838 C C . ARG A 1 368 ? -0.425 14.048 -20.919 1.00 62.34 368 ARG A C 1
ATOM 2840 O O . ARG A 1 368 ? -0.063 13.274 -20.036 1.00 62.34 368 ARG A O 1
ATOM 2847 N N . THR A 1 369 ? -1.695 14.372 -21.135 1.00 73.44 369 THR A N 1
ATOM 2848 C CA . THR A 1 369 ? -2.822 13.756 -20.433 1.00 73.44 369 THR A CA 1
ATOM 2849 C C . THR A 1 369 ? -2.806 12.244 -20.655 1.00 73.44 369 THR A C 1
ATOM 2851 O O . THR A 1 369 ? -2.887 11.769 -21.793 1.00 73.44 369 THR A O 1
ATOM 2854 N N . ARG A 1 370 ? -2.679 11.470 -19.574 1.00 77.88 370 ARG A N 1
ATOM 2855 C CA . ARG A 1 370 ? -2.832 10.010 -19.607 1.00 77.88 370 ARG A CA 1
ATOM 2856 C C . ARG A 1 370 ? -4.117 9.619 -18.906 1.00 77.88 370 ARG A C 1
ATOM 2858 O O . ARG A 1 370 ? -4.573 10.304 -17.999 1.00 77.88 370 ARG A O 1
ATOM 2865 N N . TYR A 1 371 ? -4.679 8.495 -19.322 1.00 82.00 371 TYR A N 1
ATOM 2866 C CA . TYR A 1 371 ? -5.889 7.949 -18.731 1.00 82.00 371 TYR A CA 1
ATOM 2867 C C . TYR A 1 371 ? -5.591 6.584 -18.123 1.00 82.00 371 TYR A C 1
ATOM 2869 O O . TYR A 1 371 ? -4.940 5.743 -18.754 1.00 82.00 371 TYR A O 1
ATOM 2877 N N . THR A 1 372 ? -6.080 6.369 -16.908 1.00 82.88 372 THR A N 1
ATOM 2878 C CA . THR A 1 372 ? -5.890 5.139 -16.138 1.00 82.88 372 THR A CA 1
ATOM 2879 C C . THR A 1 372 ? -7.262 4.559 -15.792 1.00 82.88 372 THR A C 1
ATOM 2881 O O . THR A 1 372 ? -8.098 5.285 -15.251 1.00 82.88 372 THR A O 1
ATOM 2884 N N . PRO A 1 373 ? -7.529 3.274 -16.084 1.00 86.88 373 PRO A N 1
ATOM 2885 C CA . PRO A 1 373 ? -8.731 2.613 -15.599 1.00 86.88 373 PRO A CA 1
ATOM 2886 C C . PRO A 1 373 ? -8.610 2.399 -14.085 1.00 86.88 373 PRO A C 1
ATOM 2888 O O . PRO A 1 373 ? -7.737 1.670 -13.617 1.00 86.88 373 PRO A O 1
ATOM 2891 N N . ALA A 1 374 ? -9.474 3.048 -13.314 1.00 87.25 374 ALA A N 1
ATOM 2892 C CA . ALA A 1 374 ? -9.611 2.818 -11.886 1.00 87.25 374 ALA A CA 1
ATOM 2893 C C . ALA A 1 374 ? -10.717 1.785 -11.669 1.00 87.25 374 ALA A C 1
ATOM 2895 O O . ALA A 1 374 ? -11.901 2.111 -11.720 1.00 87.25 374 ALA A O 1
ATOM 2896 N N . VAL A 1 375 ? -10.306 0.534 -11.465 1.00 90.25 375 VAL A N 1
ATOM 2897 C CA . VAL A 1 375 ? -11.197 -0.572 -11.109 1.00 90.25 375 VAL A CA 1
ATOM 2898 C C . VAL A 1 375 ? -10.894 -0.982 -9.674 1.00 90.25 375 VAL A C 1
ATOM 2900 O O . VAL A 1 375 ? -9.736 -1.225 -9.341 1.00 90.25 375 VAL A O 1
ATOM 2903 N N . GLU A 1 376 ? -11.925 -1.042 -8.838 1.00 91.88 376 GLU A N 1
ATOM 2904 C CA . GLU A 1 376 ? -11.862 -1.563 -7.471 1.00 91.88 376 GLU A CA 1
ATOM 2905 C C . GLU A 1 376 ? -12.918 -2.651 -7.307 1.00 91.88 376 GLU A C 1
ATOM 2907 O O . GLU A 1 376 ? -14.045 -2.517 -7.793 1.00 91.88 376 GLU A O 1
ATOM 2912 N N . TYR A 1 377 ? -12.557 -3.727 -6.622 1.00 93.50 377 TYR A N 1
ATOM 2913 C CA . TYR A 1 377 ? -13.430 -4.856 -6.338 1.00 93.50 377 TYR A CA 1
ATOM 2914 C C . TYR A 1 377 ? -13.348 -5.249 -4.871 1.00 93.50 377 TYR A C 1
ATOM 2916 O O . TYR A 1 377 ? -12.305 -5.095 -4.237 1.00 93.50 377 TYR A O 1
ATOM 2924 N N . VAL A 1 378 ? -14.458 -5.777 -4.364 1.00 94.50 378 VAL A N 1
ATOM 2925 C CA . VAL A 1 378 ? -14.564 -6.363 -3.026 1.00 94.50 378 VAL A CA 1
ATOM 2926 C C . VAL A 1 378 ? -14.723 -7.870 -3.124 1.00 94.50 378 VAL A C 1
ATOM 2928 O O . VAL A 1 378 ? -15.367 -8.369 -4.049 1.00 94.50 378 VAL A O 1
ATOM 2931 N N . TYR A 1 379 ? -14.137 -8.592 -2.181 1.00 94.75 379 TYR A N 1
ATOM 2932 C CA . TYR A 1 379 ? -14.197 -10.047 -2.084 1.00 94.75 379 TYR A CA 1
ATOM 2933 C C . TYR A 1 379 ? -14.057 -10.463 -0.623 1.00 94.75 379 TYR A C 1
ATOM 2935 O O . TYR A 1 379 ? -13.461 -9.740 0.170 1.00 94.75 379 TYR A O 1
ATOM 2943 N N . GLN A 1 380 ? -14.609 -11.621 -0.270 1.00 93.62 380 GLN A N 1
ATOM 2944 C CA . GLN A 1 380 ? -14.625 -12.089 1.112 1.00 93.62 380 GLN A CA 1
ATOM 2945 C C . GLN A 1 380 ? -13.728 -13.316 1.271 1.00 93.62 380 GLN A C 1
ATOM 2947 O O . GLN A 1 380 ? -13.880 -14.290 0.540 1.00 93.62 380 GLN A O 1
ATOM 2952 N N . VAL A 1 381 ? -12.821 -13.292 2.245 1.00 91.81 381 VAL A N 1
ATOM 2953 C CA . VAL A 1 381 ? -11.978 -14.441 2.610 1.00 91.81 381 VAL A CA 1
ATOM 2954 C C . VAL A 1 381 ? -12.072 -14.626 4.118 1.00 91.81 381 VAL A C 1
ATOM 2956 O O . VAL A 1 381 ? -11.963 -13.661 4.868 1.00 91.81 381 VAL A O 1
ATOM 2959 N N . ASN A 1 382 ? -12.343 -15.854 4.571 1.00 87.44 382 ASN A N 1
ATOM 2960 C CA . ASN A 1 382 ? -12.481 -16.194 5.995 1.00 87.44 382 ASN A CA 1
ATOM 2961 C C . ASN A 1 382 ? -13.457 -15.285 6.776 1.00 87.44 382 ASN A C 1
ATOM 2963 O O . ASN A 1 382 ? -13.262 -15.007 7.954 1.00 87.44 382 ASN A O 1
ATOM 2967 N N . GLY A 1 383 ? -14.525 -14.817 6.118 1.00 85.00 383 GLY A N 1
ATOM 2968 C CA . GLY A 1 383 ? -15.535 -13.945 6.728 1.00 85.00 383 GLY A CA 1
ATOM 2969 C C . GLY A 1 383 ? -15.171 -12.456 6.763 1.00 85.00 383 GLY A C 1
ATOM 2970 O O . GLY A 1 383 ? -15.992 -11.657 7.209 1.00 85.00 383 GLY A O 1
ATOM 2971 N N . HIS A 1 384 ? -14.000 -12.065 6.258 1.00 85.56 384 HIS A N 1
ATOM 2972 C CA . HIS A 1 384 ? -13.553 -10.675 6.195 1.00 85.56 384 HIS A CA 1
ATOM 2973 C C . HIS A 1 384 ? -13.618 -10.119 4.772 1.00 85.56 384 HIS A C 1
ATOM 2975 O O . HIS A 1 384 ? -13.236 -10.802 3.821 1.00 85.56 384 HIS A O 1
ATOM 2981 N N . ASP A 1 385 ? -14.075 -8.874 4.642 1.00 89.25 385 ASP A N 1
ATOM 2982 C CA . ASP A 1 385 ? -14.125 -8.167 3.365 1.00 89.25 385 ASP A CA 1
ATOM 2983 C C . ASP A 1 385 ? -12.766 -7.538 3.044 1.00 89.25 385 ASP A C 1
ATOM 2985 O O . ASP A 1 385 ? -12.199 -6.772 3.827 1.00 89.25 385 ASP A O 1
ATOM 2989 N N . TYR A 1 386 ? -12.257 -7.857 1.862 1.00 90.06 386 TYR A N 1
ATOM 2990 C CA . TYR A 1 386 ? -11.030 -7.321 1.297 1.00 90.06 386 TYR A CA 1
ATOM 2991 C C . TYR A 1 386 ? -11.348 -6.501 0.057 1.00 90.06 386 TYR A C 1
ATOM 2993 O O . TYR A 1 386 ? -12.252 -6.819 -0.717 1.00 90.06 386 TYR A O 1
ATOM 3001 N N . HIS A 1 387 ? -10.549 -5.463 -0.163 1.00 91.81 387 HIS A N 1
ATOM 3002 C CA . HIS A 1 387 ? -10.609 -4.654 -1.368 1.00 91.81 387 HIS A CA 1
ATOM 3003 C C . HIS A 1 387 ? -9.358 -4.858 -2.219 1.00 91.81 387 HIS A C 1
ATOM 3005 O O . HIS A 1 387 ? -8.249 -5.011 -1.708 1.00 91.81 387 HIS A O 1
ATOM 3011 N N . GLY A 1 388 ? -9.521 -4.840 -3.536 1.00 88.69 388 GLY A N 1
ATOM 3012 C CA . GLY A 1 388 ? -8.422 -4.962 -4.484 1.00 88.69 388 GLY A CA 1
ATOM 3013 C C . GLY A 1 388 ? -8.610 -4.057 -5.692 1.00 88.69 388 GLY A C 1
ATOM 3014 O O . GLY A 1 388 ? -9.717 -3.624 -6.007 1.00 88.69 388 GLY A O 1
ATOM 3015 N N . ARG A 1 389 ? -7.498 -3.747 -6.364 1.00 88.81 389 ARG A N 1
ATOM 3016 C CA . ARG A 1 389 ? -7.470 -2.906 -7.577 1.00 88.81 389 ARG A CA 1
ATOM 3017 C C . ARG A 1 389 ? -6.646 -3.485 -8.717 1.00 88.81 389 ARG A C 1
ATOM 3019 O O . ARG A 1 389 ? -6.563 -2.887 -9.790 1.00 88.81 389 ARG A O 1
ATOM 3026 N N . GLN A 1 390 ? -5.990 -4.618 -8.493 1.00 86.31 390 GLN A N 1
ATOM 3027 C CA . GLN A 1 390 ? -5.108 -5.194 -9.492 1.00 86.31 390 GLN A CA 1
ATOM 3028 C C . GLN A 1 390 ? -5.947 -5.944 -10.518 1.00 86.31 390 GLN A C 1
ATOM 3030 O O . GLN A 1 390 ? -6.508 -7.001 -10.251 1.00 86.31 390 GLN A O 1
ATOM 3035 N N . ILE A 1 391 ? -6.036 -5.383 -11.720 1.00 86.31 391 ILE A N 1
ATOM 3036 C CA . ILE A 1 391 ? -6.610 -6.120 -12.844 1.00 86.31 391 ILE A CA 1
ATOM 3037 C C . ILE A 1 391 ? -5.628 -7.209 -13.267 1.00 86.31 391 ILE A C 1
ATOM 3039 O O . ILE A 1 391 ? -6.026 -8.347 -13.442 1.00 86.31 391 ILE A O 1
ATOM 3043 N N . ASN A 1 392 ? -4.349 -6.859 -13.415 1.00 80.06 392 ASN A N 1
ATOM 3044 C CA . ASN A 1 392 ? -3.278 -7.796 -13.726 1.00 80.06 392 ASN A CA 1
ATOM 3045 C C . ASN A 1 392 ? -2.220 -7.748 -12.627 1.00 80.06 392 ASN A C 1
ATOM 3047 O O . ASN A 1 392 ? -1.802 -6.664 -12.208 1.00 80.06 392 ASN A O 1
ATOM 3051 N N . TYR A 1 393 ? -1.754 -8.922 -12.210 1.00 75.94 393 TYR A N 1
ATOM 3052 C CA . TYR A 1 393 ? -0.762 -9.032 -11.149 1.00 75.94 393 TYR A CA 1
ATOM 3053 C C . TYR A 1 393 ? 0.514 -8.241 -11.479 1.00 75.94 393 TYR A C 1
ATOM 3055 O O . TYR A 1 393 ? 1.159 -8.480 -12.502 1.00 75.94 393 TYR A O 1
ATOM 3063 N N . GLY A 1 394 ? 0.873 -7.292 -10.608 1.00 64.31 394 GLY A N 1
ATOM 3064 C CA . GLY A 1 394 ? 2.103 -6.501 -10.717 1.00 64.31 394 GLY A CA 1
ATOM 3065 C C . GLY A 1 394 ? 2.156 -5.502 -11.881 1.00 64.31 394 GLY A C 1
ATOM 3066 O O . GLY A 1 394 ? 3.238 -4.997 -12.183 1.00 64.31 394 GLY A O 1
ATOM 3067 N N . ILE A 1 395 ? 1.030 -5.213 -12.549 1.00 65.44 395 ILE A N 1
ATOM 3068 C CA . ILE A 1 395 ? 0.989 -4.332 -13.725 1.00 65.44 395 ILE A CA 1
ATOM 3069 C C . ILE A 1 395 ? -0.045 -3.220 -13.530 1.00 65.44 395 ILE A C 1
ATOM 3071 O O . ILE A 1 395 ? -1.249 -3.466 -13.476 1.00 65.44 395 ILE A O 1
ATOM 3075 N N . THR A 1 396 ? 0.426 -1.973 -13.545 1.00 64.56 396 THR A N 1
ATOM 3076 C CA . THR A 1 396 ? -0.431 -0.781 -13.611 1.00 64.56 396 THR A CA 1
ATOM 3077 C C . THR A 1 396 ? -0.449 -0.251 -15.040 1.00 64.56 396 THR A C 1
ATOM 3079 O O . THR A 1 396 ? 0.572 0.195 -15.562 1.00 64.56 396 THR A O 1
ATOM 3082 N N . THR A 1 397 ? -1.608 -0.281 -15.696 1.00 64.62 397 THR A N 1
ATOM 3083 C CA . THR A 1 397 ? -1.752 0.210 -17.074 1.00 64.62 397 THR A CA 1
ATOM 3084 C C . THR A 1 397 ? -2.229 1.660 -17.096 1.00 64.62 397 THR A C 1
ATOM 3086 O O . THR A 1 397 ? -3.308 1.954 -16.591 1.00 64.62 397 THR A O 1
ATOM 3089 N N . SER A 1 398 ? -1.478 2.550 -17.746 1.00 69.75 398 SER A N 1
ATOM 3090 C CA . SER A 1 398 ? -1.943 3.888 -18.138 1.00 69.75 398 SER A CA 1
ATOM 3091 C C . SER A 1 398 ? -1.741 4.073 -19.640 1.00 69.75 398 SER A C 1
ATOM 3093 O O . SER A 1 398 ? -0.798 3.531 -20.221 1.00 69.75 398 SER A O 1
ATOM 3095 N N . GLY A 1 399 ? -2.636 4.804 -20.301 1.00 76.38 399 GLY A N 1
ATOM 3096 C CA . GLY A 1 399 ? -2.599 4.912 -21.756 1.00 76.38 399 GLY A CA 1
ATOM 3097 C C . GLY A 1 399 ? -3.547 5.958 -22.324 1.00 76.38 399 GLY A C 1
ATOM 3098 O O . GLY A 1 399 ? -3.801 6.995 -21.710 1.00 76.38 399 GLY A O 1
ATOM 3099 N N . SER A 1 400 ? -4.043 5.694 -23.533 1.00 81.25 400 SER A N 1
ATOM 3100 C CA . SER A 1 400 ? -5.055 6.533 -24.175 1.00 81.25 400 SER A CA 1
ATOM 3101 C C . SER A 1 400 ? -6.411 6.385 -23.484 1.00 81.25 400 SER A C 1
ATOM 3103 O O . SER A 1 400 ? -6.729 5.327 -22.933 1.00 81.25 400 SER A O 1
ATOM 3105 N N . ARG A 1 401 ? -7.251 7.421 -23.590 1.00 85.06 401 ARG A N 1
ATOM 3106 C CA . ARG A 1 401 ? -8.624 7.411 -23.066 1.00 85.06 401 ARG A CA 1
ATOM 3107 C C . ARG A 1 401 ? -9.405 6.187 -23.535 1.00 85.06 401 ARG A C 1
ATOM 3109 O O . ARG A 1 401 ? -9.937 5.448 -22.717 1.00 85.06 401 ARG A O 1
ATOM 3116 N N . LYS A 1 402 ? -9.350 5.905 -24.840 1.00 85.38 402 LYS A N 1
ATOM 3117 C CA . LYS A 1 402 ? -10.005 4.750 -25.469 1.00 85.38 402 LYS A CA 1
ATOM 3118 C C . LYS A 1 402 ? -9.569 3.413 -24.856 1.00 85.38 402 LYS A C 1
ATOM 3120 O O . LYS A 1 402 ? -10.383 2.505 -24.726 1.00 85.38 402 LYS A O 1
ATOM 3125 N N . SER A 1 403 ? -8.296 3.269 -24.480 1.00 84.50 403 SER A N 1
ATOM 3126 C CA . SER A 1 403 ? -7.798 2.046 -23.832 1.00 84.50 403 SER A CA 1
ATOM 3127 C C . SER A 1 403 ? -8.311 1.904 -22.398 1.00 84.50 403 SER A C 1
ATOM 3129 O O . SER A 1 403 ? -8.644 0.795 -21.971 1.00 84.50 403 SER A O 1
ATOM 3131 N N . ALA A 1 404 ? -8.383 3.013 -21.658 1.00 85.81 404 ALA A N 1
ATOM 3132 C CA . ALA A 1 404 ? -8.935 3.031 -20.308 1.00 85.81 404 ALA A CA 1
ATOM 3133 C C . ALA A 1 404 ? -10.445 2.736 -20.327 1.00 85.81 404 ALA A C 1
ATOM 3135 O O . ALA A 1 404 ? -10.883 1.835 -19.620 1.00 85.81 404 ALA A O 1
ATOM 3136 N N . GLU A 1 405 ? -11.204 3.385 -21.215 1.00 89.81 405 GLU A N 1
ATOM 3137 C CA . GLU A 1 405 ? -12.643 3.151 -21.422 1.00 89.81 405 GLU A CA 1
ATOM 3138 C C . GLU A 1 405 ? -12.938 1.709 -21.848 1.00 89.81 405 GLU A C 1
ATOM 3140 O O . GLU A 1 405 ? -13.844 1.070 -21.321 1.00 89.81 405 GLU A O 1
ATOM 3145 N N . LYS A 1 406 ? -12.128 1.141 -22.753 1.00 89.19 406 LYS A N 1
ATOM 3146 C CA . LYS A 1 406 ? -12.242 -0.276 -23.126 1.00 89.19 406 LYS A CA 1
ATOM 3147 C C . LYS A 1 406 ? -12.032 -1.197 -21.922 1.00 89.19 406 LYS A C 1
ATOM 3149 O O . LYS A 1 406 ? -12.634 -2.265 -21.853 1.00 89.19 406 LYS A O 1
ATOM 3154 N N . THR A 1 407 ? -11.157 -0.819 -20.994 1.00 88.19 407 THR A N 1
ATOM 3155 C CA . THR A 1 407 ? -10.884 -1.623 -19.800 1.00 88.19 407 THR A CA 1
ATOM 3156 C C . THR A 1 407 ? -12.025 -1.516 -18.797 1.00 88.19 407 THR A C 1
ATOM 3158 O O . THR A 1 407 ? -12.540 -2.552 -18.393 1.00 88.19 407 THR A O 1
ATOM 3161 N N . THR A 1 408 ? -12.481 -0.310 -18.458 1.00 90.69 408 THR A N 1
ATOM 3162 C CA . THR A 1 408 ? -13.604 -0.114 -17.523 1.00 90.69 408 THR A CA 1
ATOM 3163 C C . THR A 1 408 ? -14.903 -0.729 -18.046 1.00 90.69 408 THR A C 1
ATOM 3165 O O . THR A 1 408 ? -15.626 -1.361 -17.282 1.00 90.69 408 THR A O 1
ATOM 3168 N N . ALA A 1 409 ? -15.146 -0.688 -19.362 1.00 92.00 409 ALA A N 1
ATOM 3169 C CA . ALA A 1 409 ? -16.279 -1.368 -19.996 1.00 92.00 409 ALA A CA 1
ATOM 3170 C C . ALA A 1 409 ? -16.279 -2.900 -19.806 1.00 92.00 409 ALA A C 1
ATOM 3172 O O . ALA A 1 409 ? -17.341 -3.518 -19.825 1.00 92.00 409 ALA A O 1
ATOM 3173 N N . ARG A 1 410 ? -15.113 -3.537 -19.602 1.00 92.38 410 ARG A N 1
ATOM 3174 C CA . ARG A 1 410 ? -15.028 -4.979 -19.285 1.00 92.38 410 ARG A CA 1
ATOM 3175 C C . ARG A 1 410 ? -15.356 -5.290 -17.823 1.00 92.38 410 ARG A C 1
ATOM 3177 O O . ARG A 1 410 ? -15.748 -6.424 -17.527 1.00 92.38 410 ARG A O 1
ATOM 3184 N N . TYR A 1 411 ? -15.227 -4.305 -16.936 1.00 93.94 411 TYR A N 1
ATOM 3185 C CA . TYR A 1 411 ? -15.459 -4.426 -15.495 1.00 93.94 411 TYR A CA 1
ATOM 3186 C C . TYR A 1 411 ? -16.488 -3.390 -15.018 1.00 93.94 411 TYR A C 1
ATOM 3188 O O . TYR A 1 411 ? -16.129 -2.505 -14.248 1.00 93.94 411 TYR A O 1
ATOM 3196 N N . PRO A 1 412 ? -17.751 -3.426 -15.476 1.00 94.56 412 PRO A N 1
ATOM 3197 C CA . PRO A 1 412 ? -18.768 -2.505 -14.978 1.00 94.56 412 PRO A CA 1
ATOM 3198 C C . PRO A 1 412 ? -19.041 -2.730 -13.483 1.00 94.56 412 PRO A C 1
ATOM 3200 O O . PRO A 1 412 ? -18.937 -3.855 -12.988 1.00 94.56 412 PRO A O 1
ATOM 3203 N N . VAL A 1 413 ? -19.417 -1.662 -12.772 1.00 94.69 413 VAL A N 1
ATOM 3204 C CA . VAL A 1 413 ? -19.820 -1.729 -11.356 1.00 94.69 413 VAL A CA 1
ATOM 3205 C C . VAL A 1 413 ? -20.957 -2.739 -11.180 1.00 94.69 413 VAL A C 1
ATOM 3207 O O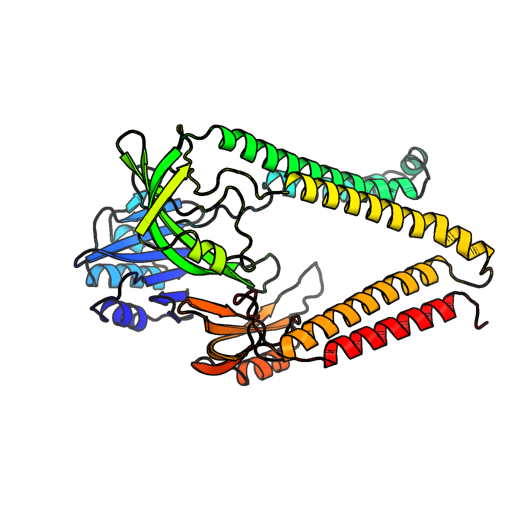 . VAL A 1 413 ? -21.868 -2.816 -12.002 1.00 94.69 413 VAL A O 1
ATOM 3210 N N . GLY A 1 414 ? -20.883 -3.541 -10.120 1.00 92.81 414 GLY A N 1
ATOM 3211 C CA . GLY A 1 414 ? -21.837 -4.607 -9.821 1.00 92.81 414 GLY A CA 1
ATOM 3212 C C . GLY A 1 414 ? -21.528 -5.949 -10.490 1.00 92.81 414 GLY A C 1
ATOM 3213 O O . GLY A 1 414 ? -22.077 -6.962 -10.060 1.00 92.81 414 GLY A O 1
ATOM 3214 N N . LYS A 1 415 ? -20.624 -6.002 -11.481 1.00 95.56 415 LYS A N 1
ATOM 3215 C CA . LYS A 1 415 ? -20.210 -7.269 -12.101 1.00 95.56 415 LYS A CA 1
ATOM 3216 C C . LYS A 1 415 ? -19.536 -8.178 -11.075 1.00 95.56 415 LYS A C 1
ATOM 3218 O O . LYS A 1 415 ? -18.617 -7.746 -10.379 1.00 95.56 415 LYS A O 1
ATOM 3223 N N . VAL A 1 416 ? -19.981 -9.431 -11.034 1.00 95.81 416 VAL A N 1
ATOM 3224 C CA . VAL A 1 416 ? -19.401 -10.508 -10.224 1.00 95.81 416 VAL A CA 1
ATOM 3225 C C . VAL A 1 416 ? -18.388 -11.283 -11.070 1.00 95.81 416 VAL A C 1
ATOM 3227 O O . VAL A 1 416 ? -18.632 -11.510 -12.258 1.00 95.81 416 VAL A O 1
ATOM 3230 N N . LEU A 1 417 ? -17.232 -11.611 -10.496 1.00 94.38 417 LEU A N 1
ATOM 3231 C CA . LEU A 1 417 ? -16.135 -12.300 -11.178 1.00 94.38 417 LEU A CA 1
ATOM 3232 C C . LEU A 1 417 ? -15.216 -13.014 -10.180 1.00 94.38 417 LEU A C 1
ATOM 3234 O O . LEU A 1 417 ? -15.177 -12.664 -8.999 1.00 94.38 417 LEU A O 1
ATOM 3238 N N . ASP A 1 418 ? -14.434 -13.963 -10.688 1.00 94.56 418 ASP A N 1
ATOM 3239 C CA . ASP A 1 418 ? -13.468 -14.715 -9.891 1.00 94.56 418 ASP A CA 1
ATOM 3240 C C . ASP A 1 418 ? -12.238 -13.861 -9.559 1.00 94.56 418 ASP A C 1
ATOM 3242 O O . ASP A 1 418 ? -11.483 -13.432 -10.436 1.00 94.56 418 ASP A O 1
ATOM 3246 N N . VAL A 1 419 ? -12.040 -13.613 -8.269 1.00 94.94 419 VAL A N 1
ATOM 3247 C CA . VAL A 1 419 ? -10.874 -12.925 -7.721 1.00 94.94 419 VAL A CA 1
ATOM 3248 C C . VAL A 1 419 ? -9.873 -13.974 -7.261 1.00 94.94 419 VAL A C 1
ATOM 3250 O O . VAL A 1 419 ? -10.185 -14.793 -6.398 1.00 94.94 419 VAL A O 1
ATOM 3253 N N . HIS A 1 420 ? -8.667 -13.933 -7.819 1.00 93.12 420 HIS A N 1
ATOM 3254 C CA . HIS A 1 420 ? -7.567 -14.800 -7.407 1.00 93.12 420 HIS A CA 1
ATOM 3255 C C . HIS A 1 420 ? -6.819 -14.125 -6.266 1.00 93.12 420 HIS A C 1
ATOM 3257 O O . HIS A 1 420 ? -6.361 -12.995 -6.439 1.00 93.12 420 HIS A O 1
ATOM 3263 N N . TYR A 1 421 ? -6.684 -14.789 -5.122 1.00 92.06 421 TYR A N 1
ATOM 3264 C CA . TYR A 1 421 ? -6.061 -14.207 -3.932 1.00 92.06 421 TYR A CA 1
ATOM 3265 C C . TYR A 1 421 ? -4.891 -15.056 -3.438 1.00 92.06 421 TYR A C 1
ATOM 3267 O O . TYR A 1 421 ? -4.924 -16.283 -3.500 1.00 92.06 421 TYR A O 1
ATOM 3275 N N . ASP A 1 422 ? -3.856 -14.405 -2.917 1.00 89.94 422 ASP A N 1
ATOM 3276 C CA . ASP A 1 422 ? -2.746 -15.087 -2.262 1.00 89.94 422 ASP A CA 1
ATOM 3277 C C . ASP A 1 422 ? -3.228 -15.673 -0.920 1.00 89.94 422 ASP A C 1
ATOM 3279 O O . ASP A 1 422 ? -3.587 -14.914 -0.019 1.00 89.94 422 ASP A O 1
ATOM 3283 N N . PRO A 1 423 ? -3.243 -17.004 -0.730 1.00 87.94 423 PRO A N 1
ATOM 3284 C CA . PRO A 1 423 ? -3.735 -17.603 0.507 1.00 87.94 423 PRO A CA 1
ATOM 3285 C C . PRO A 1 423 ? -2.829 -17.310 1.708 1.00 87.94 423 PRO A C 1
ATOM 3287 O O . PRO A 1 423 ? -3.285 -17.412 2.842 1.00 87.94 423 PRO A O 1
ATOM 3290 N N . ALA A 1 424 ? -1.561 -16.949 1.482 1.00 83.75 424 ALA A N 1
ATOM 3291 C CA . ALA A 1 424 ? -0.666 -16.507 2.548 1.00 83.75 424 ALA A CA 1
ATOM 3292 C C . ALA A 1 424 ? -0.865 -15.022 2.896 1.00 83.75 424 ALA A C 1
ATOM 3294 O O . ALA A 1 424 ? -0.451 -14.580 3.966 1.00 83.75 424 ALA A O 1
ATOM 3295 N N . ASN A 1 425 ? -1.477 -14.247 1.998 1.00 85.25 425 ASN A N 1
ATOM 3296 C CA . ASN A 1 425 ? -1.762 -12.832 2.185 1.00 85.25 425 ASN A CA 1
ATOM 3297 C C . ASN A 1 425 ? -3.011 -12.427 1.381 1.00 85.25 425 ASN A C 1
ATOM 3299 O O . ASN A 1 425 ? -2.875 -11.877 0.284 1.00 85.25 425 ASN A O 1
ATOM 3303 N N . PRO A 1 426 ? -4.229 -12.621 1.922 1.00 88.81 426 PRO A N 1
ATOM 3304 C CA . PRO A 1 426 ? -5.457 -12.357 1.176 1.00 88.81 426 PRO A CA 1
ATOM 3305 C C . PRO A 1 426 ? -5.646 -10.898 0.755 1.00 88.81 426 PRO A C 1
ATOM 3307 O O . PRO A 1 426 ? -6.478 -10.631 -0.095 1.00 88.81 426 PRO A O 1
ATOM 3310 N N . SER A 1 427 ? -4.860 -9.951 1.288 1.00 86.75 427 SER A N 1
ATOM 3311 C CA . SER A 1 427 ? -4.844 -8.558 0.816 1.00 86.75 427 SER A CA 1
ATOM 3312 C C . SER A 1 427 ? -4.240 -8.401 -0.586 1.00 86.75 427 SER A C 1
ATOM 3314 O O . SER A 1 427 ? -4.390 -7.344 -1.201 1.00 86.75 427 SER A O 1
ATOM 3316 N N . ASN A 1 428 ? -3.515 -9.411 -1.066 1.00 86.88 428 ASN A N 1
ATOM 3317 C CA . ASN A 1 428 ? -2.913 -9.468 -2.387 1.00 86.88 428 ASN A CA 1
ATOM 3318 C C . ASN A 1 428 ? -3.797 -10.324 -3.298 1.00 86.88 428 ASN A C 1
ATOM 3320 O O . ASN A 1 428 ? -3.838 -11.546 -3.171 1.00 86.88 428 ASN A O 1
ATOM 3324 N N . ALA A 1 429 ? -4.512 -9.679 -4.213 1.00 89.50 429 ALA A N 1
ATOM 3325 C CA . ALA A 1 429 ? -5.419 -10.358 -5.122 1.00 89.50 429 ALA A CA 1
ATOM 3326 C C . ALA A 1 429 ? -5.420 -9.694 -6.493 1.00 89.50 429 ALA A C 1
ATOM 3328 O O . ALA A 1 429 ? -5.195 -8.490 -6.591 1.00 89.50 429 ALA A O 1
ATOM 3329 N N . THR A 1 430 ? -5.741 -10.459 -7.533 1.00 89.88 430 THR A N 1
ATOM 3330 C CA . THR A 1 430 ? -5.797 -10.008 -8.927 1.00 89.88 430 THR A CA 1
ATOM 3331 C C . THR A 1 430 ? -7.000 -10.602 -9.659 1.00 89.88 430 THR A C 1
ATOM 3333 O O . THR A 1 430 ? -7.478 -11.688 -9.323 1.00 89.88 430 THR A O 1
ATOM 3336 N N . LEU A 1 431 ? -7.486 -9.904 -10.685 1.00 89.81 431 LEU A N 1
ATOM 3337 C CA . LEU A 1 431 ? -8.559 -10.412 -11.549 1.00 89.81 431 LEU A CA 1
ATOM 3338 C C . LEU A 1 431 ? -8.024 -11.311 -12.669 1.00 89.81 431 LEU A C 1
ATOM 3340 O O . LEU A 1 431 ? -8.643 -12.305 -13.032 1.00 89.81 431 LEU A O 1
ATOM 3344 N N . GLU A 1 432 ? -6.865 -10.957 -13.220 1.00 85.56 432 GLU A N 1
ATOM 3345 C CA . GLU A 1 432 ? -6.242 -11.610 -14.366 1.00 85.56 432 GLU A CA 1
ATOM 3346 C C . GLU A 1 432 ? -4.750 -11.876 -14.125 1.00 85.56 432 GLU A C 1
ATOM 3348 O O . GLU A 1 432 ? -4.073 -11.214 -13.329 1.00 85.56 432 GLU A O 1
ATOM 3353 N N . HIS A 1 433 ? -4.220 -12.825 -14.897 1.00 73.75 433 HIS A N 1
ATOM 3354 C CA . HIS A 1 433 ? -2.806 -13.174 -14.940 1.00 73.75 433 HIS A CA 1
ATOM 3355 C C . HIS A 1 433 ? -2.280 -13.001 -16.365 1.00 73.75 433 HIS A C 1
ATOM 3357 O O . HIS A 1 433 ? -2.506 -13.851 -17.224 1.00 73.75 433 HIS A O 1
ATOM 3363 N N . SER A 1 434 ? -1.556 -11.913 -16.635 1.00 67.88 434 SER A N 1
ATOM 3364 C CA . SER A 1 434 ? -0.873 -11.734 -17.920 1.00 67.88 434 SER A CA 1
ATOM 3365 C C . SER A 1 434 ? 0.624 -11.975 -17.792 1.00 67.88 434 SER A C 1
ATOM 3367 O O . SER A 1 434 ? 1.345 -11.245 -17.115 1.00 67.88 434 SER A O 1
ATOM 3369 N N . THR A 1 435 ? 1.120 -12.969 -18.525 1.00 65.50 435 THR A N 1
ATOM 3370 C CA . THR A 1 435 ? 2.559 -13.231 -18.667 1.00 65.50 435 THR A CA 1
ATOM 3371 C C . THR A 1 435 ? 3.196 -12.451 -19.821 1.00 65.50 435 THR A C 1
ATOM 3373 O O . THR A 1 435 ? 4.420 -12.438 -19.949 1.00 65.50 435 THR A O 1
ATOM 3376 N N . GLY A 1 436 ? 2.394 -11.816 -20.687 1.00 72.56 436 GLY A N 1
ATOM 3377 C CA . GLY A 1 436 ? 2.869 -11.202 -21.934 1.00 72.56 436 GLY A CA 1
ATOM 3378 C C . GLY A 1 436 ? 3.824 -10.026 -21.715 1.00 72.56 436 GLY A C 1
ATOM 3379 O O . GLY A 1 436 ? 4.812 -9.880 -22.431 1.00 72.56 436 GLY A O 1
ATOM 3380 N N . PHE A 1 437 ? 3.593 -9.228 -20.672 1.00 77.31 437 PHE A N 1
ATOM 3381 C CA . PHE A 1 437 ? 4.429 -8.066 -20.360 1.00 77.31 437 PHE A CA 1
ATOM 3382 C C . PHE A 1 437 ? 5.872 -8.452 -19.998 1.00 77.31 437 PHE A C 1
ATOM 3384 O O . PHE A 1 437 ? 6.827 -7.839 -20.474 1.00 77.31 437 PHE A O 1
ATOM 3391 N N . TYR A 1 438 ? 6.059 -9.527 -19.229 1.00 79.00 438 TYR A N 1
ATOM 3392 C CA . TYR A 1 438 ? 7.398 -9.994 -18.857 1.00 79.00 438 TYR A CA 1
ATOM 3393 C C . TYR A 1 438 ? 8.168 -10.624 -20.030 1.00 79.00 438 TYR A C 1
ATOM 3395 O O . TYR A 1 438 ? 9.396 -10.718 -19.987 1.00 79.00 438 TYR A O 1
ATOM 3403 N N . TRP A 1 439 ? 7.486 -11.044 -21.100 1.00 82.88 439 TRP A N 1
ATOM 3404 C CA . TRP A 1 439 ? 8.147 -11.409 -22.358 1.00 82.88 439 TRP A CA 1
ATOM 3405 C C . TRP A 1 439 ? 8.701 -10.191 -23.087 1.00 82.88 439 TRP A C 1
ATOM 3407 O O . TRP A 1 439 ? 9.839 -10.236 -23.550 1.00 82.88 439 TRP A O 1
ATOM 3417 N N . PHE A 1 440 ? 7.947 -9.093 -23.110 1.00 84.75 440 PHE A N 1
ATOM 3418 C CA . PHE A 1 440 ? 8.413 -7.831 -23.676 1.00 84.75 440 PHE A CA 1
ATOM 3419 C C . PHE A 1 440 ? 9.631 -7.276 -22.919 1.00 84.75 440 PHE A C 1
ATOM 3421 O O . PHE A 1 440 ? 10.625 -6.918 -23.547 1.00 84.75 440 PHE A O 1
ATOM 3428 N N . ILE A 1 441 ? 9.618 -7.302 -21.579 1.00 83.31 441 ILE A N 1
ATOM 3429 C CA . ILE A 1 441 ? 10.788 -6.914 -20.765 1.00 83.31 441 ILE A CA 1
ATOM 3430 C C . ILE A 1 441 ? 12.014 -7.773 -21.102 1.00 83.31 441 ILE A C 1
ATOM 3432 O O . ILE A 1 441 ? 13.116 -7.242 -21.222 1.00 83.31 441 ILE A O 1
ATOM 3436 N N . LEU A 1 442 ? 11.843 -9.087 -21.292 1.00 88.06 442 LEU A N 1
ATOM 3437 C CA . LEU A 1 442 ? 12.956 -9.962 -21.675 1.00 88.06 442 LEU A CA 1
ATOM 3438 C C . LEU A 1 442 ? 13.515 -9.624 -23.060 1.00 88.06 442 LEU A C 1
ATOM 3440 O O . LEU A 1 442 ? 14.728 -9.665 -23.239 1.00 88.06 442 LEU A O 1
ATOM 3444 N N . ALA A 1 443 ? 12.658 -9.280 -24.024 1.00 89.44 443 ALA A N 1
ATOM 3445 C CA . ALA A 1 443 ? 13.107 -8.853 -25.346 1.00 89.44 443 ALA A CA 1
ATOM 3446 C C . ALA A 1 443 ? 13.947 -7.566 -25.264 1.00 89.44 443 ALA A C 1
ATOM 3448 O O . ALA A 1 443 ? 14.993 -7.479 -25.904 1.00 89.44 443 ALA A O 1
ATOM 3449 N N . ILE A 1 444 ? 13.550 -6.605 -24.419 1.00 89.50 444 ILE A N 1
ATOM 3450 C CA . ILE A 1 444 ? 14.349 -5.397 -24.160 1.00 89.50 444 ILE A CA 1
ATOM 3451 C C . ILE A 1 444 ? 15.673 -5.760 -23.484 1.00 89.50 444 ILE A C 1
ATOM 3453 O O . ILE A 1 444 ? 16.715 -5.268 -23.902 1.00 89.50 444 ILE A O 1
ATOM 3457 N N . ALA A 1 445 ? 15.663 -6.649 -22.486 1.00 89.25 445 ALA A N 1
ATOM 3458 C CA . ALA A 1 445 ? 16.891 -7.104 -21.836 1.00 89.25 445 ALA A CA 1
ATOM 3459 C C . ALA A 1 445 ? 17.870 -7.723 -22.852 1.00 89.25 445 ALA A C 1
ATOM 3461 O O . ALA A 1 445 ? 19.052 -7.384 -22.854 1.00 89.25 445 ALA A O 1
ATOM 3462 N N . ALA A 1 446 ? 17.375 -8.564 -23.766 1.00 93.69 446 ALA A N 1
ATOM 3463 C CA . ALA A 1 446 ? 18.170 -9.133 -24.854 1.00 93.69 446 ALA A CA 1
ATOM 3464 C C . ALA A 1 446 ? 18.726 -8.054 -25.801 1.00 93.69 446 ALA A C 1
ATOM 3466 O O . ALA A 1 446 ? 19.899 -8.115 -26.166 1.00 93.69 446 ALA A O 1
ATOM 3467 N N . ALA A 1 447 ? 17.928 -7.038 -26.147 1.00 91.38 447 ALA A N 1
ATOM 3468 C CA . ALA A 1 447 ? 18.390 -5.903 -26.946 1.00 91.38 447 ALA A CA 1
ATOM 3469 C C . ALA A 1 447 ? 19.479 -5.086 -26.226 1.00 91.38 447 ALA A C 1
ATOM 3471 O O . ALA A 1 447 ? 20.451 -4.683 -26.859 1.00 91.38 447 ALA A O 1
ATOM 3472 N N . CYS A 1 448 ? 19.373 -4.890 -24.907 1.00 87.31 448 CYS A N 1
ATOM 3473 C CA . CYS A 1 448 ? 20.416 -4.244 -24.105 1.00 87.31 448 CYS A CA 1
ATOM 3474 C C . CYS A 1 448 ? 21.723 -5.048 -24.108 1.00 87.31 448 CYS A C 1
ATOM 3476 O O . CYS A 1 448 ? 22.792 -4.462 -24.254 1.00 87.31 448 CYS A O 1
ATOM 3478 N N . PHE A 1 449 ? 21.661 -6.380 -24.014 1.00 93.69 449 PHE A N 1
ATOM 3479 C CA . PHE A 1 449 ? 22.861 -7.214 -24.130 1.00 93.69 449 PHE A CA 1
ATOM 3480 C C . PHE A 1 449 ? 23.461 -7.179 -25.538 1.00 93.69 449 PHE A C 1
ATOM 3482 O O . PHE A 1 449 ? 24.676 -7.071 -25.672 1.00 93.69 449 PHE A O 1
ATOM 3489 N N . ALA A 1 450 ? 22.634 -7.201 -26.585 1.00 90.88 450 ALA A N 1
ATOM 3490 C CA . ALA A 1 450 ? 23.109 -7.039 -27.958 1.00 90.88 450 ALA A CA 1
ATOM 3491 C C . ALA A 1 450 ? 23.795 -5.676 -28.159 1.00 90.88 450 ALA A C 1
ATOM 3493 O O . ALA A 1 450 ? 24.869 -5.613 -28.755 1.00 90.88 450 ALA A O 1
ATOM 3494 N N . LEU A 1 451 ? 23.224 -4.603 -27.598 1.00 85.88 451 LEU A N 1
ATOM 3495 C CA . LEU A 1 451 ? 23.839 -3.278 -27.595 1.00 85.88 451 LEU A CA 1
ATOM 3496 C C . LEU A 1 451 ? 25.182 -3.292 -26.860 1.00 85.88 451 LEU A C 1
ATOM 3498 O O . LEU A 1 451 ? 26.146 -2.764 -27.396 1.00 85.88 451 LEU A O 1
ATOM 3502 N N . ALA A 1 452 ? 25.273 -3.937 -25.693 1.00 88.50 452 ALA A N 1
ATOM 3503 C CA . ALA A 1 452 ? 26.528 -4.061 -24.953 1.00 88.50 452 ALA A CA 1
ATOM 3504 C C . ALA A 1 452 ? 27.615 -4.792 -25.764 1.00 88.50 452 ALA A C 1
ATOM 3506 O O . ALA A 1 452 ? 28.771 -4.377 -25.761 1.00 88.50 452 ALA A O 1
ATOM 3507 N N . VAL A 1 453 ? 27.256 -5.852 -26.497 1.00 90.50 453 VAL A N 1
ATOM 3508 C CA . VAL A 1 453 ? 28.189 -6.579 -27.380 1.00 90.50 453 VAL A CA 1
ATOM 3509 C C . VAL A 1 453 ? 28.588 -5.741 -28.599 1.00 90.50 453 VAL A C 1
ATOM 3511 O O . VAL A 1 453 ? 29.731 -5.800 -29.040 1.00 90.50 453 VAL A O 1
ATOM 3514 N N . TYR A 1 454 ? 27.677 -4.938 -29.143 1.00 87.06 454 TYR A N 1
ATOM 3515 C CA . TYR A 1 454 ? 27.996 -4.021 -30.236 1.00 87.06 454 TYR A CA 1
ATOM 3516 C C . TYR A 1 454 ? 28.949 -2.910 -29.774 1.00 87.06 454 TYR A C 1
ATOM 3518 O O . TYR A 1 454 ? 29.972 -2.652 -30.406 1.00 87.06 454 TYR A O 1
ATOM 3526 N N . THR A 1 455 ? 28.657 -2.281 -28.634 1.00 83.75 455 THR A N 1
ATOM 3527 C CA . THR A 1 455 ? 29.438 -1.153 -28.111 1.00 83.75 455 THR A CA 1
ATOM 3528 C C . THR A 1 455 ? 30.754 -1.578 -27.481 1.00 83.75 455 THR A C 1
ATOM 3530 O O . THR A 1 455 ? 31.621 -0.731 -27.296 1.00 83.75 455 THR A O 1
ATOM 3533 N N . SER A 1 456 ? 30.945 -2.861 -27.174 1.00 85.06 456 SER A N 1
ATOM 3534 C CA . SER A 1 456 ? 32.228 -3.381 -26.698 1.00 85.06 456 SER A CA 1
ATOM 3535 C C . SER A 1 456 ? 33.291 -3.436 -27.800 1.00 85.06 456 SER A C 1
ATOM 3537 O O . SER A 1 456 ? 34.470 -3.569 -27.492 1.00 85.06 456 SER A O 1
ATOM 3539 N N . GLY A 1 457 ? 32.909 -3.319 -29.077 1.00 81.44 457 GLY A N 1
ATOM 3540 C CA . GLY A 1 457 ? 33.842 -3.438 -30.200 1.00 81.44 457 GLY A CA 1
ATOM 3541 C C . GLY A 1 457 ? 34.281 -4.879 -30.487 1.00 81.44 457 GLY A C 1
ATOM 3542 O O . GLY A 1 457 ? 35.206 -5.082 -31.262 1.00 81.44 457 GLY A O 1
ATOM 3543 N N . LEU A 1 458 ? 33.621 -5.884 -29.894 1.00 80.56 458 LEU A N 1
ATOM 3544 C CA . LEU A 1 458 ? 33.876 -7.307 -30.171 1.00 80.56 458 LEU A CA 1
ATOM 3545 C C . LEU A 1 458 ? 33.401 -7.748 -31.566 1.00 80.56 458 LEU A C 1
ATOM 3547 O O . LEU A 1 458 ? 33.827 -8.789 -32.058 1.00 80.56 458 LEU A O 1
ATOM 3551 N N . LEU A 1 459 ? 32.499 -6.980 -32.182 1.00 74.50 459 LEU A N 1
ATOM 3552 C CA . LEU A 1 459 ? 31.901 -7.266 -33.489 1.00 74.50 459 LEU A CA 1
ATOM 3553 C C . LEU A 1 459 ? 32.487 -6.413 -34.636 1.00 74.50 459 LEU A C 1
ATOM 3555 O O . LEU A 1 459 ? 31.930 -6.451 -35.733 1.00 74.50 459 LEU A O 1
ATOM 3559 N N . GLY A 1 460 ? 33.563 -5.643 -34.405 1.00 57.44 460 GLY A N 1
ATOM 3560 C CA . GLY A 1 460 ? 34.106 -4.664 -35.367 1.00 57.44 460 GLY A CA 1
ATOM 3561 C C . GLY A 1 460 ? 35.628 -4.578 -35.474 1.00 57.44 460 GLY A C 1
ATOM 3562 O O . GLY A 1 460 ? 36.361 -5.111 -34.611 1.00 57.44 460 GLY A O 1
#

Radius of gyration: 27.58 Å; chains: 1; bounding box: 78×56×72 Å

pLDDT: mean 77.16, std 14.26, range [29.16, 96.88]

Secondary structure (DSSP, 8-state):
-EEEETTEEESS--HHHHHHHHHSPSPPTT--EEEE-TTS-EEEEEEETTEEEEEEEETTEEEEESS-B-HHHHHHHHHHHHTT-GGGGGSS-EEETTSS--------------HHHHHHHHHHHHHHHHHHHHHHTT-GGGGGGS---HHHHHHHHHHHHHHHHHHHHHHHHHHHHHHTT--EEEEEEEEEEEEEEEEE-SSS-EEEEEEEEEEEEEEETTEEEEE--SBSS---SSTTHHHHHHHS-TT-EEEEEEETTEEEEEESB-SPPTTHHHHHHHHHHHHHHHHHHHHHIIIIIHHHHHHH-TTS-HHHHHHHHHHHHHHHHHHHHHHHHHHHHTT--EEEEEEEEEEEEEEEE-STT--EEEEEEEEEEEEEETTEEEEE-EEETTB---B-HHHHHHHHHHS-TT-EEEEEEETTEEEEEEEE---HHHHHHHHHHHHHHHHHHHHTTTT-

Foldseek 3Di:
DWKAWQNAIDHQDDLVNLLCSLVPPPDDPPTKIKDADPQRWIKIWDDDDQFIKIWTDDPHWIKIFPDTHHSVLSSVLVNCVSVVNPCSPVSTDIDTPVPDDDADPDDDPPVPPPPVLVCCVVVLVVCVVCVVVVVVVPDPVVCVVDDVDPVVVLCSVLVSVLVSLVVVVVVLVVLLVLQVPFDKFKKFWADWAWDWDWDCDVWNDTDTFTATFIKIWTDDPNDIHIEGAAEPDDPPGWQCNVVVSVVHPGGDIAIKTADNVHRRRIHRDSHPPPCPVVVSVVVSVVSVVVSVVVVCLQPVQLVVLCVVLVPFRSNLLSVLLVLLVVLLVCLVVLLVVLVVLVPFDWFKKFKSDWDKDWTFDDDPDDTDIKIFTFIKIWTDDPRHIEIDGAQEQPDGDIHDPVVNVVVSVVHDGGDIAIWGADPSIRNRIYRDRDSPVSVVSNVSSVVSNVSSCVRSNVVD